Protein 4PF8 (pdb70)

Structure (mmCIF, N/CA/C/O backbone):
data_4PF8
#
_entry.id   4PF8
#
_cell.length_a   57.979
_cell.length_b   58.014
_cell.length_c   62.968
_cell.angle_alpha   115.620
_cell.angle_beta   104.690
_cell.angle_gamma   94.160
#
_symmetry.space_group_name_H-M   'P 1'
#
loop_
_entity.id
_entity.type
_entity.pdbx_description
1 polymer 'TRAP-T family transporter, DctP (Periplasmic binding) subunit'
2 non-polymer 'CHLORIDE ION'
3 non-polymer 'beta-D-galactopyranuronic acid'
4 water water
#
loop_
_atom_site.group_PDB
_atom_site.id
_atom_site.type_symbol
_atom_site.label_atom_id
_atom_site.label_alt_id
_atom_site.label_comp_id
_atom_site.label_asym_id
_atom_site.label_entity_id
_atom_site.label_seq_id
_atom_site.pdbx_PDB_ins_code
_atom_site.Cartn_x
_atom_site.Cartn_y
_atom_site.Cartn_z
_atom_site.occupancy
_atom_site.B_iso_or_equiv
_atom_site.auth_seq_id
_atom_site.auth_comp_id
_atom_site.auth_asym_id
_atom_site.auth_atom_id
_atom_site.pdbx_PDB_model_num
ATOM 1 N N . ASP A 1 25 ? 13.789 -2.531 8.745 1.00 30.72 26 ASP A N 1
ATOM 2 C CA . ASP A 1 25 ? 13.091 -1.884 7.642 1.00 29.25 26 ASP A CA 1
ATOM 3 C C . ASP A 1 25 ? 12.678 -0.481 8.070 1.00 25.97 26 ASP A C 1
ATOM 4 O O . ASP A 1 25 ? 12.210 -0.283 9.193 1.00 32.24 26 ASP A O 1
ATOM 12 N N . TRP A 1 26 ? 12.826 0.488 7.178 1.00 16.38 27 TRP A N 1
ATOM 13 C CA . TRP A 1 26 ? 12.485 1.866 7.512 1.00 13.91 27 TRP A CA 1
ATOM 14 C C . TRP A 1 26 ? 10.996 2.112 7.407 1.00 13.87 27 TRP A C 1
ATOM 15 O O . TRP A 1 26 ? 10.295 1.499 6.597 1.00 14.92 27 TRP A O 1
ATOM 36 N N . ARG A 1 27 ? 10.532 3.044 8.220 1.00 12.31 28 ARG A N 1
ATOM 37 C CA . ARG A 1 27 ? 9.172 3.541 8.108 1.00 12.99 28 ARG A CA 1
ATOM 38 C C . ARG A 1 27 ? 9.183 5.027 7.769 1.00 11.82 28 ARG A C 1
ATOM 39 O O . ARG A 1 27 ? 9.891 5.814 8.397 1.00 11.21 28 ARG A O 1
ATOM 60 N N . GLY A 1 28 ? 8.411 5.385 6.753 1.00 9.74 29 GLY A N 1
ATOM 61 C CA . GLY A 1 28 ? 8.305 6.758 6.291 1.00 10.03 29 GLY A CA 1
ATOM 62 C C . GLY A 1 28 ? 6.903 7.312 6.436 1.00 10.66 29 GLY A C 1
ATOM 63 O O . GLY A 1 28 ? 5.921 6.598 6.236 1.00 12.33 29 GLY A O 1
ATOM 67 N N . TRP A 1 29 ? 6.814 8.573 6.840 1.00 9.22 30 TRP A N 1
ATOM 68 C CA . TRP A 1 29 ? 5.523 9.209 7.120 1.00 8.02 30 TRP A CA 1
ATOM 69 C C . TRP A 1 29 ? 5.112 10.148 6.001 1.00 6.83 30 TRP A C 1
ATOM 70 O O . TRP A 1 29 ? 5.899 10.968 5.549 1.00 6.73 30 TRP A O 1
ATOM 91 N N . ASN A 1 30 ? 3.860 10.025 5.584 1.00 7.51 31 ASN A N 1
ATOM 92 C CA . ASN A 1 30 ? 3.252 10.938 4.621 1.00 7.01 31 ASN A CA 1
ATOM 93 C C . ASN A 1 30 ? 1.843 11.221 5.099 1.00 7.35 31 ASN A C 1
ATOM 94 O O . ASN A 1 30 ? 1.112 10.303 5.445 1.00 9.13 31 ASN A O 1
ATOM 105 N N . ILE A 1 31 ? 1.446 12.495 5.075 1.00 5.19 32 ILE A N 1
ATOM 106 C CA . ILE A 1 31 ? 0.095 12.887 5.430 1.00 6.98 32 ILE A CA 1
ATOM 107 C C . ILE A 1 31 ? -0.907 12.697 4.287 1.00 7.19 32 ILE A C 1
ATOM 108 O O . ILE A 1 31 ? -2.107 12.623 4.512 1.00 8.49 32 ILE A O 1
ATOM 124 N N . HIS A 1 32 ? -0.401 12.626 3.057 1.00 8.00 33 HIS A N 1
ATOM 125 C CA . HIS A 1 32 ? -1.260 12.678 1.879 1.00 7.77 33 HIS A CA 1
ATOM 126 C C . HIS A 1 32 ? -1.797 11.364 1.384 1.00 8.71 33 HIS A C 1
ATOM 127 O O . HIS A 1 32 ? -1.300 10.300 1.758 1.00 9.66 33 HIS A O 1
ATOM 142 N N . VAL A 1 33 ? -2.840 11.433 0.554 1.00 9.44 34 VAL A N 1
ATOM 143 C CA . VAL A 1 33 ? -3.347 10.263 -0.136 1.00 10.40 34 VAL A CA 1
ATOM 144 C C . VAL A 1 33 ? -2.263 9.649 -1.013 1.00 10.01 34 VAL A C 1
ATOM 145 O O . VAL A 1 33 ? -1.302 10.320 -1.360 1.00 9.43 34 VAL A O 1
ATOM 158 N N . GLU A 1 34 ? -2.412 8.366 -1.348 1.00 12.17 35 GLU A N 1
ATOM 159 C CA . GLU A 1 34 ? -1.389 7.665 -2.102 1.00 13.24 35 GLU A CA 1
ATOM 160 C C . GLU A 1 34 ? -1.116 8.328 -3.448 1.00 12.46 35 GLU A C 1
ATOM 161 O O . GLU A 1 34 ? 0.040 8.394 -3.883 1.00 14.60 35 GLU A O 1
ATOM 173 N N . ASP A 1 35 ? -2.167 8.766 -4.139 1.00 12.19 36 ASP A N 1
ATOM 174 C CA . ASP A 1 35 ? -1.968 9.377 -5.450 1.00 12.86 36 ASP A CA 1
ATOM 175 C C . ASP A 1 35 ? -1.818 10.897 -5.292 1.00 11.68 36 ASP A C 1
ATOM 176 O O . ASP A 1 35 ? -2.783 11.661 -5.395 1.00 12.71 36 ASP A O 1
ATOM 183 N N . TYR A 1 36 ? -0.587 11.321 -5.038 1.00 13.34 37 TYR A N 1
ATOM 184 C CA . TYR A 1 36 ? -0.276 12.721 -4.702 1.00 10.50 37 TYR A CA 1
ATOM 185 C C . TYR A 1 36 ? 1.234 12.894 -4.957 1.00 13.17 37 TYR A C 1
ATOM 186 O O . TYR A 1 36 ? 1.997 11.955 -4.776 1.00 12.30 37 TYR A O 1
ATOM 204 N N . PRO A 1 37 ? 1.691 14.083 -5.369 1.00 12.00 38 PRO A N 1
ATOM 205 C CA . PRO A 1 37 ? 3.109 14.231 -5.770 1.00 12.55 38 PRO A CA 1
ATOM 206 C C . PRO A 1 37 ? 4.141 13.910 -4.685 1.00 11.21 38 PRO A C 1
ATOM 207 O O . PRO A 1 37 ? 5.182 13.288 -4.948 1.00 11.49 38 PRO A O 1
ATOM 218 N N . VAL A 1 38 ? 3.833 14.314 -3.463 1.00 9.70 39 VAL A N 1
ATOM 219 C CA . VAL A 1 38 ? 4.670 13.999 -2.321 1.00 9.22 39 VAL A CA 1
ATOM 220 C C . VAL A 1 38 ? 4.816 12.486 -2.194 1.00 9.98 39 VAL A C 1
ATOM 221 O O . VAL A 1 38 ? 5.912 11.975 -2.017 1.00 10.37 39 VAL A O 1
ATOM 234 N N . SER A 1 39 ? 3.694 11.782 -2.269 1.00 8.47 40 SER A N 1
ATOM 235 C CA . SER A 1 39 ? 3.676 10.332 -2.144 1.00 9.08 40 SER A CA 1
ATOM 236 C C . SER A 1 39 ? 4.568 9.649 -3.173 1.00 10.64 40 SER A C 1
ATOM 237 O O . SER A 1 39 ? 5.335 8.731 -2.838 1.00 11.95 40 SER A O 1
ATOM 245 N N . HIS A 1 40 ? 4.460 10.090 -4.425 1.00 10.72 41 HIS A N 1
ATOM 246 C CA . HIS A 1 40 ? 5.251 9.511 -5.496 1.00 12.02 41 HIS A CA 1
ATOM 247 C C . HIS A 1 40 ? 6.712 9.845 -5.305 1.00 13.48 41 HIS A C 1
ATOM 248 O O . HIS A 1 40 ? 7.591 8.998 -5.564 1.00 13.50 41 HIS A O 1
ATOM 263 N N . GLY A 1 41 ? 6.990 11.057 -4.831 1.00 10.84 42 GLY A N 1
ATOM 264 C CA . GLY A 1 41 ? 8.362 11.422 -4.527 1.00 11.37 42 GLY A CA 1
ATOM 265 C C . GLY A 1 41 ? 8.985 10.518 -3.470 1.00 10.43 42 GLY A C 1
ATOM 266 O O . GLY A 1 41 ? 10.125 10.065 -3.604 1.00 11.68 42 GLY A O 1
ATOM 287 N N . GLU A 1 43 ? 7.995 7.507 -2.509 1.00 11.20 44 GLU A N 1
ATOM 288 C CA . GLU A 1 43 ? 8.133 6.131 -2.965 1.00 12.49 44 GLU A CA 1
ATOM 289 C C . GLU A 1 43 ? 9.347 5.997 -3.878 1.00 13.47 44 GLU A C 1
ATOM 290 O O . GLU A 1 43 ? 10.034 4.991 -3.830 1.00 14.72 44 GLU A O 1
ATOM 302 N N . ALA A 1 44 ? 9.616 7.022 -4.688 1.00 13.63 45 ALA A N 1
ATOM 303 C CA . ALA A 1 44 ? 10.754 6.991 -5.608 1.00 14.56 45 ALA A CA 1
ATOM 304 C C . ALA A 1 44 ? 12.046 7.013 -4.814 1.00 14.28 45 ALA A C 1
ATOM 305 O O . ALA A 1 44 ? 13.009 6.336 -5.182 1.00 15.64 45 ALA A O 1
ATOM 312 N N . PHE A 1 45 ? 12.060 7.805 -3.748 1.00 13.38 46 PHE A N 1
ATOM 313 C CA . PHE A 1 45 ? 13.191 7.867 -2.830 1.00 13.44 46 PHE A CA 1
ATOM 314 C C . PHE A 1 45 ? 13.490 6.482 -2.253 1.00 13.92 46 PHE A C 1
ATOM 315 O O . PHE A 1 45 ? 14.613 5.985 -2.345 1.00 14.18 46 PHE A O 1
ATOM 349 N N . GLU A 1 47 ? 12.432 3.504 -3.177 1.00 17.02 48 GLU A N 1
ATOM 350 C CA . GLU A 1 47 ? 12.821 2.581 -4.253 1.00 18.61 48 GLU A CA 1
ATOM 351 C C . GLU A 1 47 ? 14.282 2.730 -4.642 1.00 18.02 48 GLU A C 1
ATOM 352 O O . GLU A 1 47 ? 14.997 1.733 -4.833 1.00 19.29 48 GLU A O 1
ATOM 364 N N . GLU A 1 48 ? 14.749 3.964 -4.761 1.00 17.33 49 GLU A N 1
ATOM 365 C CA . GLU A 1 48 ? 16.128 4.183 -5.178 1.00 18.14 49 GLU A CA 1
ATOM 366 C C . GLU A 1 48 ? 17.107 3.709 -4.112 1.00 18.15 49 GLU A C 1
ATOM 367 O O . GLU A 1 48 ? 18.117 3.103 -4.436 1.00 19.39 49 GLU A O 1
ATOM 379 N N . VAL A 1 49 ? 16.828 4.017 -2.854 1.00 16.92 50 VAL A N 1
ATOM 380 C CA . VAL A 1 49 ? 17.689 3.563 -1.771 1.00 17.54 50 VAL A CA 1
ATOM 381 C C . VAL A 1 49 ? 17.770 2.041 -1.785 1.00 21.01 50 VAL A C 1
ATOM 382 O O . VAL A 1 49 ? 18.857 1.479 -1.700 1.00 19.32 50 VAL A O 1
ATOM 395 N N . THR A 1 50 ? 16.639 1.361 -1.918 1.00 18.35 51 THR A N 1
ATOM 396 C CA . THR A 1 50 ? 16.674 -0.117 -1.932 1.00 19.72 51 THR A CA 1
ATOM 397 C C . THR A 1 50 ? 17.445 -0.662 -3.123 1.00 21.34 51 THR A C 1
ATOM 398 O O . THR A 1 50 ? 18.229 -1.617 -3.001 1.00 22.59 51 THR A O 1
ATOM 409 N N . GLU A 1 51 ? 17.245 -0.055 -4.281 1.00 21.61 52 GLU A N 1
ATOM 410 C CA . GLU A 1 51 ? 17.934 -0.485 -5.491 1.00 23.15 52 GLU A CA 1
ATOM 411 C C . GLU A 1 51 ? 19.450 -0.329 -5.366 1.00 23.71 52 GLU A C 1
ATOM 412 O O . GLU A 1 51 ? 20.213 -1.270 -5.677 1.00 25.29 52 GLU A O 1
ATOM 424 N N . LYS A 1 52 ? 19.881 0.849 -4.915 1.00 22.58 53 LYS A N 1
ATOM 425 C CA . LYS A 1 52 ? 21.306 1.181 -4.863 1.00 23.20 53 LYS A CA 1
ATOM 426 C C . LYS A 1 52 ? 22.049 0.501 -3.720 1.00 24.89 53 LYS A C 1
ATOM 427 O O . LYS A 1 52 ? 23.279 0.388 -3.773 1.00 27.24 53 LYS A O 1
ATOM 446 N N . THR A 1 53 ? 21.327 0.086 -2.677 1.00 22.63 54 THR A N 1
ATOM 447 C CA . THR A 1 53 ? 21.951 -0.699 -1.600 1.00 23.27 54 THR A CA 1
ATOM 448 C C . THR A 1 53 ? 21.797 -2.202 -1.838 1.00 28.33 54 THR A C 1
ATOM 449 O O . THR A 1 53 ? 22.140 -3.002 -0.981 1.00 27.89 54 THR A O 1
ATOM 460 N N . GLY A 1 54 ? 21.256 -2.588 -2.985 1.00 25.90 55 GLY A N 1
ATOM 461 C CA . GLY A 1 54 ? 21.122 -3.997 -3.307 1.00 26.91 55 GLY A CA 1
ATOM 462 C C . GLY A 1 54 ? 20.214 -4.727 -2.335 1.00 29.44 55 GLY A C 1
ATOM 463 O O . GLY A 1 54 ? 20.397 -5.927 -2.076 1.00 28.76 55 GLY A O 1
ATOM 467 N N . GLY A 1 55 ? 19.224 -4.005 -1.814 1.00 24.98 56 GLY A N 1
ATOM 468 C CA . GLY A 1 55 ? 18.249 -4.573 -0.906 1.00 25.88 56 GLY A CA 1
ATOM 469 C C . GLY A 1 55 ? 18.677 -4.562 0.547 1.00 25.48 56 GLY A C 1
ATOM 470 O O . GLY A 1 55 ? 17.951 -5.058 1.408 1.00 30.62 56 GLY A O 1
ATOM 474 N N . GLU A 1 56 ? 19.846 -3.997 0.836 1.00 24.78 57 GLU A N 1
ATOM 475 C CA . GLU A 1 56 ? 20.322 -3.920 2.214 1.00 25.45 57 GLU A CA 1
ATOM 476 C C . GLU A 1 56 ? 19.447 -3.029 3.074 1.00 26.80 57 GLU A C 1
ATOM 477 O O . GLU A 1 56 ? 19.291 -3.277 4.266 1.00 27.51 57 GLU A O 1
ATOM 489 N N . ILE A 1 57 ? 18.899 -1.985 2.466 1.00 21.63 58 ILE A N 1
ATOM 490 C CA . ILE A 1 57 ? 17.945 -1.108 3.138 1.00 19.39 58 ILE A CA 1
ATOM 491 C C . ILE A 1 57 ? 16.625 -1.205 2.426 1.00 22.26 58 ILE A C 1
ATOM 492 O O . ILE A 1 57 ? 16.555 -0.991 1.223 1.00 22.29 58 ILE A O 1
ATOM 508 N N . LYS A 1 58 ? 15.586 -1.549 3.176 1.00 19.79 59 LYS A N 1
ATOM 509 C CA . LYS A 1 58 ? 14.240 -1.618 2.653 1.00 19.24 59 LYS A CA 1
ATOM 510 C C . LYS A 1 58 ? 13.348 -0.809 3.570 1.00 19.06 59 LYS A C 1
ATOM 511 O O . LYS A 1 58 ? 13.709 -0.510 4.704 1.00 20.29 59 LYS A O 1
ATOM 530 N N . GLY A 1 59 ? 12.189 -0.435 3.067 1.00 17.73 60 GLY A N 1
ATOM 531 C CA . GLY A 1 59 ? 11.297 0.386 3.855 1.00 15.17 60 GLY A CA 1
ATOM 532 C C . GLY A 1 59 ? 9.984 0.578 3.157 1.00 16.85 60 GLY A C 1
ATOM 533 O O . GLY A 1 59 ? 9.746 0.076 2.058 1.00 18.53 60 GLY A O 1
ATOM 537 N N . LYS A 1 60 ? 9.122 1.321 3.817 1.00 14.73 61 LYS A N 1
ATOM 538 C CA . LYS A 1 60 ? 7.770 1.508 3.341 1.00 15.46 61 LYS A CA 1
ATOM 539 C C . LYS A 1 60 ? 7.316 2.881 3.737 1.00 13.20 61 LYS A C 1
ATOM 540 O O . LYS A 1 60 ? 7.577 3.332 4.857 1.00 12.88 61 LYS A O 1
ATOM 559 N N . VAL A 1 61 ? 6.634 3.539 2.799 1.00 12.73 62 VAL A N 1
ATOM 560 C CA . VAL A 1 61 ? 5.957 4.798 3.046 1.00 10.96 62 VAL A CA 1
ATOM 561 C C . VAL A 1 61 ? 4.518 4.525 3.474 1.00 11.04 62 VAL A C 1
ATOM 562 O O . VAL A 1 61 ? 3.795 3.760 2.840 1.00 13.51 62 VAL A O 1
ATOM 575 N N . PHE A 1 62 ? 4.133 5.127 4.588 1.00 10.47 63 PHE A N 1
ATOM 576 C CA . PHE A 1 62 ? 2.795 4.970 5.138 1.00 10.77 63 PHE A CA 1
ATOM 577 C C . PHE A 1 62 ? 2.030 6.239 4.875 1.00 9.26 63 PHE A C 1
ATOM 578 O O . PHE A 1 62 ? 2.339 7.297 5.436 1.00 10.62 63 PHE A O 1
ATOM 595 N N . HIS A 1 63 ? 1.046 6.129 3.989 1.00 11.59 64 HIS A N 1
ATOM 596 C CA . HIS A 1 63 ? 0.307 7.285 3.497 1.00 10.70 64 HIS A CA 1
ATOM 597 C C . HIS A 1 63 ? -0.866 7.659 4.401 1.00 10.65 64 HIS A C 1
ATOM 598 O O . HIS A 1 63 ? -1.196 6.951 5.358 1.00 11.56 64 HIS A O 1
ATOM 613 N N . ALA A 1 64 ? -1.458 8.807 4.105 1.00 9.08 65 ALA A N 1
ATOM 614 C CA . ALA A 1 64 ? -2.721 9.229 4.701 1.00 10.16 65 ALA A CA 1
ATOM 615 C C . ALA A 1 64 ? -2.625 9.472 6.201 1.00 10.37 65 ALA A C 1
ATOM 616 O O . ALA A 1 64 ? -3.638 9.413 6.913 1.00 11.94 65 ALA A O 1
ATOM 623 N N . GLY A 1 65 ? -1.424 9.777 6.685 1.00 9.14 66 GLY A N 1
ATOM 624 C CA . GLY A 1 65 ? -1.234 10.159 8.077 1.00 9.16 66 GLY A CA 1
ATOM 625 C C . GLY A 1 65 ? -1.527 9.036 9.059 1.00 10.01 66 GLY A C 1
ATOM 626 O O . GLY A 1 65 ? -1.789 9.298 10.238 1.00 11.23 66 GLY A O 1
ATOM 630 N N . VAL A 1 66 ? -1.486 7.785 8.601 1.00 9.43 67 VAL A N 1
ATOM 631 C CA . VAL A 1 66 ? -1.891 6.658 9.440 1.00 9.86 67 VAL A CA 1
ATOM 632 C C . VAL A 1 66 ? -0.956 6.482 10.650 1.00 9.53 67 VAL A C 1
ATOM 633 O O . VAL A 1 66 ? -1.360 5.900 11.678 1.00 10.65 67 VAL A O 1
ATOM 646 N N . LEU A 1 67 ? 0.278 6.982 10.553 1.00 8.76 68 LEU A N 1
ATOM 647 C CA . LEU A 1 67 ? 1.230 6.856 11.651 1.00 9.40 68 LEU A CA 1
ATOM 648 C C . LEU A 1 67 ? 1.274 8.080 12.565 1.00 13.91 68 LEU A C 1
ATOM 649 O O . LEU A 1 67 ? 2.062 8.119 13.507 1.00 16.27 68 LEU A O 1
ATOM 665 N N . GLY A 1 68 ? 0.396 9.047 12.325 1.00 9.84 69 GLY A N 1
ATOM 666 C CA . GLY A 1 68 ? 0.220 10.152 13.254 1.00 10.52 69 GLY A CA 1
ATOM 667 C C . GLY A 1 68 ? -0.122 11.477 12.600 1.00 8.87 69 GLY A C 1
ATOM 668 O O . GLY A 1 68 ? 0.078 11.656 11.410 1.00 10.15 69 GLY A O 1
ATOM 672 N N . SER A 1 69 ? -0.629 12.403 13.400 1.00 8.51 70 SER A N 1
ATOM 673 C CA . SER A 1 69 ? -0.741 13.786 13.001 1.00 7.80 70 SER A CA 1
ATOM 674 C C . SER A 1 69 ? 0.644 14.369 12.773 1.00 8.93 70 SER A C 1
ATOM 675 O O . SER A 1 69 ? 1.657 13.831 13.219 1.00 9.43 70 SER A O 1
ATOM 683 N N . GLN A 1 70 ? 0.710 15.488 12.081 1.00 7.02 71 GLN A N 1
ATOM 684 C CA . GLN A 1 70 ? 1.991 15.993 11.683 1.00 6.83 71 GLN A CA 1
ATOM 685 C C . GLN A 1 70 ? 2.899 16.409 12.857 1.00 7.38 71 GLN A C 1
ATOM 686 O O . GLN A 1 70 ? 4.082 16.071 12.856 1.00 7.55 71 GLN A O 1
ATOM 700 N N . PRO A 1 71 ? 2.377 17.150 13.845 1.00 8.81 72 PRO A N 1
ATOM 701 C CA . PRO A 1 71 ? 3.253 17.509 14.975 1.00 8.94 72 PRO A CA 1
ATOM 702 C C . PRO A 1 71 ? 3.798 16.252 15.677 1.00 9.42 72 PRO A C 1
ATOM 703 O O . PRO A 1 71 ? 4.971 16.226 16.070 1.00 10.85 72 PRO A O 1
ATOM 714 N N . ASP A 1 72 ? 2.960 15.230 15.810 1.00 8.90 73 ASP A N 1
ATOM 715 C CA . ASP A 1 72 ? 3.374 14.001 16.499 1.00 10.38 73 ASP A CA 1
ATOM 716 C C . ASP A 1 72 ? 4.364 13.224 15.636 1.00 9.73 73 ASP A C 1
ATOM 717 O O . ASP A 1 72 ? 5.283 12.630 16.163 1.00 8.93 73 ASP A O 1
ATOM 726 N N . ALA A 1 73 ? 4.200 13.261 14.316 1.00 8.06 74 ALA A N 1
ATOM 727 C CA . ALA A 1 73 ? 5.140 12.571 13.429 1.00 7.87 74 ALA A CA 1
ATOM 728 C C . ALA A 1 73 ? 6.521 13.213 13.474 1.00 7.45 74 ALA A C 1
ATOM 729 O O . ALA A 1 73 ? 7.545 12.534 13.437 1.00 7.59 74 ALA A O 1
ATOM 736 N N . ILE A 1 74 ? 6.556 14.537 13.565 1.00 7.66 75 ILE A N 1
ATOM 737 C CA . ILE A 1 74 ? 7.817 15.238 13.661 1.00 8.10 75 ILE A CA 1
ATOM 738 C C . ILE A 1 74 ? 8.527 14.805 14.935 1.00 8.99 75 ILE A C 1
ATOM 739 O O . ILE A 1 74 ? 9.736 14.554 14.945 1.00 9.75 75 ILE A O 1
ATOM 755 N N . GLU A 1 75 ? 7.773 14.713 16.029 1.00 9.69 76 GLU A N 1
ATOM 756 C CA . GLU A 1 75 ? 8.351 14.265 17.297 1.00 11.96 76 GLU A CA 1
ATOM 757 C C . GLU A 1 75 ? 8.890 12.829 17.169 1.00 10.83 76 GLU A C 1
ATOM 758 O O . GLU A 1 75 ? 9.988 12.514 17.649 1.00 12.88 76 GLU A O 1
ATOM 770 N N . GLN A 1 76 ? 8.123 11.956 16.525 1.00 9.69 77 GLN A N 1
ATOM 771 C CA . GLN A 1 76 ? 8.598 10.583 16.318 1.00 9.67 77 GLN A CA 1
ATOM 772 C C . GLN A 1 76 ? 9.910 10.565 15.553 1.00 9.52 77 GLN A C 1
ATOM 773 O O . GLN A 1 76 ? 10.805 9.774 15.847 1.00 10.11 77 GLN A O 1
ATOM 787 N N . LEU A 1 77 ? 10.019 11.398 14.526 1.00 9.56 78 LEU A N 1
ATOM 788 C CA . LEU A 1 77 ? 11.208 11.393 13.687 1.00 10.65 78 LEU A CA 1
ATOM 789 C C . LEU A 1 77 ? 12.423 11.868 14.468 1.00 9.83 78 LEU A C 1
ATOM 790 O O . LEU A 1 77 ? 13.505 11.278 14.383 1.00 10.31 78 LEU A O 1
ATOM 806 N N . ARG A 1 78 ? 12.253 12.907 15.278 1.00 10.35 79 ARG A N 1
ATOM 807 C CA . ARG A 1 78 ? 13.336 13.412 16.101 1.00 11.77 79 ARG A CA 1
ATOM 808 C C . ARG A 1 78 ? 13.805 12.354 17.087 1.00 15.63 79 ARG A C 1
ATOM 809 O O . ARG A 1 78 ? 14.990 12.272 17.400 1.00 15.02 79 ARG A O 1
ATOM 830 N N . LEU A 1 79 ? 12.873 11.539 17.570 1.00 12.39 80 LEU A N 1
ATOM 831 C CA . LEU A 1 79 ? 13.194 10.501 18.541 1.00 14.22 80 LEU A CA 1
ATOM 832 C C . LEU A 1 79 ? 13.753 9.236 17.905 1.00 13.20 80 LEU A C 1
ATOM 833 O O . LEU A 1 79 ? 14.219 8.347 18.618 1.00 14.85 80 LEU A O 1
ATOM 849 N N . GLY A 1 80 ? 13.702 9.133 16.578 1.00 13.57 81 GLY A N 1
ATOM 850 C CA . GLY A 1 80 ? 14.178 7.953 15.882 1.00 14.76 81 GLY A CA 1
ATOM 851 C C . GLY A 1 80 ? 13.189 6.827 15.747 1.00 16.52 81 GLY A C 1
ATOM 852 O O . GLY A 1 80 ? 13.551 5.741 15.305 1.00 18.91 81 GLY A O 1
ATOM 856 N N . ILE A 1 81 ? 11.938 7.103 16.112 1.00 13.47 82 ILE A N 1
ATOM 857 C CA . ILE A 1 81 ? 10.822 6.174 16.028 1.00 15.71 82 ILE A CA 1
ATOM 858 C C . ILE A 1 81 ? 10.315 6.068 14.599 1.00 15.38 82 ILE A C 1
ATOM 859 O O . ILE A 1 81 ? 9.788 5.032 14.193 1.00 17.84 82 ILE A O 1
ATOM 892 N N . ASP A 1 83 ? 11.664 6.820 10.625 1.00 10.17 84 ASP A N 1
ATOM 893 C CA . ASP A 1 83 ? 12.960 6.993 9.970 1.00 9.97 84 ASP A CA 1
ATOM 894 C C . ASP A 1 83 ? 13.033 8.132 8.978 1.00 9.35 84 ASP A C 1
ATOM 895 O O . ASP A 1 83 ? 14.053 8.792 8.875 1.00 10.43 84 ASP A O 1
ATOM 904 N N . PHE A 1 84 ? 11.967 8.323 8.223 1.00 8.93 85 PHE A N 1
ATOM 905 C CA . PHE A 1 84 ? 11.921 9.417 7.253 1.00 9.09 85 PHE A CA 1
ATOM 906 C C . PHE A 1 84 ? 10.514 9.931 7.073 1.00 8.48 85 PHE A C 1
ATOM 907 O O . PHE A 1 84 ? 9.546 9.323 7.512 1.00 8.36 85 PHE A O 1
ATOM 924 N N . GLY A 1 85 ? 10.406 11.092 6.431 1.00 8.70 86 GLY A N 1
ATOM 925 C CA . GLY A 1 85 ? 9.105 11.678 6.193 1.00 8.13 86 GLY A CA 1
ATOM 926 C C . GLY A 1 85 ? 9.206 12.875 5.296 1.00 7.14 86 GLY A C 1
ATOM 927 O O . GLY A 1 85 ? 10.294 13.364 5.048 1.00 9.47 86 GLY A O 1
ATOM 931 N N . VAL A 1 86 ? 8.079 13.317 4.778 1.00 6.98 87 VAL A N 1
ATOM 932 C CA . VAL A 1 86 ? 7.996 14.652 4.206 1.00 6.69 87 VAL A CA 1
ATOM 933 C C . VAL A 1 86 ? 7.063 15.445 5.097 1.00 6.66 87 VAL A C 1
ATOM 934 O O . VAL A 1 86 ? 5.903 15.060 5.291 1.00 7.76 87 VAL A O 1
ATOM 947 N N . PHE A 1 87 ? 7.601 16.521 5.634 1.00 7.78 88 PHE A N 1
ATOM 948 C CA . PHE A 1 87 ? 6.883 17.380 6.564 1.00 7.24 88 PHE A CA 1
ATOM 949 C C . PHE A 1 87 ? 6.781 18.799 6.023 1.00 6.44 88 PHE A C 1
ATOM 950 O O . PHE A 1 87 ? 7.774 19.372 5.566 1.00 8.80 88 PHE A O 1
ATOM 967 N N . SER A 1 88 ? 5.607 19.383 6.154 1.00 8.06 89 SER A N 1
ATOM 968 C CA . SER A 1 88 ? 5.487 20.813 5.937 1.00 7.85 89 SER A CA 1
ATOM 969 C C . SER A 1 88 ? 6.317 21.498 7.004 1.00 10.34 89 SER A C 1
ATOM 970 O O . SER A 1 88 ? 6.286 21.094 8.181 1.00 9.21 89 SER A O 1
ATOM 978 N N . LEU A 1 89 ? 7.011 22.568 6.629 1.00 9.51 90 LEU A N 1
ATOM 979 C CA . LEU A 1 89 ? 7.691 23.361 7.633 1.00 7.84 90 LEU A CA 1
ATOM 980 C C . LEU A 1 89 ? 6.712 24.151 8.525 1.00 8.47 90 LEU A C 1
ATOM 981 O O . LEU A 1 89 ? 7.108 24.690 9.560 1.00 11.57 90 LEU A O 1
ATOM 997 N N . GLY A 1 90 ? 5.434 24.191 8.164 1.00 9.68 91 GLY A N 1
ATOM 998 C CA . GLY A 1 90 ? 4.460 24.932 8.942 1.00 9.84 91 GLY A CA 1
ATOM 999 C C . GLY A 1 90 ? 4.405 24.464 10.393 1.00 10.76 91 GLY A C 1
ATOM 1000 O O . GLY A 1 90 ? 4.643 25.219 11.325 1.00 13.12 91 GLY A O 1
ATOM 1004 N N . PRO A 1 91 ? 4.091 23.181 10.609 1.00 9.93 92 PRO A N 1
ATOM 1005 C CA . PRO A 1 91 ? 4.014 22.657 11.978 1.00 10.90 92 PRO A CA 1
ATOM 1006 C C . PRO A 1 91 ? 5.382 22.437 12.628 1.00 11.77 92 PRO A C 1
ATOM 1007 O O . PRO A 1 91 ? 5.476 22.178 13.830 1.00 14.03 92 PRO A O 1
ATOM 1035 N N . GLY A 1 93 ? 7.560 24.638 13.119 1.00 13.40 94 GLY A N 1
ATOM 1036 C CA . GLY A 1 93 ? 7.922 25.784 13.942 1.00 17.60 94 GLY A CA 1
ATOM 1037 C C . GLY A 1 93 ? 7.993 25.533 15.452 1.00 24.43 94 GLY A C 1
ATOM 1038 O O . GLY A 1 93 ? 8.729 26.207 16.169 1.00 22.27 94 GLY A O 1
ATOM 1042 N N . GLN A 1 94 ? 7.240 24.568 15.967 1.00 24.59 95 GLN A N 1
ATOM 1043 C CA . GLN A 1 94 ? 7.314 24.278 17.402 1.00 26.74 95 GLN A CA 1
ATOM 1044 C C . GLN A 1 94 ? 8.609 23.551 17.812 1.00 26.31 95 GLN A C 1
ATOM 1045 O O . GLN A 1 94 ? 9.250 23.913 18.798 1.00 28.30 95 GLN A O 1
ATOM 1059 N N . ALA A 1 95 ? 8.995 22.536 17.048 1.00 17.98 96 ALA A N 1
ATOM 1060 C CA . ALA A 1 95 ? 10.185 21.759 17.338 1.00 19.67 96 ALA A CA 1
ATOM 1061 C C . ALA A 1 95 ? 11.443 22.511 16.960 1.00 16.25 96 ALA A C 1
ATOM 1062 O O . ALA A 1 95 ? 12.478 22.362 17.608 1.00 17.57 96 ALA A O 1
ATOM 1069 N N . VAL A 1 96 ? 11.355 23.282 15.879 1.00 12.89 97 VAL A N 1
ATOM 1070 C CA . VAL A 1 96 ? 12.513 23.952 15.302 1.00 12.32 97 VAL A CA 1
ATOM 1071 C C . VAL A 1 96 ? 12.189 25.427 15.058 1.00 12.32 97 VAL A C 1
ATOM 1072 O O . VAL A 1 96 ? 11.728 25.810 13.987 1.00 12.31 97 VAL A O 1
ATOM 1085 N N . PRO A 1 97 ? 12.418 26.264 16.069 1.00 15.25 98 PRO A N 1
ATOM 1086 C CA . PRO A 1 97 ? 11.954 27.655 15.985 1.00 17.80 98 PRO A CA 1
ATOM 1087 C C . PRO A 1 97 ? 12.418 28.429 14.740 1.00 15.91 98 PRO A C 1
ATOM 1088 O O . PRO A 1 97 ? 11.657 29.262 14.240 1.00 13.33 98 PRO A O 1
ATOM 1099 N N . ALA A 1 98 ? 13.616 28.148 14.227 1.00 16.91 99 ALA A N 1
ATOM 1100 C CA . ALA A 1 98 ? 14.100 28.863 13.042 1.00 17.79 99 ALA A CA 1
ATOM 1101 C C . ALA A 1 98 ? 13.150 28.727 11.852 1.00 15.50 99 ALA A C 1
ATOM 1102 O O . ALA A 1 98 ? 13.027 29.644 11.024 1.00 16.48 99 ALA A O 1
ATOM 1109 N N . THR A 1 99 ? 12.443 27.609 11.770 1.00 11.93 100 THR A N 1
ATOM 1110 C CA . THR A 1 99 ? 11.607 27.368 10.610 1.00 9.76 100 THR A CA 1
ATOM 1111 C C . THR A 1 99 ? 10.344 28.227 10.611 1.00 10.56 100 THR A C 1
ATOM 1112 O O . THR A 1 99 ? 9.650 28.240 9.625 1.00 10.65 100 THR A O 1
ATOM 1123 N N . ASN A 1 100 ? 10.052 28.940 11.697 1.00 10.18 101 ASN A N 1
ATOM 1124 C CA . ASN A 1 100 ? 8.877 29.815 11.669 1.00 10.04 101 ASN A CA 1
ATOM 1125 C C . ASN A 1 100 ? 8.942 30.844 10.561 1.00 10.84 101 ASN A C 1
ATOM 1126 O O . ASN A 1 100 ? 7.922 31.287 10.074 1.00 9.67 101 ASN A O 1
ATOM 1137 N N A VAL A 1 101 ? 10.150 31.220 10.154 0.55 10.84 102 VAL A N 1
ATOM 1138 N N B VAL A 1 101 ? 10.140 31.237 10.156 0.45 10.81 102 VAL A N 1
ATOM 1139 C CA A VAL A 1 101 ? 10.312 32.277 9.158 0.55 10.06 102 VAL A CA 1
ATOM 1140 C CA B VAL A 1 101 ? 10.254 32.297 9.163 0.45 10.04 102 VAL A CA 1
ATOM 1141 C C A VAL A 1 101 ? 9.613 31.991 7.825 0.55 10.64 102 VAL A C 1
ATOM 1142 C C B VAL A 1 101 ? 9.449 31.973 7.897 0.45 9.38 102 VAL A C 1
ATOM 1143 O O A VAL A 1 101 ? 9.200 32.915 7.142 0.55 11.09 102 VAL A O 1
ATOM 1144 O O B VAL A 1 101 ? 8.776 32.842 7.351 0.45 9.03 102 VAL A O 1
ATOM 1169 N N . VAL A 1 102 ? 9.486 30.727 7.435 1.00 9.55 103 VAL A N 1
ATOM 1170 C CA . VAL A 1 102 ? 8.832 30.395 6.163 1.00 10.32 103 VAL A CA 1
ATOM 1171 C C . VAL A 1 102 ? 7.316 30.369 6.277 1.00 15.63 103 VAL A C 1
ATOM 1172 O O . VAL A 1 102 ? 6.615 30.305 5.267 1.00 15.09 103 VAL A O 1
ATOM 1186 N N . SER A 1 103 ? 6.807 30.446 7.499 1.00 10.49 104 SER A N 1
ATOM 1187 C CA . SER A 1 103 ? 5.367 30.499 7.742 1.00 9.84 104 SER A CA 1
ATOM 1188 C C . SER A 1 103 ? 4.828 31.921 7.885 1.00 9.96 104 SER A C 1
ATOM 1189 O O . SER A 1 103 ? 3.664 32.127 8.225 1.00 12.59 104 SER A O 1
ATOM 1197 N N . LEU A 1 104 ? 5.684 32.906 7.637 1.00 8.30 105 LEU A N 1
ATOM 1198 C CA . LEU A 1 104 ? 5.228 34.288 7.664 1.00 8.65 105 LEU A CA 1
ATOM 1199 C C . LEU A 1 104 ? 4.486 34.579 6.368 1.00 8.21 105 LEU A C 1
ATOM 1200 O O . LEU A 1 104 ? 4.916 34.172 5.313 1.00 8.71 105 LEU A O 1
ATOM 1216 N N . PRO A 1 105 ? 3.348 35.278 6.454 1.00 8.94 106 PRO A N 1
ATOM 1217 C CA . PRO A 1 105 ? 2.556 35.489 5.247 1.00 12.05 106 PRO A CA 1
ATOM 1218 C C . PRO A 1 105 ? 3.304 36.373 4.248 1.00 10.27 106 PRO A C 1
ATOM 1219 O O . PRO A 1 105 ? 3.924 37.359 4.628 1.00 10.77 106 PRO A O 1
ATOM 1230 N N . PHE A 1 106 ? 3.244 35.975 2.987 1.00 8.84 107 PHE A N 1
ATOM 1231 C CA . PHE A 1 106 ? 3.846 36.710 1.881 1.00 9.59 107 PHE A CA 1
ATOM 1232 C C . PHE A 1 106 ? 5.355 36.891 2.014 1.00 11.37 107 PHE A C 1
ATOM 1233 O O . PHE A 1 106 ? 5.922 37.799 1.412 1.00 13.19 107 PHE A O 1
ATOM 1250 N N . VAL A 1 107 ? 6.021 36.026 2.776 1.00 8.54 108 VAL A N 1
ATOM 1251 C CA . VAL A 1 107 ? 7.456 36.189 2.992 1.00 9.95 108 VAL A CA 1
ATOM 1252 C C . VAL A 1 107 ? 8.235 35.882 1.704 1.00 11.27 108 VAL A C 1
ATOM 1253 O O . VAL A 1 107 ? 9.273 36.494 1.451 1.00 14.15 108 VAL A O 1
ATOM 1266 N N . PHE A 1 108 ? 7.727 34.947 0.906 1.00 8.68 109 PHE A N 1
ATOM 1267 C CA . PHE A 1 108 ? 8.284 34.633 -0.413 1.00 8.97 109 PHE A CA 1
ATOM 1268 C C . PHE A 1 108 ? 7.509 35.416 -1.477 1.00 11.13 109 PHE A C 1
ATOM 1269 O O . PHE A 1 108 ? 6.260 35.538 -1.415 1.00 13.27 109 PHE A O 1
ATOM 1286 N N . LYS A 1 109 ? 8.228 35.938 -2.463 1.00 11.73 110 LYS A N 1
ATOM 1287 C CA . LYS A 1 109 ? 7.568 36.678 -3.547 1.00 13.22 110 LYS A CA 1
ATOM 1288 C C . LYS A 1 109 ? 6.844 35.763 -4.521 1.00 12.41 110 LYS A C 1
ATOM 1289 O O . LYS A 1 109 ? 5.868 36.168 -5.159 1.00 15.88 110 LYS A O 1
ATOM 1308 N N . SER A 1 110 ? 7.302 34.523 -4.617 1.00 10.58 111 SER A N 1
ATOM 1309 C CA . SER A 1 110 ? 6.797 33.573 -5.591 1.00 11.49 111 SER A CA 1
ATOM 1310 C C . SER A 1 110 ? 7.356 32.204 -5.258 1.00 12.91 111 SER A C 1
ATOM 1311 O O . SER A 1 110 ? 8.281 32.082 -4.465 1.00 12.36 111 SER A O 1
ATOM 1319 N N . VAL A 1 111 ? 6.841 31.171 -5.910 1.00 10.97 112 VAL A N 1
ATOM 1320 C CA . VAL A 1 111 ? 7.331 29.828 -5.671 1.00 9.96 112 VAL A CA 1
ATOM 1321 C C . VAL A 1 111 ? 8.714 29.640 -6.295 1.00 11.58 112 VAL A C 1
ATOM 1322 O O . VAL A 1 111 ? 9.585 29.038 -5.676 1.00 10.63 112 VAL A O 1
ATOM 1335 N N . PRO A 1 112 ? 8.965 30.186 -7.494 1.00 11.81 113 PRO A N 1
ATOM 1336 C CA . PRO A 1 112 ? 10.350 30.065 -7.964 1.00 11.75 113 PRO A CA 1
ATOM 1337 C C . PRO A 1 112 ? 11.388 30.751 -7.061 1.00 10.97 113 PRO A C 1
ATOM 1338 O O . PRO A 1 112 ? 12.526 30.291 -6.942 1.00 12.68 113 PRO A O 1
ATOM 1349 N N . GLN A 1 113 ? 11.012 31.853 -6.419 1.00 11.78 114 GLN A N 1
ATOM 1350 C CA . GLN A 1 113 ? 11.921 32.499 -5.485 1.00 12.85 114 GLN A CA 1
ATOM 1351 C C . GLN A 1 113 ? 12.131 31.589 -4.268 1.00 10.87 114 GLN A C 1
ATOM 1352 O O . GLN A 1 113 ? 13.235 31.497 -3.742 1.00 13.33 114 GLN A O 1
ATOM 1383 N N . TYR A 1 115 ? 12.158 28.351 -4.335 1.00 10.79 116 TYR A N 1
ATOM 1384 C CA . TYR A 1 115 ? 13.135 27.317 -4.716 1.00 12.32 116 TYR A CA 1
ATOM 1385 C C . TYR A 1 115 ? 14.555 27.876 -4.600 1.00 11.87 116 TYR A C 1
ATOM 1386 O O . TYR A 1 115 ? 15.449 27.226 -4.055 1.00 14.41 116 TYR A O 1
ATOM 1404 N N . GLU A 1 116 ? 14.765 29.082 -5.123 1.00 13.42 117 GLU A N 1
ATOM 1405 C CA . GLU A 1 116 ? 16.082 29.694 -5.136 1.00 14.06 117 GLU A CA 1
ATOM 1406 C C . GLU A 1 116 ? 16.624 29.856 -3.720 1.00 14.64 117 GLU A C 1
ATOM 1407 O O . GLU A 1 116 ? 17.795 29.555 -3.459 1.00 15.87 117 GLU A O 1
ATOM 1411 N N . LEU A 1 117 ? 15.773 30.316 -2.807 1.00 13.65 118 LEU A N 1
ATOM 1412 C CA . LEU A 1 117 ? 16.201 30.566 -1.428 1.00 13.87 118 LEU A CA 1
ATOM 1413 C C . LEU A 1 117 ? 16.422 29.256 -0.678 1.00 12.47 118 LEU A C 1
ATOM 1414 O O . LEU A 1 117 ? 17.440 29.101 0.008 1.00 13.57 118 LEU A O 1
ATOM 1447 N N . ASP A 1 119 ? 17.034 26.296 -1.875 1.00 12.68 120 ASP A N 1
ATOM 1448 C CA . ASP A 1 119 ? 18.155 25.521 -2.448 1.00 14.85 120 ASP A CA 1
ATOM 1449 C C . ASP A 1 119 ? 19.503 26.221 -2.244 1.00 17.27 120 ASP A C 1
ATOM 1450 O O . ASP A 1 119 ? 20.554 25.670 -2.574 1.00 19.08 120 ASP A O 1
ATOM 1459 N N . GLY A 1 120 ? 19.463 27.433 -1.700 1.00 17.01 121 GLY A N 1
ATOM 1460 C CA . GLY A 1 120 ? 20.654 28.227 -1.474 1.00 17.43 121 GLY A CA 1
ATOM 1461 C C . GLY A 1 120 ? 20.972 28.407 0.001 1.00 18.85 121 GLY A C 1
ATOM 1462 O O . GLY A 1 120 ? 20.674 27.545 0.831 1.00 16.92 121 GLY A O 1
ATOM 1466 N N . GLU A 1 121 ? 21.573 29.541 0.340 1.00 19.45 122 GLU A N 1
ATOM 1467 C CA . GLU A 1 121 ? 22.094 29.724 1.689 1.00 22.04 122 GLU A CA 1
ATOM 1468 C C . GLU A 1 121 ? 20.995 29.820 2.742 1.00 19.78 122 GLU A C 1
ATOM 1469 O O . GLU A 1 121 ? 21.141 29.292 3.834 1.00 18.65 122 GLU A O 1
ATOM 1481 N N . PRO A 1 122 ? 19.871 30.466 2.416 1.00 19.18 123 PRO A N 1
ATOM 1482 C CA . PRO A 1 122 ? 18.831 30.510 3.449 1.00 17.49 123 PRO A CA 1
ATOM 1483 C C . PRO A 1 122 ? 18.324 29.113 3.799 1.00 15.55 123 PRO A C 1
ATOM 1484 O O . PRO A 1 122 ? 18.141 28.787 4.972 1.00 16.03 123 PRO A O 1
ATOM 1495 N N . GLY A 1 123 ? 18.105 28.285 2.784 1.00 14.10 124 GLY A N 1
ATOM 1496 C CA . GLY A 1 123 ? 17.694 26.911 3.006 1.00 13.69 124 GLY A CA 1
ATOM 1497 C C . GLY A 1 123 ? 18.740 26.131 3.786 1.00 15.47 124 GLY A C 1
ATOM 1498 O O . GLY A 1 123 ? 18.406 25.253 4.579 1.00 16.66 124 GLY A O 1
ATOM 1502 N N . ALA A 1 124 ? 20.013 26.424 3.541 1.00 15.18 125 ALA A N 1
ATOM 1503 C CA . ALA A 1 124 ? 21.091 25.752 4.260 1.00 15.98 125 ALA A CA 1
ATOM 1504 C C . ALA A 1 124 ? 21.075 26.119 5.748 1.00 15.63 125 ALA A C 1
ATOM 1505 O O . ALA A 1 124 ? 21.338 25.270 6.600 1.00 16.18 125 ALA A O 1
ATOM 1512 N N . ALA A 1 125 ? 20.716 27.356 6.072 1.00 15.63 126 ALA A N 1
ATOM 1513 C CA . ALA A 1 125 ? 20.618 27.771 7.467 1.00 16.26 126 ALA A CA 1
ATOM 1514 C C . ALA A 1 125 ? 19.489 27.014 8.164 1.00 16.87 126 ALA A C 1
ATOM 1515 O O . ALA A 1 125 ? 19.609 26.601 9.312 1.00 15.82 126 ALA A O 1
ATOM 1522 N N . LEU A 1 126 ? 18.383 26.834 7.463 1.00 15.11 127 LEU A N 1
ATOM 1523 C CA . LEU A 1 126 ? 17.278 26.082 8.020 1.00 12.72 127 LEU A CA 1
ATOM 1524 C C . LEU A 1 126 ? 17.681 24.617 8.155 1.00 16.27 127 LEU A C 1
ATOM 1525 O O . LEU A 1 126 ? 17.350 23.965 9.149 1.00 14.89 127 LEU A O 1
ATOM 1541 N N . GLY A 1 127 ? 18.426 24.102 7.180 1.00 13.81 128 GLY A N 1
ATOM 1542 C CA . GLY A 1 127 ? 18.920 22.731 7.293 1.00 13.05 128 GLY A CA 1
ATOM 1543 C C . GLY A 1 127 ? 19.769 22.533 8.543 1.00 16.45 128 GLY A C 1
ATOM 1544 O O . GLY A 1 127 ? 19.662 21.503 9.212 1.00 14.60 128 GLY A O 1
ATOM 1548 N N . LYS A 1 128 ? 20.625 23.503 8.867 1.00 16.60 129 LYS A N 1
ATOM 1549 C CA . LYS A 1 128 ? 21.458 23.418 10.074 1.00 15.96 129 LYS A CA 1
ATOM 1550 C C . LYS A 1 128 ? 20.586 23.444 11.328 1.00 15.26 129 LYS A C 1
ATOM 1551 O O . LYS A 1 128 ? 20.815 22.697 12.269 1.00 16.12 129 LYS A O 1
ATOM 1570 N N . ALA A 1 129 ? 19.568 24.303 11.341 1.00 14.38 130 ALA A N 1
ATOM 1571 C CA . ALA A 1 129 ? 18.654 24.362 12.482 1.00 13.88 130 ALA A CA 1
ATOM 1572 C C . ALA A 1 129 ? 17.931 23.028 12.683 1.00 14.20 130 ALA A C 1
ATOM 1573 O O . ALA A 1 129 ? 17.747 22.578 13.814 1.00 13.50 130 ALA A O 1
ATOM 1580 N N A LEU A 1 130 ? 17.514 22.420 11.577 0.18 12.82 131 LEU A N 1
ATOM 1581 N N B LEU A 1 130 ? 17.503 22.411 11.592 0.82 12.28 131 LEU A N 1
ATOM 1582 C CA A LEU A 1 130 ? 16.871 21.111 11.603 0.18 12.07 131 LEU A CA 1
ATOM 1583 C CA B LEU A 1 130 ? 16.852 21.110 11.677 0.82 12.14 131 LEU A CA 1
ATOM 1584 C C A LEU A 1 130 ? 17.800 20.072 12.219 0.18 12.84 131 LEU A C 1
ATOM 1585 C C B LEU A 1 130 ? 17.805 20.055 12.229 0.82 12.60 131 LEU A C 1
ATOM 1586 O O A LEU A 1 130 ? 17.386 19.273 13.056 0.18 13.11 131 LEU A O 1
ATOM 1587 O O B LEU A 1 130 ? 17.416 19.222 13.038 0.82 12.54 131 LEU A O 1
ATOM 1618 N N . GLU A 1 131 ? 19.062 20.090 11.801 1.00 13.55 132 GLU A N 1
ATOM 1619 C CA . GLU A 1 131 ? 20.030 19.096 12.243 1.00 14.57 132 GLU A CA 1
ATOM 1620 C C . GLU A 1 131 ? 20.251 19.196 13.747 1.00 15.05 132 GLU A C 1
ATOM 1621 O O . GLU A 1 131 ? 20.447 18.186 14.427 1.00 15.49 132 GLU A O 1
ATOM 1634 N N . GLU A 1 132 ? 20.226 20.419 14.274 1.00 15.12 133 GLU A N 1
ATOM 1635 C CA . GLU A 1 132 ? 20.367 20.660 15.712 1.00 15.69 133 GLU A CA 1
ATOM 1636 C C . GLU A 1 132 ? 19.248 20.045 16.531 1.00 17.52 133 GLU A C 1
ATOM 1637 O O . GLU A 1 132 ? 19.391 19.805 17.741 1.00 18.27 133 GLU A O 1
ATOM 1649 N N . LYS A 1 133 ? 18.119 19.813 15.877 1.00 13.85 134 LYS A N 1
ATOM 1650 C CA . LYS A 1 133 ? 16.968 19.228 16.536 1.00 14.92 134 LYS A CA 1
ATOM 1651 C C . LYS A 1 133 ? 16.754 17.761 16.140 1.00 14.42 134 LYS A C 1
ATOM 1652 O O . LYS A 1 133 ? 15.682 17.202 16.358 1.00 16.06 134 LYS A O 1
ATOM 1671 N N . GLY A 1 134 ? 17.763 17.142 15.534 1.00 12.10 135 GLY A N 1
ATOM 1672 C CA . GLY A 1 134 ? 17.668 15.721 15.211 1.00 13.71 135 GLY A CA 1
ATOM 1673 C C . GLY A 1 134 ? 17.078 15.343 13.865 1.00 11.81 135 GLY A C 1
ATOM 1674 O O . GLY A 1 134 ? 16.617 14.212 13.678 1.00 12.03 135 GLY A O 1
ATOM 1678 N N . ILE A 1 135 ? 17.085 16.267 12.912 1.00 11.07 136 ILE A N 1
ATOM 1679 C CA . ILE A 1 135 ? 16.411 16.058 11.641 1.00 9.71 136 ILE A CA 1
ATOM 1680 C C . ILE A 1 135 ? 17.384 16.382 10.509 1.00 10.37 136 ILE A C 1
ATOM 1681 O O . ILE A 1 135 ? 17.984 17.459 10.498 1.00 11.81 136 ILE A O 1
ATOM 1697 N N . VAL A 1 136 ? 17.553 15.443 9.580 1.00 9.84 137 VAL A N 1
ATOM 1698 C CA . VAL A 1 136 ? 18.471 15.627 8.455 1.00 10.14 137 VAL A CA 1
ATOM 1699 C C . VAL A 1 136 ? 17.653 15.924 7.198 1.00 10.61 137 VAL A C 1
ATOM 1700 O O . VAL A 1 136 ? 16.918 15.085 6.703 1.00 10.43 137 VAL A O 1
ATOM 1713 N N . ALA A 1 137 ? 17.793 17.142 6.681 1.00 11.15 138 ALA A N 1
ATOM 1714 C CA . ALA A 1 137 ? 17.061 17.574 5.491 1.00 11.25 138 ALA A CA 1
ATOM 1715 C C . ALA A 1 137 ? 17.698 17.013 4.218 1.00 10.29 138 ALA A C 1
ATOM 1716 O O . ALA A 1 137 ? 18.921 17.116 4.021 1.00 13.85 138 ALA A O 1
ATOM 1723 N N . LEU A 1 138 ? 16.899 16.373 3.376 1.00 9.34 139 LEU A N 1
ATOM 1724 C CA . LEU A 1 138 ? 17.413 15.797 2.134 1.00 9.89 139 LEU A CA 1
ATOM 1725 C C . LEU A 1 138 ? 16.961 16.553 0.891 1.00 11.68 139 LEU A C 1
ATOM 1726 O O . LEU A 1 138 ? 17.536 16.404 -0.188 1.00 15.81 139 LEU A O 1
ATOM 1742 N N . GLY A 1 139 ? 15.932 17.369 1.035 1.00 11.39 140 GLY A N 1
ATOM 1743 C CA . GLY A 1 139 ? 15.448 18.153 -0.073 1.00 9.00 140 GLY A CA 1
ATOM 1744 C C . GLY A 1 139 ? 14.182 18.871 0.302 1.00 9.50 140 GLY A C 1
ATOM 1745 O O . GLY A 1 139 ? 13.497 18.489 1.243 1.00 11.70 140 GLY A O 1
ATOM 1749 N N . TYR A 1 140 ? 13.895 19.945 -0.418 1.00 8.96 141 TYR A N 1
ATOM 1750 C CA . TYR A 1 140 ? 12.683 20.730 -0.194 1.00 9.88 141 TYR A CA 1
ATOM 1751 C C . TYR A 1 140 ? 11.663 20.537 -1.316 1.00 9.17 141 TYR A C 1
ATOM 1752 O O . TYR A 1 140 ? 11.869 20.921 -2.479 1.00 12.42 141 TYR A O 1
ATOM 1770 N N . TYR A 1 141 ? 10.568 19.891 -0.949 1.00 7.42 142 TYR A N 1
ATOM 1771 C CA . TYR A 1 141 ? 9.448 19.613 -1.846 1.00 7.43 142 TYR A CA 1
ATOM 1772 C C . TYR A 1 141 ? 8.545 20.837 -1.965 1.00 9.38 142 TYR A C 1
ATOM 1773 O O . TYR A 1 141 ? 8.448 21.653 -1.051 1.00 10.54 142 TYR A O 1
ATOM 1791 N N . ASP A 1 142 ? 7.905 20.960 -3.119 1.00 8.63 143 ASP A N 1
ATOM 1792 C CA . ASP A 1 142 ? 6.999 22.060 -3.443 1.00 7.26 143 ASP A CA 1
ATOM 1793 C C . ASP A 1 142 ? 5.611 21.794 -2.880 1.00 8.70 143 ASP A C 1
ATOM 1794 O O . ASP A 1 142 ? 5.084 20.696 -3.008 1.00 8.57 143 ASP A O 1
ATOM 1803 N N . ALA A 1 143 ? 5.024 22.802 -2.253 1.00 6.89 144 ALA A N 1
ATOM 1804 C CA . ALA A 1 143 ? 3.627 22.740 -1.844 1.00 6.59 144 ALA A CA 1
ATOM 1805 C C . ALA A 1 143 ? 2.880 23.983 -2.325 1.00 6.04 144 ALA A C 1
ATOM 1806 O O . ALA A 1 143 ? 1.843 24.363 -1.768 1.00 7.52 144 ALA A O 1
ATOM 1813 N N . GLY A 1 144 ? 3.400 24.589 -3.381 1.00 6.63 145 GLY A N 1
ATOM 1814 C CA . GLY A 1 144 ? 2.717 25.713 -3.983 1.00 7.46 145 GLY A CA 1
ATOM 1815 C C . GLY A 1 144 ? 2.398 26.793 -2.979 1.00 7.95 145 GLY A C 1
ATOM 1816 O O . GLY A 1 144 ? 3.154 27.030 -2.066 1.00 6.62 145 GLY A O 1
ATOM 1820 N N . ALA A 1 145 ? 1.285 27.496 -3.209 1.00 8.57 146 ALA A N 1
ATOM 1821 C CA . ALA A 1 145 ? 0.838 28.583 -2.328 1.00 6.95 146 ALA A CA 1
ATOM 1822 C C . ALA A 1 145 ? -0.523 28.229 -1.762 1.00 6.97 146 ALA A C 1
ATOM 1823 O O . ALA A 1 145 ? -1.314 27.569 -2.413 1.00 7.76 146 ALA A O 1
ATOM 1830 N N . ARG A 1 146 ? -0.791 28.657 -0.535 1.00 5.77 147 ARG A N 1
ATOM 1831 C CA . ARG A 1 146 ? -2.041 28.370 0.145 1.00 6.50 147 ARG A CA 1
ATOM 1832 C C . ARG A 1 146 ? -3.027 29.510 -0.026 1.00 7.01 147 ARG A C 1
ATOM 1833 O O . ARG A 1 146 ? -2.639 30.667 0.078 1.00 7.74 147 ARG A O 1
ATOM 1854 N N . SER A 1 147 ? -4.288 29.161 -0.287 1.00 6.38 148 SER A N 1
ATOM 1855 C CA . SER A 1 147 ? -5.359 30.138 -0.491 1.00 6.83 148 SER A CA 1
ATOM 1856 C C . SER A 1 147 ? -6.593 29.717 0.292 1.00 7.30 148 SER A C 1
ATOM 1857 O O . SER A 1 147 ? -6.784 28.532 0.581 1.00 7.30 148 SER A O 1
ATOM 1865 N N . PHE A 1 148 ? -7.435 30.688 0.638 1.00 7.29 149 PHE A N 1
ATOM 1866 C CA . PHE A 1 148 ? -8.631 30.398 1.426 1.00 6.05 149 PHE A CA 1
ATOM 1867 C C . PHE A 1 148 ? -9.710 29.682 0.650 1.00 6.68 149 PHE A C 1
ATOM 1868 O O . PHE A 1 148 ? -9.985 30.025 -0.500 1.00 8.29 149 PHE A O 1
ATOM 1885 N N . TYR A 1 149 ? -10.373 28.730 1.309 1.00 6.05 150 TYR A N 1
ATOM 1886 C CA . TYR A 1 149 ? -11.618 28.189 0.813 1.00 7.10 150 TYR A CA 1
ATOM 1887 C C . TYR A 1 149 ? -12.630 28.165 1.928 1.00 6.69 150 TYR A C 1
ATOM 1888 O O . TYR A 1 149 ? -12.282 27.983 3.089 1.00 8.07 150 TYR A O 1
ATOM 1906 N N . ASN A 1 150 ? -13.892 28.363 1.575 1.00 7.09 151 ASN A N 1
ATOM 1907 C CA . ASN A 1 150 ? -14.935 28.331 2.577 1.00 7.45 151 ASN A CA 1
ATOM 1908 C C . ASN A 1 150 ? -16.293 28.024 1.978 1.00 8.23 151 ASN A C 1
ATOM 1909 O O . ASN A 1 150 ? -16.457 28.001 0.763 1.00 9.31 151 ASN A O 1
ATOM 1920 N N . SER A 1 151 ? -17.266 27.780 2.845 1.00 9.96 152 SER A N 1
ATOM 1921 C CA . SER A 1 151 ? -18.623 27.414 2.418 1.00 10.22 152 SER A CA 1
ATOM 1922 C C . SER A 1 151 ? -19.609 28.561 2.478 1.00 12.88 152 SER A C 1
ATOM 1923 O O . SER A 1 151 ? -20.793 28.352 2.237 1.00 15.70 152 SER A O 1
ATOM 1931 N N . VAL A 1 152 ? -19.133 29.753 2.797 1.00 11.65 153 VAL A N 1
ATOM 1932 C CA . VAL A 1 152 ? -20.006 30.911 3.039 1.00 12.70 153 VAL A CA 1
ATOM 1933 C C . VAL A 1 152 ? -20.065 31.906 1.858 1.00 15.17 153 VAL A C 1
ATOM 1934 O O . VAL A 1 152 ? -21.145 32.198 1.333 1.00 15.20 153 VAL A O 1
ATOM 1947 N N . LYS A 1 153 ? -18.915 32.424 1.443 1.00 13.75 154 LYS A N 1
ATOM 1948 C CA . LYS A 1 153 ? -18.895 33.450 0.413 1.00 14.82 154 LYS A CA 1
ATOM 1949 C C . LYS A 1 153 ? -17.504 33.661 -0.117 1.00 14.46 154 LYS A C 1
ATOM 1950 O O . LYS A 1 153 ? -16.532 33.264 0.510 1.00 11.71 154 LYS A O 1
ATOM 1969 N N . PRO A 1 154 ? -17.388 34.301 -1.279 1.00 11.28 155 PRO A N 1
ATOM 1970 C CA . PRO A 1 154 ? -16.046 34.635 -1.749 1.00 12.33 155 PRO A CA 1
ATOM 1971 C C . PRO A 1 154 ? -15.339 35.588 -0.802 1.00 12.53 155 PRO A C 1
ATOM 1972 O O . PRO A 1 154 ? -15.946 36.447 -0.161 1.00 13.51 155 PRO A O 1
ATOM 1983 N N . ILE A 1 155 ? -14.027 35.444 -0.755 1.00 11.04 156 ILE A N 1
ATOM 1984 C CA . ILE A 1 155 ? -13.144 36.373 -0.099 1.00 9.63 156 ILE A CA 1
ATOM 1985 C C . ILE A 1 155 ? -12.400 37.216 -1.140 1.00 13.53 156 ILE A C 1
ATOM 1986 O O . ILE A 1 155 ? -11.628 36.694 -1.938 1.00 12.78 156 ILE A O 1
ATOM 2002 N N . ASN A 1 156 ? -12.664 38.520 -1.124 1.00 13.93 157 ASN A N 1
ATOM 2003 C CA . ASN A 1 156 ? -11.967 39.462 -2.004 1.00 11.26 157 ASN A CA 1
ATOM 2004 C C . ASN A 1 156 ? -11.119 40.491 -1.279 1.00 13.13 157 ASN A C 1
ATOM 2005 O O . ASN A 1 156 ? -10.228 41.098 -1.869 1.00 16.73 157 ASN A O 1
ATOM 2016 N N . THR A 1 157 ? -11.430 40.730 -0.011 1.00 13.55 158 THR A N 1
ATOM 2017 C CA . THR A 1 157 ? -10.664 41.652 0.823 1.00 13.45 158 THR A CA 1
ATOM 2018 C C . THR A 1 157 ? -10.538 41.039 2.212 1.00 13.98 158 THR A C 1
ATOM 2019 O O . THR A 1 157 ? -11.302 40.123 2.566 1.00 13.83 158 THR A O 1
ATOM 2030 N N . PRO A 1 158 ? -9.581 41.535 3.014 1.00 14.32 159 PRO A N 1
ATOM 2031 C CA . PRO A 1 158 ? -9.442 40.956 4.357 1.00 15.41 159 PRO A CA 1
ATOM 2032 C C . PRO A 1 158 ? -10.720 41.099 5.172 1.00 17.00 159 PRO A C 1
ATOM 2033 O O . PRO A 1 158 ? -10.998 40.239 6.010 1.00 18.78 159 PRO A O 1
ATOM 2044 N N . GLU A 1 159 ? -11.505 42.140 4.921 1.00 16.37 160 GLU A N 1
ATOM 2045 C CA . GLU A 1 159 ? -12.715 42.362 5.700 1.00 17.05 160 GLU A CA 1
ATOM 2046 C C . GLU A 1 159 ? -13.712 41.191 5.536 1.00 15.67 160 GLU A C 1
ATOM 2047 O O . GLU A 1 159 ? -14.577 40.951 6.401 1.00 15.14 160 GLU A O 1
ATOM 2059 N N . ASP A 1 160 ? -13.574 40.437 4.447 1.00 13.47 161 ASP A N 1
ATOM 2060 C CA . ASP A 1 160 ? -14.480 39.334 4.167 1.00 13.14 161 ASP A CA 1
ATOM 2061 C C . ASP A 1 160 ? -14.229 38.161 5.130 1.00 13.15 161 ASP A C 1
ATOM 2062 O O . ASP A 1 160 ? -15.085 37.296 5.305 1.00 15.03 161 ASP A O 1
ATOM 2071 N N . VAL A 1 161 ? -13.072 38.141 5.773 1.00 11.40 162 VAL A N 1
ATOM 2072 C CA . VAL A 1 161 ? -12.765 37.087 6.731 1.00 11.78 162 VAL A CA 1
ATOM 2073 C C . VAL A 1 161 ? -13.346 37.357 8.120 1.00 12.53 162 VAL A C 1
ATOM 2074 O O . VAL A 1 161 ? -13.405 36.470 8.957 1.00 12.70 162 VAL A O 1
ATOM 2087 N N . GLN A 1 162 ? -13.797 38.583 8.371 1.00 12.08 163 GLN A N 1
ATOM 2088 C CA . GLN A 1 162 ? -14.355 38.923 9.675 1.00 14.63 163 GLN A CA 1
ATOM 2089 C C . GLN A 1 162 ? -15.468 37.960 10.099 1.00 13.24 163 GLN A C 1
ATOM 2090 O O . GLN A 1 162 ? -16.446 37.750 9.373 1.00 14.92 163 GLN A O 1
ATOM 2104 N N . GLY A 1 163 ? -15.320 37.396 11.286 1.00 14.90 164 GLY A N 1
ATOM 2105 C CA . GLY A 1 163 ? -16.337 36.529 11.849 1.00 14.68 164 GLY A CA 1
ATOM 2106 C C . GLY A 1 163 ? -16.261 35.101 11.338 1.00 14.01 164 GLY A C 1
ATOM 2107 O O . GLY A 1 163 ? -16.987 34.231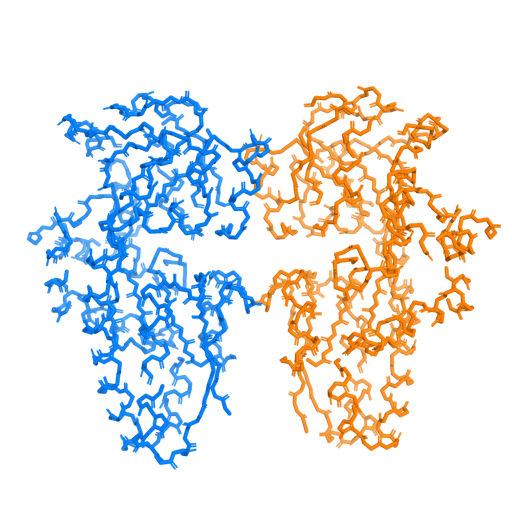 11.802 1.00 19.27 164 GLY A O 1
ATOM 2128 N N . LYS A 1 165 ? -15.068 31.316 10.790 1.00 12.80 166 LYS A N 1
ATOM 2129 C CA . LYS A 1 165 ? -14.374 30.291 11.557 1.00 10.49 166 LYS A CA 1
ATOM 2130 C C . LYS A 1 165 ? -13.466 29.511 10.614 1.00 9.49 166 LYS A C 1
ATOM 2131 O O . LYS A 1 165 ? -13.930 28.809 9.721 1.00 10.99 166 LYS A O 1
ATOM 2150 N N . VAL A 1 166 ? -12.161 29.677 10.790 1.00 8.78 167 VAL A N 1
ATOM 2151 C CA . VAL A 1 166 ? -11.180 29.170 9.842 1.00 8.61 167 VAL A CA 1
ATOM 2152 C C . VAL A 1 166 ? -10.246 28.198 10.563 1.00 7.15 167 VAL A C 1
ATOM 2153 O O . VAL A 1 166 ? -9.666 28.533 11.590 1.00 8.48 167 VAL A O 1
ATOM 2166 N N . ARG A 1 167 ? -10.124 26.995 10.020 1.00 6.57 168 ARG A N 1
ATOM 2167 C CA . ARG A 1 167 ? -9.146 26.047 10.550 1.00 6.96 168 ARG A CA 1
ATOM 2168 C C . ARG A 1 167 ? -7.763 26.478 10.084 1.00 7.24 168 ARG A C 1
ATOM 2169 O O . ARG A 1 167 ? -7.591 26.907 8.947 1.00 7.19 168 ARG A O 1
ATOM 2190 N N . VAL A 1 168 ? -6.787 26.343 10.978 1.00 6.97 169 VAL A N 1
ATOM 2191 C CA . VAL A 1 168 ? -5.395 26.546 10.640 1.00 7.33 169 VAL A CA 1
ATOM 2192 C C . VAL A 1 168 ? -4.571 25.331 11.094 1.00 8.36 169 VAL A C 1
ATOM 2193 O O . VAL A 1 168 ? -5.048 24.511 11.884 1.00 8.19 169 VAL A O 1
ATOM 2223 N N . ASN A 1 170 ? -1.140 23.694 13.029 1.00 10.83 171 ASN A N 1
ATOM 2224 C CA . ASN A 1 170 ? -0.598 23.889 14.374 1.00 13.48 171 ASN A CA 1
ATOM 2225 C C . ASN A 1 170 ? 0.668 24.746 14.401 1.00 13.90 171 ASN A C 1
ATOM 2226 O O . ASN A 1 170 ? 1.785 24.257 14.586 1.00 15.84 171 ASN A O 1
ATOM 2237 N N . ASN A 1 171 ? 0.484 26.048 14.206 1.00 13.85 172 ASN A N 1
ATOM 2238 C CA . ASN A 1 171 ? 1.533 27.035 14.425 1.00 12.94 172 ASN A CA 1
ATOM 2239 C C . ASN A 1 171 ? 0.817 28.307 14.863 1.00 12.31 172 ASN A C 1
ATOM 2240 O O . ASN A 1 171 ? -0.097 28.761 14.187 1.00 12.81 172 ASN A O 1
ATOM 2251 N N . ASP A 1 172 ? 1.232 28.883 15.995 1.00 16.42 173 ASP A N 1
ATOM 2252 C CA . ASP A 1 172 ? 0.614 30.104 16.524 1.00 20.52 173 ASP A CA 1
ATOM 2253 C C . ASP A 1 172 ? 0.617 31.276 15.547 1.00 19.44 173 ASP A C 1
ATOM 2254 O O . ASP A 1 172 ? -0.239 32.157 15.636 1.00 18.06 173 ASP A O 1
ATOM 2263 N N A LEU A 1 173 ? 1.586 31.295 14.636 0.30 14.49 174 LEU A N 1
ATOM 2264 N N B LEU A 1 173 ? 1.596 31.310 14.644 0.70 13.98 174 LEU A N 1
ATOM 2265 C CA A LEU A 1 173 ? 1.639 32.320 13.601 0.30 15.30 174 LEU A CA 1
ATOM 2266 C CA B LEU A 1 173 ? 1.641 32.333 13.605 0.70 14.90 174 LEU A CA 1
ATOM 2267 C C A LEU A 1 173 ? 0.339 32.370 12.810 0.30 15.96 174 LEU A C 1
ATOM 2268 C C B LEU A 1 173 ? 0.347 32.370 12.801 0.70 16.44 174 LEU A C 1
ATOM 2269 O O A LEU A 1 173 ? -0.131 33.447 12.454 0.30 16.34 174 LEU A O 1
ATOM 2270 O O B LEU A 1 173 ? -0.103 33.441 12.415 0.70 16.44 174 LEU A O 1
ATOM 2301 N N . PHE A 1 174 ? -0.238 31.205 12.530 1.00 11.52 175 PHE A N 1
ATOM 2302 C CA . PHE A 1 174 ? -1.449 31.129 11.722 1.00 11.37 175 PHE A CA 1
ATOM 2303 C C . PHE A 1 174 ? -2.686 31.616 12.466 1.00 12.16 175 PHE A C 1
ATOM 2304 O O . PHE A 1 174 ? -3.613 32.162 11.855 1.00 10.15 175 PHE A O 1
ATOM 2321 N N . VAL A 1 175 ? -2.701 31.433 13.775 1.00 10.67 176 VAL A N 1
ATOM 2322 C CA . VAL A 1 175 ? -3.767 31.986 14.587 1.00 10.64 176 VAL A CA 1
ATOM 2323 C C . VAL A 1 175 ? -3.720 33.515 14.461 1.00 13.27 176 VAL A C 1
ATOM 2324 O O . VAL A 1 175 ? -4.753 34.163 14.230 1.00 13.80 176 VAL A O 1
ATOM 2337 N N . GLY A 1 176 ? -2.524 34.086 14.581 1.00 13.56 177 GLY A N 1
ATOM 2338 C CA . GLY A 1 176 ? -2.342 35.524 14.465 1.00 17.00 177 GLY A CA 1
ATOM 2339 C C . GLY A 1 176 ? -2.761 36.049 13.098 1.00 14.44 177 GLY A C 1
ATOM 2340 O O . GLY A 1 176 ? -3.338 37.129 12.973 1.00 13.91 177 GLY A O 1
ATOM 2361 N N . ILE A 1 178 ? -5.105 34.839 11.041 1.00 10.34 179 ILE A N 1
ATOM 2362 C CA . ILE A 1 178 ? -6.560 34.860 10.931 1.00 9.90 179 ILE A CA 1
ATOM 2363 C C . ILE A 1 178 ? -7.143 35.966 11.817 1.00 10.53 179 ILE A C 1
ATOM 2364 O O . ILE A 1 178 ? -8.052 36.705 11.400 1.00 10.74 179 ILE A O 1
ATOM 2380 N N . GLU A 1 179 ? -6.628 36.098 13.032 1.00 11.02 180 GLU A N 1
ATOM 2381 C CA . GLU A 1 179 ? -7.115 37.123 13.960 1.00 11.82 180 GLU A CA 1
ATOM 2382 C C . GLU A 1 179 ? -6.869 38.535 13.418 1.00 12.63 180 GLU A C 1
ATOM 2383 O O . GLU A 1 179 ? -7.666 39.463 13.643 1.00 14.50 180 GLU A O 1
ATOM 2395 N N . SER A 1 180 ? -5.763 38.718 12.707 1.00 12.85 181 SER A N 1
ATOM 2396 C CA . SER A 1 180 ? -5.434 40.035 12.177 1.00 13.80 181 SER A CA 1
ATOM 2397 C C . SER A 1 180 ? -6.450 40.448 11.121 1.00 16.26 181 SER A C 1
ATOM 2398 O O . SER A 1 180 ? -6.563 41.633 10.799 1.00 19.21 181 SER A O 1
ATOM 2423 N N . GLY A 1 182 ? -9.692 39.513 11.586 1.00 15.64 183 GLY A N 1
ATOM 2424 C CA . GLY A 1 182 ? -10.940 39.466 12.318 1.00 14.44 183 GLY A CA 1
ATOM 2425 C C . GLY A 1 182 ? -11.633 38.114 12.285 1.00 13.67 183 GLY A C 1
ATOM 2426 O O . GLY A 1 182 ? -12.791 38.012 12.689 1.00 16.16 183 GLY A O 1
ATOM 2430 N N . GLY A 1 183 ? -10.925 37.080 11.842 1.00 12.40 184 GLY A N 1
ATOM 2431 C CA . GLY A 1 183 ? -11.479 35.737 11.833 1.00 10.88 184 GLY A CA 1
ATOM 2432 C C . GLY A 1 183 ? -11.270 35.044 13.161 1.00 10.69 184 GLY A C 1
ATOM 2433 O O . GLY A 1 183 ? -10.605 35.569 14.065 1.00 13.45 184 GLY A O 1
ATOM 2437 N N A ASN A 1 184 ? -11.884 33.870 13.282 0.44 10.97 185 ASN A N 1
ATOM 2438 N N B ASN A 1 184 ? -11.855 33.864 13.283 0.56 10.75 185 ASN A N 1
ATOM 2439 C CA A ASN A 1 184 ? -11.762 33.001 14.450 0.44 10.62 185 ASN A CA 1
ATOM 2440 C CA B ASN A 1 184 ? -11.689 33.051 14.473 0.56 10.96 185 ASN A CA 1
ATOM 2441 C C A ASN A 1 184 ? -10.957 31.787 14.003 0.44 9.48 185 ASN A C 1
ATOM 2442 C C B ASN A 1 184 ? -10.990 31.762 14.082 0.56 9.09 185 ASN A C 1
ATOM 2443 O O A ASN A 1 184 ? -11.390 31.069 13.107 0.44 10.17 185 ASN A O 1
ATOM 2444 O O B ASN A 1 184 ? -11.536 30.960 13.335 0.56 12.22 185 ASN A O 1
ATOM 2465 N N . ALA A 1 185 ? -9.764 31.598 14.568 1.00 10.54 186 ALA A N 1
ATOM 2466 C CA . ALA A 1 185 ? -8.898 30.491 14.178 1.00 9.73 186 ALA A CA 1
ATOM 2467 C C . ALA A 1 185 ? -9.018 29.293 15.094 1.00 9.23 186 ALA A C 1
ATOM 2468 O O . ALA A 1 185 ? -9.107 29.439 16.304 1.00 11.61 186 ALA A O 1
ATOM 2475 N N . THR A 1 186 ? -9.004 28.103 14.504 1.00 9.53 187 THR A N 1
ATOM 2476 C CA . THR A 1 186 ? -8.990 26.881 15.283 1.00 8.13 187 THR A CA 1
ATOM 2477 C C . THR A 1 186 ? -7.887 25.990 14.715 1.00 7.87 187 THR A C 1
ATOM 2478 O O . THR A 1 186 ? -8.003 25.532 13.589 1.00 9.91 187 THR A O 1
ATOM 2489 N N . PRO A 1 187 ? -6.812 25.759 15.498 1.00 10.04 188 PRO A N 1
ATOM 2490 C CA . PRO A 1 187 ? -5.766 24.809 15.105 1.00 9.10 188 PRO A CA 1
ATOM 2491 C C . PRO A 1 187 ? -6.381 23.411 15.120 1.00 10.04 188 PRO A C 1
ATOM 2492 O O . PRO A 1 187 ? -7.046 23.040 16.090 1.00 11.07 188 PRO A O 1
ATOM 2520 N N . ALA A 1 189 ? -5.736 19.226 13.375 1.00 8.34 190 ALA A N 1
ATOM 2521 C CA . ALA A 1 189 ? -5.071 18.283 12.484 1.00 10.06 190 ALA A CA 1
ATOM 2522 C C . ALA A 1 189 ? -5.737 18.183 11.117 1.00 7.74 190 ALA A C 1
ATOM 2523 O O . ALA A 1 189 ? -6.971 18.211 10.991 1.00 7.74 190 ALA A O 1
ATOM 2530 N N . PHE A 1 190 ? -4.917 18.050 10.081 1.00 8.16 191 PHE A N 1
ATOM 2531 C CA . PHE A 1 190 ? -5.379 18.035 8.690 1.00 8.98 191 PHE A CA 1
ATOM 2532 C C . PHE A 1 190 ? -6.472 16.995 8.435 1.00 7.84 191 PHE A C 1
ATOM 2533 O O . PHE A 1 190 ? -7.427 17.270 7.732 1.00 7.52 191 PHE A O 1
ATOM 2550 N N . ALA A 1 191 ? -6.341 15.801 9.013 1.00 8.80 192 ALA A N 1
ATOM 2551 C CA . ALA A 1 191 ? -7.259 14.713 8.739 1.00 7.97 192 ALA A CA 1
ATOM 2552 C C . ALA A 1 191 ? -8.671 14.995 9.252 1.00 7.98 192 ALA A C 1
ATOM 2553 O O . ALA A 1 191 ? -9.616 14.364 8.780 1.00 11.43 192 ALA A O 1
ATOM 2560 N N . GLU A 1 192 ? -8.833 15.942 10.182 1.00 9.22 193 GLU A N 1
ATOM 2561 C CA . GLU A 1 192 ? -10.139 16.227 10.773 1.00 9.39 193 GLU A CA 1
ATOM 2562 C C . GLU A 1 192 ? -10.881 17.343 10.042 1.00 8.96 193 GLU A C 1
ATOM 2563 O O . GLU A 1 192 ? -12.061 17.606 10.297 1.00 11.36 193 GLU A O 1
ATOM 2575 N N . VAL A 1 193 ? -10.210 17.992 9.107 1.00 8.66 194 VAL A N 1
ATOM 2576 C CA . VAL A 1 193 ? -10.787 19.182 8.488 1.00 7.89 194 VAL A CA 1
ATOM 2577 C C . VAL A 1 193 ? -12.049 18.863 7.664 1.00 8.17 194 VAL A C 1
ATOM 2578 O O . VAL A 1 193 ? -13.035 19.596 7.723 1.00 8.17 194 VAL A O 1
ATOM 2591 N N . TYR A 1 194 ? -12.025 17.795 6.872 1.00 7.37 195 TYR A N 1
ATOM 2592 C CA . TYR A 1 194 ? -13.156 17.511 5.997 1.00 7.28 195 TYR A CA 1
ATOM 2593 C C . TYR A 1 194 ? -14.461 17.420 6.777 1.00 8.06 195 TYR A C 1
ATOM 2594 O O . TYR A 1 194 ? -15.467 18.041 6.408 1.00 8.17 195 TYR A O 1
ATOM 2612 N N . GLN A 1 195 ? -14.464 16.649 7.853 1.00 8.24 196 GLN A N 1
ATOM 2613 C CA . GLN A 1 195 ? -15.677 16.495 8.629 1.00 10.11 196 GLN A CA 1
ATOM 2614 C C . GLN A 1 195 ? -16.124 17.799 9.269 1.00 8.85 196 GLN A C 1
ATOM 2615 O O . GLN A 1 195 ? -17.324 18.060 9.366 1.00 10.94 196 GLN A O 1
ATOM 2629 N N . SER A 1 196 ? -15.172 18.605 9.713 1.00 8.13 197 SER A N 1
ATOM 2630 C CA . SER A 1 196 ? -15.500 19.868 10.338 1.00 8.31 197 SER A CA 1
ATOM 2631 C C . SER A 1 196 ? -16.088 20.856 9.358 1.00 7.75 197 SER A C 1
ATOM 2632 O O . SER A 1 196 ? -17.002 21.597 9.724 1.00 9.26 197 SER A O 1
ATOM 2640 N N . ILE A 1 197 ? -15.594 20.868 8.132 1.00 7.30 198 ILE A N 1
ATOM 2641 C CA . ILE A 1 197 ? -16.226 21.719 7.107 1.00 7.52 198 ILE A CA 1
ATOM 2642 C C . ILE A 1 197 ? -17.583 21.122 6.688 1.00 8.24 198 ILE A C 1
ATOM 2643 O O . ILE A 1 197 ? -18.593 21.831 6.575 1.00 8.76 198 ILE A O 1
ATOM 2659 N N . LYS A 1 198 ? -17.631 19.814 6.462 1.00 8.44 199 LYS A N 1
ATOM 2660 C CA . LYS A 1 198 ? -18.873 19.168 6.031 1.00 9.30 199 LYS A CA 1
ATOM 2661 C C . LYS A 1 198 ? -20.020 19.415 7.001 1.00 10.81 199 LYS A C 1
ATOM 2662 O O . LYS A 1 198 ? -21.156 19.666 6.582 1.00 12.38 199 LYS A O 1
ATOM 2681 N N . THR A 1 199 ? -19.743 19.325 8.304 1.00 10.07 200 THR A N 1
ATOM 2682 C CA . THR A 1 199 ? -20.804 19.406 9.296 1.00 10.39 200 THR A CA 1
ATOM 2683 C C . THR A 1 199 ? -21.037 20.842 9.739 1.00 13.23 200 THR A C 1
ATOM 2684 O O . THR A 1 199 ? -21.865 21.094 10.629 1.00 14.68 200 THR A O 1
ATOM 2695 N N . GLY A 1 200 ? -20.309 21.768 9.131 1.00 12.85 201 GLY A N 1
ATOM 2696 C CA . GLY A 1 200 ? -20.588 23.184 9.282 1.00 12.65 201 GLY A CA 1
ATOM 2697 C C . GLY A 1 200 ? -20.004 23.819 10.526 1.00 18.26 201 GLY A C 1
ATOM 2698 O O . GLY A 1 200 ? -20.357 24.952 10.879 1.00 19.91 201 GLY A O 1
ATOM 2702 N N . VAL A 1 201 ? -19.102 23.133 11.204 1.00 12.09 202 VAL A N 1
ATOM 2703 C CA . VAL A 1 201 ? -18.601 23.733 12.436 1.00 14.06 202 VAL A CA 1
ATOM 2704 C C . VAL A 1 201 ? -17.400 24.656 12.192 1.00 11.62 202 VAL A C 1
ATOM 2705 O O . VAL A 1 201 ? -17.174 25.587 12.965 1.00 10.47 202 VAL A O 1
ATOM 2718 N N . VAL A 1 202 ? -16.659 24.446 11.102 1.00 10.11 203 VAL A N 1
ATOM 2719 C CA . VAL A 1 202 ? -15.762 25.495 10.628 1.00 11.77 203 VAL A CA 1
ATOM 2720 C C . VAL A 1 202 ? -16.254 25.907 9.255 1.00 10.77 203 VAL A C 1
ATOM 2721 O O . VAL A 1 202 ? -16.810 25.100 8.507 1.00 11.65 203 VAL A O 1
ATOM 2734 N N . ASP A 1 203 ? -16.091 27.182 8.940 1.00 8.74 204 ASP A N 1
ATOM 2735 C CA . ASP A 1 203 ? -16.544 27.710 7.663 1.00 8.76 204 ASP A CA 1
ATOM 2736 C C . ASP A 1 203 ? -15.568 27.370 6.533 1.00 11.08 204 ASP A C 1
ATOM 2737 O O . ASP A 1 203 ? -15.955 27.249 5.376 1.00 9.19 204 ASP A O 1
ATOM 2746 N N . GLY A 1 204 ? -14.304 27.182 6.873 1.00 8.93 205 GLY A N 1
ATOM 2747 C CA . GLY A 1 204 ? -13.305 26.965 5.850 1.00 9.34 205 GLY A CA 1
ATOM 2748 C C . GLY A 1 204 ? -11.919 26.784 6.414 1.00 8.74 205 GLY A C 1
ATOM 2749 O O . GLY A 1 204 ? -11.705 26.582 7.616 1.00 8.02 205 GLY A O 1
ATOM 2753 N N . ALA A 1 205 ? -10.971 26.860 5.500 1.00 8.66 206 ALA A N 1
ATOM 2754 C CA . ALA A 1 205 ? -9.580 26.604 5.794 1.00 5.70 206 ALA A CA 1
ATOM 2755 C C . ALA A 1 205 ? -8.754 27.235 4.681 1.00 5.78 206 ALA A C 1
ATOM 2756 O O . ALA A 1 205 ? -9.254 28.057 3.917 1.00 7.25 206 ALA A O 1
ATOM 2763 N N . GLU A 1 206 ? -7.476 26.880 4.573 1.00 5.41 207 GLU A N 1
ATOM 2764 C CA . GLU A 1 206 ? -6.651 27.432 3.497 1.00 6.69 207 GLU A CA 1
ATOM 2765 C C . GLU A 1 206 ? -5.605 26.394 3.107 1.00 5.37 207 GLU A C 1
ATOM 2766 O O . GLU A 1 206 ? -5.080 25.688 3.945 1.00 7.23 207 GLU A O 1
ATOM 2778 N N . ASN A 1 207 ? -5.357 26.290 1.815 1.00 5.57 208 ASN A N 1
ATOM 2779 C CA . ASN A 1 207 ? -4.420 25.314 1.298 1.00 5.46 208 ASN A CA 1
ATOM 2780 C C . ASN A 1 207 ? -4.187 25.496 -0.181 1.00 6.37 208 ASN A C 1
ATOM 2781 O O . ASN A 1 207 ? -4.846 26.304 -0.823 1.00 5.86 208 ASN A O 1
ATOM 2792 N N . ASN A 1 208 ? -3.224 24.742 -0.705 1.00 6.12 209 ASN A N 1
ATOM 2793 C CA . ASN A 1 208 ? -2.921 24.726 -2.126 1.00 4.85 209 ASN A CA 1
ATOM 2794 C C . ASN A 1 208 ? -3.960 23.888 -2.873 1.00 5.72 209 ASN A C 1
ATOM 2795 O O . ASN A 1 208 ? -4.806 23.211 -2.267 1.00 6.56 209 ASN A O 1
ATOM 2806 N N . PRO A 1 209 ? -3.965 23.998 -4.211 1.00 5.95 210 PRO A N 1
ATOM 2807 C CA . PRO A 1 209 ? -5.073 23.355 -4.918 1.00 6.17 210 PRO A CA 1
ATOM 2808 C C . PRO A 1 209 ? -5.065 21.820 -4.809 1.00 8.32 210 PRO A C 1
ATOM 2809 O O . PRO A 1 209 ? -6.121 21.224 -4.595 1.00 8.33 210 PRO A O 1
ATOM 2820 N N . PRO A 1 210 ? -3.896 21.175 -4.883 1.00 6.69 211 PRO A N 1
ATOM 2821 C CA . PRO A 1 210 ? -3.954 19.713 -4.737 1.00 8.37 211 PRO A CA 1
ATOM 2822 C C . PRO A 1 210 ? -4.458 19.215 -3.371 1.00 6.72 211 PRO A C 1
ATOM 2823 O O . PRO A 1 210 ? -5.131 18.188 -3.286 1.00 8.14 211 PRO A O 1
ATOM 2834 N N . SER A 1 211 ? -4.137 19.933 -2.313 1.00 6.24 212 SER A N 1
ATOM 2835 C CA . SER A 1 211 ? -4.645 19.566 -0.981 1.00 6.04 212 SER A CA 1
ATOM 2836 C C . SER A 1 211 ? -6.146 19.771 -0.881 1.00 8.77 212 SER A C 1
ATOM 2837 O O . SER A 1 211 ? -6.854 18.935 -0.375 1.00 9.69 212 SER A O 1
ATOM 2845 N N . TYR A 1 212 ? -6.608 20.918 -1.358 1.00 6.63 213 TYR A N 1
ATOM 2846 C CA . TYR A 1 212 ? -8.036 21.276 -1.359 1.00 6.95 213 TYR A CA 1
ATOM 2847 C C . TYR A 1 212 ? -8.853 20.263 -2.151 1.00 6.87 213 TYR A C 1
ATOM 2848 O O . TYR A 1 212 ? -9.966 19.898 -1.756 1.00 9.20 213 TYR A O 1
ATOM 2866 N N . GLU A 1 213 ? -8.294 19.808 -3.271 1.00 6.15 214 GLU A N 1
ATOM 2867 C CA . GLU A 1 213 ? -8.937 18.819 -4.130 1.00 7.90 214 GLU A CA 1
ATOM 2868 C C . GLU A 1 213 ? -8.839 17.384 -3.602 1.00 10.11 214 GLU A C 1
ATOM 2869 O O . GLU A 1 213 ? -9.857 16.694 -3.506 1.00 8.48 214 GLU A O 1
ATOM 2881 N N . SER A 1 214 ? -7.628 16.932 -3.260 1.00 6.64 215 SER A N 1
ATOM 2882 C CA . SER A 1 214 ? -7.396 15.517 -2.962 1.00 8.64 215 SER A CA 1
ATOM 2883 C C . SER A 1 214 ? -8.128 15.057 -1.711 1.00 10.85 215 SER A C 1
ATOM 2884 O O . SER A 1 214 ? -8.440 13.878 -1.571 1.00 11.83 215 SER A O 1
ATOM 2892 N N . THR A 1 215 ? -8.395 16.002 -0.815 1.00 7.77 216 THR A N 1
ATOM 2893 C CA . THR A 1 215 ? -9.064 15.736 0.463 1.00 6.02 216 THR A CA 1
ATOM 2894 C C . THR A 1 215 ? -10.576 15.836 0.361 1.00 7.88 216 THR A C 1
ATOM 2895 O O . THR A 1 215 ? -11.285 15.603 1.346 1.00 9.73 216 THR A O 1
ATOM 2906 N N . SER A 1 216 ? -11.062 16.210 -0.817 1.00 8.59 217 SER A N 1
ATOM 2907 C CA . SER A 1 216 ? -12.474 16.491 -1.042 1.00 7.82 217 SER A CA 1
ATOM 2908 C C . SER A 1 216 ? -12.981 17.731 -0.305 1.00 6.61 217 SER A C 1
ATOM 2909 O O . SER A 1 216 ? -14.194 17.943 -0.229 1.00 8.77 217 SER A O 1
ATOM 2917 N N . HIS A 1 217 ? -12.098 18.558 0.239 1.00 7.07 218 HIS A N 1
ATOM 2918 C CA . HIS A 1 217 ? -12.557 19.791 0.869 1.00 5.94 218 HIS A CA 1
ATOM 2919 C C . HIS A 1 217 ? -13.358 20.614 -0.133 1.00 7.30 218 HIS A C 1
ATOM 2920 O O . HIS A 1 217 ? -14.285 21.334 0.253 1.00 8.75 218 HIS A O 1
ATOM 2935 N N . PHE A 1 218 ? -12.999 20.528 -1.416 1.00 6.80 219 PHE A N 1
ATOM 2936 C CA . PHE A 1 218 ? -13.679 21.333 -2.429 1.00 7.84 219 PHE A CA 1
ATOM 2937 C C . PHE A 1 218 ? -15.113 20.930 -2.626 1.00 10.52 219 PHE A C 1
ATOM 2938 O O . PHE A 1 218 ? -15.887 21.704 -3.169 1.00 11.77 219 PHE A O 1
ATOM 2955 N N . GLU A 1 219 ? -15.491 19.743 -2.170 1.00 8.36 220 GLU A N 1
ATOM 2956 C CA . GLU A 1 219 ? -16.875 19.307 -2.277 1.00 10.81 220 GLU A CA 1
ATOM 2957 C C . GLU A 1 219 ? -17.755 19.910 -1.186 1.00 10.97 220 GLU A C 1
ATOM 2958 O O . GLU A 1 219 ? -18.985 19.904 -1.311 1.00 14.97 220 GLU A O 1
ATOM 2970 N N . VAL A 1 220 ? -17.145 20.393 -0.116 1.00 9.83 221 VAL A N 1
ATOM 2971 C CA . VAL A 1 220 ? -17.902 20.927 1.023 1.00 10.84 221 VAL A CA 1
ATOM 2972 C C . VAL A 1 220 ? -17.626 22.414 1.290 1.00 10.23 221 VAL A C 1
ATOM 2973 O O . VAL A 1 220 ? -18.305 23.034 2.110 1.00 11.61 221 VAL A O 1
ATOM 2986 N N . ALA A 1 221 ? -16.644 22.989 0.601 1.00 9.35 222 ALA A N 1
ATOM 2987 C CA . ALA A 1 221 ? -16.349 24.422 0.700 1.00 8.86 222 ALA A CA 1
ATOM 2988 C C . ALA A 1 221 ? -16.154 24.914 -0.732 1.00 10.81 222 ALA A C 1
ATOM 2989 O O . ALA A 1 221 ? -15.064 24.776 -1.307 1.00 10.67 222 ALA A O 1
ATOM 2996 N N . LYS A 1 222 ? -17.208 25.466 -1.310 1.00 9.61 223 LYS A N 1
ATOM 2997 C CA . LYS A 1 222 ? -17.251 25.713 -2.747 1.00 12.64 223 LYS A CA 1
ATOM 2998 C C . LYS A 1 222 ? -16.783 27.086 -3.204 1.00 13.93 223 LYS A C 1
ATOM 2999 O O . LYS A 1 222 ? -16.910 27.393 -4.393 1.00 16.95 223 LYS A O 1
ATOM 3018 N N . TYR A 1 223 ? -16.240 27.903 -2.294 1.00 8.97 224 TYR A N 1
ATOM 3019 C CA . TYR A 1 223 ? -15.600 29.162 -2.675 1.00 8.59 224 TYR A CA 1
ATOM 3020 C C . TYR A 1 223 ? -14.109 29.054 -2.441 1.00 10.59 224 TYR A C 1
ATOM 3021 O O . TYR A 1 223 ? -13.685 28.730 -1.347 1.00 11.07 224 TYR A O 1
ATOM 3039 N N . TYR A 1 224 ? -13.321 29.301 -3.480 1.00 9.32 225 TYR A N 1
ATOM 3040 C CA . TYR A 1 224 ? -11.851 29.251 -3.373 1.00 7.04 225 TYR A CA 1
ATOM 3041 C C . TYR A 1 224 ? -11.343 30.604 -3.848 1.00 8.47 225 TYR A C 1
ATOM 3042 O O . TYR A 1 224 ? -11.621 31.017 -4.986 1.00 10.27 225 TYR A O 1
ATOM 3060 N N . SER A 1 225 ? -10.641 31.298 -2.962 1.00 7.94 226 SER A N 1
ATOM 3061 C CA . SER A 1 225 ? -10.232 32.671 -3.192 1.00 8.16 226 SER A CA 1
ATOM 3062 C C . SER A 1 225 ? -8.698 32.682 -3.160 1.00 9.01 226 SER A C 1
ATOM 3063 O O . SER A 1 225 ? -8.093 32.376 -2.136 1.00 8.85 226 SER A O 1
ATOM 3071 N N . LEU A 1 226 ? -8.096 33.034 -4.286 1.00 8.89 227 LEU A N 1
ATOM 3072 C CA . LEU A 1 226 ? -6.667 32.825 -4.498 1.00 8.32 227 LEU A CA 1
ATOM 3073 C C . LEU A 1 226 ? -5.781 33.918 -3.886 1.00 9.38 227 LEU A C 1
ATOM 3074 O O . LEU A 1 226 ? -5.061 34.647 -4.590 1.00 11.15 227 LEU A O 1
ATOM 3090 N N . THR A 1 227 ? -5.825 33.990 -2.559 1.00 7.03 228 THR A N 1
ATOM 3091 C CA . THR A 1 227 ? -5.015 34.912 -1.791 1.00 8.68 228 THR A CA 1
ATOM 3092 C C . THR A 1 227 ? -3.538 34.578 -1.836 1.00 7.96 228 THR A C 1
ATOM 3093 O O . THR A 1 227 ? -2.704 35.456 -1.722 1.00 11.60 228 THR A O 1
ATOM 3104 N N . GLN A 1 228 ? -3.212 33.295 -1.973 1.00 8.58 229 GLN A N 1
ATOM 3105 C CA . GLN A 1 228 ? -1.825 32.871 -2.088 1.00 8.13 229 GLN A CA 1
ATOM 3106 C C . GLN A 1 228 ? -0.961 33.483 -0.993 1.00 8.53 229 GLN A C 1
ATOM 3107 O O . GLN A 1 228 ? 0.140 33.972 -1.239 1.00 10.38 229 GLN A O 1
ATOM 3121 N N . HIS A 1 229 ? -1.469 33.415 0.239 1.00 9.01 230 HIS A N 1
ATOM 3122 C CA . HIS A 1 229 ? -0.938 34.207 1.338 1.00 8.85 230 HIS A CA 1
ATOM 3123 C C . HIS A 1 229 ? 0.227 33.516 2.048 1.00 10.75 230 HIS A C 1
ATOM 3124 O O . HIS A 1 229 ? 0.924 34.152 2.833 1.00 9.70 230 HIS A O 1
ATOM 3139 N N . LEU A 1 230 ? 0.439 32.228 1.766 1.00 8.46 231 LEU A N 1
ATOM 3140 C CA . LEU A 1 230 ? 1.541 31.499 2.387 1.00 6.84 231 LEU A CA 1
ATOM 3141 C C . LEU A 1 230 ? 2.140 30.602 1.311 1.00 7.80 231 LEU A C 1
ATOM 3142 O O . LEU A 1 230 ? 1.414 30.049 0.475 1.00 9.03 231 LEU A O 1
ATOM 3158 N N . ILE A 1 231 ? 3.456 30.481 1.349 1.00 7.50 232 ILE A N 1
ATOM 3159 C CA . ILE A 1 231 ? 4.190 29.537 0.504 1.00 7.23 232 ILE A CA 1
ATOM 3160 C C . ILE A 1 231 ? 5.096 28.807 1.483 1.00 7.78 232 ILE A C 1
ATOM 3161 O O . ILE A 1 231 ? 6.069 29.385 1.986 1.00 8.49 232 ILE A O 1
ATOM 3177 N N . ILE A 1 232 ? 4.753 27.560 1.768 1.00 8.38 233 ILE A N 1
ATOM 3178 C CA . ILE A 1 232 ? 5.393 26.827 2.852 1.00 8.80 233 ILE A CA 1
ATOM 3179 C C . ILE A 1 232 ? 6.104 25.611 2.278 1.00 7.80 233 ILE A C 1
ATOM 3180 O O . ILE A 1 232 ? 5.462 24.683 1.824 1.00 7.39 233 ILE A O 1
ATOM 3196 N N . PRO A 1 233 ? 7.439 25.649 2.267 1.00 7.54 234 PRO A N 1
ATOM 3197 C CA . PRO A 1 233 ? 8.174 24.493 1.739 1.00 8.59 234 PRO A CA 1
ATOM 3198 C C . PRO A 1 233 ? 7.980 23.274 2.597 1.00 9.18 234 PRO A C 1
ATOM 3199 O O . PRO A 1 233 ? 7.621 23.409 3.764 1.00 7.37 234 PRO A O 1
ATOM 3210 N N . GLU A 1 234 ? 8.211 22.097 2.018 1.00 7.61 235 GLU A N 1
ATOM 3211 C CA . GLU A 1 234 ? 8.161 20.858 2.767 1.00 7.98 235 GLU A CA 1
ATOM 3212 C C . GLU A 1 234 ? 9.525 20.233 2.691 1.00 8.67 235 GLU A C 1
ATOM 3213 O O . GLU A 1 234 ? 10.293 20.510 1.763 1.00 13.29 235 GLU A O 1
ATOM 3225 N N . CYS A 1 235 ? 9.851 19.421 3.672 1.00 7.91 236 CYS A N 1
ATOM 3226 C CA . CYS A 1 235 ? 11.171 18.865 3.758 1.00 9.71 236 CYS A CA 1
ATOM 3227 C C . CYS A 1 235 ? 11.097 17.352 3.779 1.00 11.36 236 CYS A C 1
ATOM 3228 O O . CYS A 1 235 ? 10.421 16.776 4.645 1.00 10.25 236 CYS A O 1
ATOM 3236 N N . LEU A 1 236 ? 11.735 16.741 2.791 1.00 8.88 237 LEU A N 1
ATOM 3237 C CA . LEU A 1 236 ? 12.012 15.311 2.814 1.00 7.44 237 LEU A CA 1
ATOM 3238 C C . LEU A 1 236 ? 13.177 15.171 3.770 1.00 8.90 237 LEU A C 1
ATOM 3239 O O . LEU A 1 236 ? 14.247 15.749 3.553 1.00 10.39 237 LEU A O 1
ATOM 3255 N N . CYS A 1 237 ? 12.964 14.450 4.857 1.00 10.48 238 CYS A N 1
ATOM 3256 C CA . CYS A 1 237 ? 14.017 14.349 5.837 1.00 13.58 238 CYS A CA 1
ATOM 3257 C C . CYS A 1 237 ? 14.075 13.017 6.509 1.00 13.33 238 CYS A C 1
ATOM 3258 O O . CYS A 1 237 ? 13.164 12.212 6.441 1.00 12.44 238 CYS A O 1
ATOM 3283 N N . SER A 1 239 ? 15.344 10.946 10.178 1.00 9.77 240 SER A N 1
ATOM 3284 C CA . SER A 1 239 ? 15.809 11.013 11.543 1.00 10.24 240 SER A CA 1
ATOM 3285 C C . SER A 1 239 ? 17.325 11.025 11.584 1.00 11.00 240 SER A C 1
ATOM 3286 O O . SER A 1 239 ? 17.971 10.163 10.983 1.00 11.32 240 SER A O 1
ATOM 3294 N N . LYS A 1 240 ? 17.907 11.986 12.290 1.00 11.37 241 LYS A N 1
ATOM 3295 C CA . LYS A 1 240 ? 19.358 12.008 12.409 1.00 12.27 241 LYS A CA 1
ATOM 3296 C C . LYS A 1 240 ? 19.886 10.730 13.079 1.00 12.80 241 LYS A C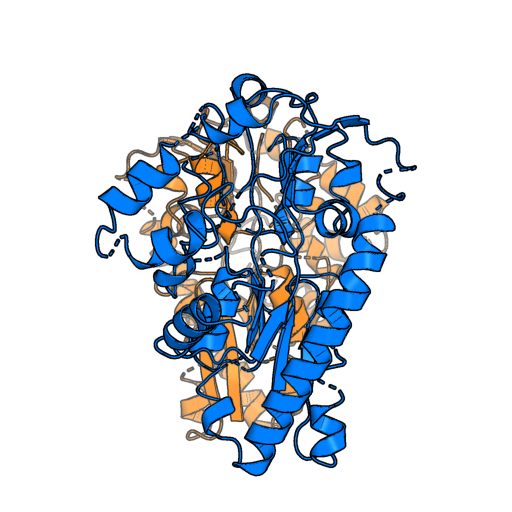 1
ATOM 3297 O O . LYS A 1 240 ? 20.967 10.241 12.736 1.00 13.42 241 LYS A O 1
ATOM 3316 N N A LYS A 1 241 ? 19.123 10.184 14.026 0.44 13.10 242 LYS A N 1
ATOM 3317 N N B LYS A 1 241 ? 19.141 10.185 14.035 0.56 12.70 242 LYS A N 1
ATOM 3318 C CA A LYS A 1 241 ? 19.517 8.933 14.664 0.44 13.69 242 LYS A CA 1
ATOM 3319 C CA B LYS A 1 241 ? 19.546 8.929 14.649 0.56 13.85 242 LYS A CA 1
ATOM 3320 C C A LYS A 1 241 ? 19.670 7.840 13.607 0.44 13.23 242 LYS A C 1
ATOM 3321 C C B LYS A 1 241 ? 19.679 7.840 13.590 0.56 13.23 242 LYS A C 1
ATOM 3322 O O A LYS A 1 241 ? 20.667 7.101 13.598 0.44 15.84 242 LYS A O 1
ATOM 3323 O O B LYS A 1 241 ? 20.671 7.103 13.558 0.56 15.03 242 LYS A O 1
ATOM 3360 N N . THR A 1 242 ? 18.687 7.733 12.714 1.00 12.48 243 THR A N 1
ATOM 3361 C CA . THR A 1 242 ? 18.747 6.711 11.667 1.00 12.58 243 THR A CA 1
ATOM 3362 C C . THR A 1 242 ? 19.886 7.007 10.699 1.00 13.88 243 THR A C 1
ATOM 3363 O O . THR A 1 242 ? 20.664 6.129 10.327 1.00 13.67 243 THR A O 1
ATOM 3374 N N . PHE A 1 243 ? 20.002 8.262 10.306 1.00 12.61 244 PHE A N 1
ATOM 3375 C CA . PHE A 1 243 ? 21.009 8.649 9.318 1.00 12.98 244 PHE A CA 1
ATOM 3376 C C . PHE A 1 243 ? 22.429 8.407 9.839 1.00 13.97 244 PHE A C 1
ATOM 3377 O O . PHE A 1 243 ? 23.298 7.907 9.106 1.00 14.55 244 PHE A O 1
ATOM 3394 N N . ASP A 1 244 ? 22.657 8.742 11.108 1.00 14.30 245 ASP A N 1
ATOM 3395 C CA . ASP A 1 244 ? 23.974 8.589 11.713 1.00 15.33 245 ASP A CA 1
ATOM 3396 C C . ASP A 1 244 ? 24.371 7.116 11.840 1.00 15.86 245 ASP A C 1
ATOM 3397 O O . ASP A 1 244 ? 25.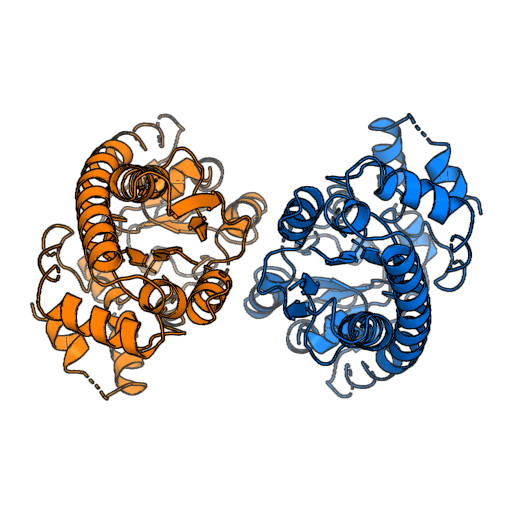552 6.808 11.963 1.00 16.76 245 ASP A O 1
ATOM 3406 N N . GLY A 1 245 ? 23.408 6.205 11.786 1.00 15.37 246 GLY A N 1
ATOM 3407 C CA . GLY A 1 245 ? 23.712 4.782 11.889 1.00 15.90 246 GLY A CA 1
ATOM 3408 C C . GLY A 1 245 ? 24.019 4.138 10.553 1.00 15.99 246 GLY A C 1
ATOM 3409 O O . GLY A 1 245 ? 24.298 2.958 10.485 1.00 16.48 246 GLY A O 1
ATOM 3413 N N . LEU A 1 246 ? 23.949 4.917 9.473 1.00 16.05 247 LEU A N 1
ATOM 3414 C CA . LEU A 1 246 ? 24.218 4.386 8.139 1.00 17.90 247 LEU A CA 1
ATOM 3415 C C . LEU A 1 246 ? 25.699 4.421 7.810 1.00 18.46 247 LEU A C 1
ATOM 3416 O O . LEU A 1 246 ? 26.440 5.275 8.297 1.00 20.18 247 LEU A O 1
ATOM 3432 N N . THR A 1 247 ? 26.117 3.510 6.947 1.00 17.56 248 THR A N 1
ATOM 3433 C CA . THR A 1 247 ? 27.496 3.542 6.447 1.00 20.95 248 THR A CA 1
ATOM 3434 C C . THR A 1 247 ? 27.688 4.783 5.587 1.00 24.06 248 THR A C 1
ATOM 3435 O O . THR A 1 247 ? 26.730 5.322 5.040 1.00 19.15 248 THR A O 1
ATOM 3446 N N . PRO A 1 248 ? 28.936 5.244 5.451 1.00 25.82 249 PRO A N 1
ATOM 3447 C CA . PRO A 1 248 ? 29.186 6.413 4.591 1.00 25.51 249 PRO A CA 1
ATOM 3448 C C . PRO A 1 248 ? 28.626 6.260 3.166 1.00 26.43 249 PRO A C 1
ATOM 3449 O O . PRO A 1 248 ? 28.038 7.213 2.617 1.00 23.72 249 PRO A O 1
ATOM 3460 N N . GLU A 1 249 ? 28.773 5.069 2.586 1.00 27.18 250 GLU A N 1
ATOM 3461 C CA . GLU A 1 249 ? 28.239 4.812 1.249 1.00 26.46 250 GLU A CA 1
ATOM 3462 C C . GLU A 1 249 ? 26.710 4.894 1.274 1.00 23.19 250 GLU A C 1
ATOM 3463 O O . GLU A 1 249 ? 26.076 5.383 0.338 1.00 23.86 250 GLU A O 1
ATOM 3467 N N . GLN A 1 250 ? 26.102 4.422 2.352 1.00 22.80 251 GLN A N 1
ATOM 3468 C CA . GLN A 1 250 ? 24.652 4.505 2.449 1.00 21.40 251 GLN A CA 1
ATOM 3469 C C . GLN A 1 250 ? 24.198 5.953 2.590 1.00 21.51 251 GLN A C 1
ATOM 3470 O O . GLN A 1 250 ? 23.166 6.342 2.020 1.00 19.15 251 GLN A O 1
ATOM 3484 N N . GLN A 1 251 ? 24.951 6.753 3.346 1.00 20.74 252 GLN A N 1
ATOM 3485 C CA . GLN A 1 251 ? 24.595 8.161 3.511 1.00 19.99 252 GLN A CA 1
ATOM 3486 C C . GLN A 1 251 ? 24.616 8.867 2.161 1.00 19.66 252 GLN A C 1
ATOM 3487 O O . GLN A 1 251 ? 23.723 9.648 1.844 1.00 18.61 252 GLN A O 1
ATOM 3501 N N . GLU A 1 252 ? 25.620 8.575 1.347 1.00 21.93 253 GLU A N 1
ATOM 3502 C CA . GLU A 1 252 ? 25.711 9.207 0.036 1.00 20.77 253 GLU A CA 1
ATOM 3503 C C . GLU A 1 252 ? 24.569 8.764 -0.872 1.00 19.82 253 GLU A C 1
ATOM 3504 O O . GLU A 1 252 ? 24.018 9.578 -1.630 1.00 19.20 253 GLU A O 1
ATOM 3516 N N . ILE A 1 253 ? 24.214 7.486 -0.806 1.00 19.83 254 ILE A N 1
ATOM 3517 C CA . ILE A 1 253 ? 23.092 6.970 -1.570 1.00 19.15 254 ILE A CA 1
ATOM 3518 C C . ILE A 1 253 ? 21.805 7.694 -1.150 1.00 17.81 254 ILE A C 1
ATOM 3519 O O . ILE A 1 253 ? 21.001 8.087 -1.994 1.00 16.96 254 ILE A O 1
ATOM 3535 N N . VAL A 1 254 ? 21.626 7.878 0.148 1.00 17.23 255 VAL A N 1
ATOM 3536 C CA . VAL A 1 254 ? 20.424 8.538 0.649 1.00 15.98 255 VAL A CA 1
ATOM 3537 C C . VAL A 1 254 ? 20.336 9.993 0.189 1.00 15.49 255 VAL A C 1
ATOM 3538 O O . VAL A 1 254 ? 19.280 10.461 -0.239 1.00 14.55 255 VAL A O 1
ATOM 3551 N N . LYS A 1 255 ? 21.445 10.707 0.257 1.00 16.31 256 LYS A N 1
ATOM 3552 C CA . LYS A 1 255 ? 21.461 12.096 -0.168 1.00 16.18 256 LYS A CA 1
ATOM 3553 C C . LYS A 1 255 ? 21.167 12.220 -1.663 1.00 16.58 256 LYS A C 1
ATOM 3554 O O . LYS A 1 255 ? 20.408 13.103 -2.070 1.00 16.85 256 LYS A O 1
ATOM 3573 N N . THR A 1 256 ? 21.733 11.323 -2.474 1.00 16.81 257 THR A N 1
ATOM 3574 C CA . THR A 1 256 ? 21.510 11.363 -3.919 1.00 17.02 257 THR A CA 1
ATOM 3575 C C . THR A 1 256 ? 20.048 11.029 -4.238 1.00 15.90 257 THR A C 1
ATOM 3576 O O . THR A 1 256 ? 19.393 11.704 -5.045 1.00 16.01 257 THR A O 1
ATOM 3587 N N . ALA A 1 257 ? 19.533 9.997 -3.594 1.00 15.53 258 ALA A N 1
ATOM 3588 C CA . ALA A 1 257 ? 18.147 9.606 -3.795 1.00 14.66 258 ALA A CA 1
ATOM 3589 C C . ALA A 1 257 ? 17.202 10.711 -3.353 1.00 13.47 258 ALA A C 1
ATOM 3590 O O . ALA A 1 257 ? 16.159 10.932 -3.975 1.00 13.99 258 ALA A O 1
ATOM 3597 N N . GLY A 1 258 ? 17.557 11.412 -2.287 1.00 13.35 259 GLY A N 1
ATOM 3598 C CA . GLY A 1 258 ? 16.736 12.520 -1.803 1.00 12.54 259 GLY A CA 1
ATOM 3599 C C . GLY A 1 258 ? 16.666 13.627 -2.829 1.00 13.88 259 GLY A C 1
ATOM 3600 O O . GLY A 1 258 ? 15.583 14.151 -3.119 1.00 13.06 259 GLY A O 1
ATOM 3604 N N . LYS A 1 259 ? 17.815 13.965 -3.402 1.00 13.89 260 LYS A N 1
ATOM 3605 C CA . LYS A 1 259 ? 17.870 15.015 -4.421 1.00 14.50 260 LYS A CA 1
ATOM 3606 C C . LYS A 1 259 ? 17.088 14.612 -5.661 1.00 14.37 260 LYS A C 1
ATOM 3607 O O . LYS A 1 259 ? 16.299 15.404 -6.194 1.00 15.35 260 LYS A O 1
ATOM 3626 N N . ASN A 1 260 ? 17.272 13.384 -6.128 1.00 14.55 261 ASN A N 1
ATOM 3627 C CA . ASN A 1 260 ? 16.533 12.916 -7.294 1.00 14.12 261 ASN A CA 1
ATOM 3628 C C . ASN A 1 260 ? 15.025 12.939 -7.044 1.00 14.33 261 ASN A C 1
ATOM 3629 O O . ASN A 1 260 ? 14.247 13.298 -7.925 1.00 13.90 261 ASN A O 1
ATOM 3640 N N . SER A 1 261 ? 14.612 12.570 -5.831 1.00 12.13 262 SER A N 1
ATOM 3641 C CA . SER A 1 261 ? 13.181 12.493 -5.524 1.00 11.27 262 SER A CA 1
ATOM 3642 C C . SER A 1 261 ? 12.571 13.886 -5.420 1.00 10.48 262 SER A C 1
ATOM 3643 O O . SER A 1 261 ? 11.397 14.063 -5.707 1.00 11.47 262 SER A O 1
ATOM 3651 N N . THR A 1 262 ? 13.385 14.859 -5.026 1.00 11.45 263 THR A N 1
ATOM 3652 C CA . THR A 1 262 ? 12.939 16.256 -4.957 1.00 12.62 263 THR A CA 1
ATOM 3653 C C . THR A 1 262 ? 12.738 16.803 -6.366 1.00 13.33 263 THR A C 1
ATOM 3654 O O . THR A 1 262 ? 11.742 17.485 -6.651 1.00 12.02 263 THR A O 1
ATOM 3665 N N . ASP A 1 263 ? 13.654 16.485 -7.263 1.00 11.74 264 ASP A N 1
ATOM 3666 C CA . ASP A 1 263 ? 13.498 16.884 -8.663 1.00 12.41 264 ASP A CA 1
ATOM 3667 C C . ASP A 1 263 ? 12.211 16.296 -9.239 1.00 13.81 264 ASP A C 1
ATOM 3668 O O . ASP A 1 263 ? 11.445 16.989 -9.934 1.00 14.55 264 ASP A O 1
ATOM 3677 N N . LEU A 1 264 ? 11.966 15.021 -8.942 1.00 12.48 265 LEU A N 1
ATOM 3678 C CA . LEU A 1 264 ? 10.769 14.343 -9.423 1.00 11.55 265 LEU A CA 1
ATOM 3679 C C . LEU A 1 264 ? 9.519 14.980 -8.823 1.00 11.66 265 LEU A C 1
ATOM 3680 O O . LEU A 1 264 ? 8.580 15.315 -9.551 1.00 11.55 265 LEU A O 1
ATOM 3696 N N . GLN A 1 265 ? 9.500 15.177 -7.506 1.00 11.39 266 GLN A N 1
ATOM 3697 C CA . GLN A 1 265 ? 8.305 15.709 -6.873 1.00 8.90 266 GLN A CA 1
ATOM 3698 C C . GLN A 1 265 ? 7.955 17.072 -7.427 1.00 8.73 266 GLN A C 1
ATOM 3699 O O . GLN A 1 265 ? 6.778 17.376 -7.610 1.00 9.74 266 GLN A O 1
ATOM 3713 N N . ARG A 1 266 ? 8.963 17.905 -7.649 1.00 9.27 267 ARG A N 1
ATOM 3714 C CA . ARG A 1 266 ? 8.705 19.263 -8.131 1.00 11.59 267 ARG A CA 1
ATOM 3715 C C . ARG A 1 266 ? 8.096 19.226 -9.529 1.00 12.04 267 ARG A C 1
ATOM 3716 O O . ARG A 1 266 ? 7.204 20.040 -9.856 1.00 11.44 267 ARG A O 1
ATOM 3737 N N . LYS A 1 267 ? 8.542 18.277 -10.345 1.00 10.67 268 LYS A N 1
ATOM 3738 C CA . LYS A 1 267 ? 8.003 18.130 -11.695 1.00 12.64 268 LYS A CA 1
ATOM 3739 C C . LYS A 1 267 ? 6.547 17.656 -11.603 1.00 13.36 268 LYS A C 1
ATOM 3740 O O . LYS A 1 267 ? 5.667 18.201 -12.273 1.00 14.59 268 LYS A O 1
ATOM 3759 N N . LEU A 1 268 ? 6.288 16.694 -10.729 1.00 10.49 269 LEU A N 1
ATOM 3760 C CA . LEU A 1 268 ? 4.939 16.180 -10.560 1.00 11.23 269 LEU A CA 1
ATOM 3761 C C . LEU A 1 268 ? 4.033 17.255 -9.992 1.00 10.97 269 LEU A C 1
ATOM 3762 O O . LEU A 1 268 ? 2.845 17.324 -10.340 1.00 11.13 269 LEU A O 1
ATOM 3778 N N . TRP A 1 269 ? 4.570 18.077 -9.098 1.00 9.62 270 TRP A N 1
ATOM 3779 C CA . TRP A 1 269 ? 3.768 19.141 -8.475 1.00 9.70 270 TRP A CA 1
ATOM 3780 C C . TRP A 1 269 ? 3.171 20.098 -9.513 1.00 10.03 270 TRP A C 1
ATOM 3781 O O . TRP A 1 269 ? 1.979 20.381 -9.478 1.00 10.15 270 TRP A O 1
ATOM 3802 N N . GLY A 1 270 ? 3.978 20.579 -10.452 1.00 14.10 271 GLY A N 1
ATOM 3803 C CA . GLY A 1 270 ? 3.469 21.491 -11.473 1.00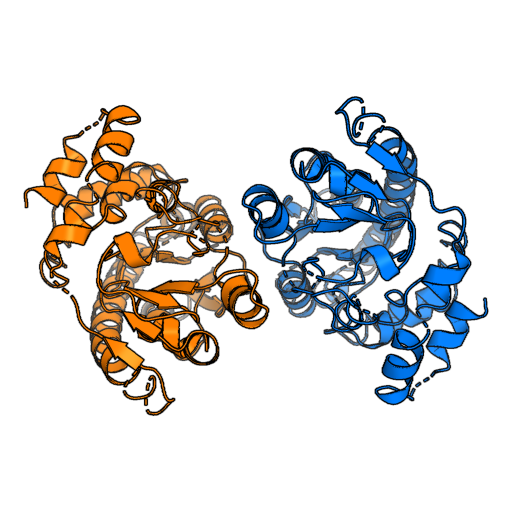 17.78 271 GLY A CA 1
ATOM 3804 C C . GLY A 1 270 ? 2.273 20.920 -12.224 1.00 14.56 271 GLY A C 1
ATOM 3805 O O . GLY A 1 270 ? 1.222 21.568 -12.381 1.00 15.79 271 GLY A O 1
ATOM 3809 N N . GLU A 1 271 ? 2.427 19.673 -12.657 1.00 12.25 272 GLU A N 1
ATOM 3810 C CA . GLU A 1 271 ? 1.382 18.957 -13.376 1.00 11.97 272 GLU A CA 1
ATOM 3811 C C . GLU A 1 271 ? 0.117 18.806 -12.513 1.00 10.55 272 GLU A C 1
ATOM 3812 O O . GLU A 1 271 ? -1.002 19.089 -12.969 1.00 12.77 272 GLU A O 1
ATOM 3824 N N . ARG A 1 272 ? 0.286 18.396 -11.256 1.00 10.81 273 ARG A N 1
ATOM 3825 C CA . ARG A 1 272 ? -0.841 18.210 -10.362 1.00 8.81 273 ARG A CA 1
ATOM 3826 C C . ARG A 1 272 ? -1.562 19.492 -9.968 1.00 9.43 273 ARG A C 1
ATOM 3827 O O . ARG A 1 272 ? -2.787 19.495 -9.830 1.00 10.30 273 ARG A O 1
ATOM 3848 N N . GLU A 1 273 ? -0.834 20.576 -9.787 1.00 8.39 274 GLU A N 1
ATOM 3849 C CA . GLU A 1 273 ? -1.482 21.837 -9.448 1.00 9.66 274 GLU A CA 1
ATOM 3850 C C . GLU A 1 273 ? -2.522 22.234 -10.492 1.00 9.40 274 GLU A C 1
ATOM 3851 O O . GLU A 1 273 ? -3.671 22.544 -10.151 1.00 11.54 274 GLU A O 1
ATOM 3863 N N . ALA A 1 274 ? -2.152 22.146 -11.772 1.00 9.78 275 ALA A N 1
ATOM 3864 C CA . ALA A 1 274 ? -3.088 22.430 -12.849 1.00 9.95 275 ALA A CA 1
ATOM 3865 C C . ALA A 1 274 ? -4.222 21.412 -12.912 1.00 9.78 275 ALA A C 1
ATOM 3866 O O . ALA A 1 274 ? -5.381 21.784 -13.113 1.00 10.00 275 ALA A O 1
ATOM 3873 N N . ALA A 1 275 ? -3.896 20.134 -12.744 1.00 9.71 276 ALA A N 1
ATOM 3874 C CA . ALA A 1 275 ? -4.898 19.079 -12.834 1.00 10.06 276 ALA A CA 1
ATOM 3875 C C . ALA A 1 275 ? -5.936 19.240 -11.717 1.00 9.40 276 ALA A C 1
ATOM 3876 O O . ALA A 1 275 ? -7.138 19.071 -11.941 1.00 9.87 276 ALA A O 1
ATOM 3883 N N . SER A 1 276 ? -5.470 19.596 -10.532 1.00 10.02 277 SER A N 1
ATOM 3884 C CA . SER A 1 276 ? -6.385 19.800 -9.410 1.00 8.69 277 SER A CA 1
ATOM 3885 C C . SER A 1 276 ? -7.257 21.037 -9.651 1.00 8.71 277 SER A C 1
ATOM 3886 O O . SER A 1 276 ? -8.459 20.998 -9.384 1.00 9.92 277 SER A O 1
ATOM 3911 N N . LYS A 1 278 ? -8.235 22.135 -12.492 1.00 10.06 279 LYS A N 1
ATOM 3912 C CA . LYS A 1 278 ? -9.247 21.713 -13.456 1.00 11.05 279 LYS A CA 1
ATOM 3913 C C . LYS A 1 278 ? -10.392 20.931 -12.786 1.00 12.04 279 LYS A C 1
ATOM 3914 O O . LYS A 1 278 ? -11.571 21.149 -13.079 1.00 12.49 279 LYS A O 1
ATOM 3933 N N . ILE A 1 279 ? -10.041 20.019 -11.887 1.00 10.81 280 ILE A N 1
ATOM 3934 C CA . ILE A 1 279 ? -11.036 19.235 -11.153 1.00 10.94 280 ILE A CA 1
ATOM 3935 C C . ILE A 1 279 ? -11.941 20.153 -10.323 1.00 10.45 280 ILE A C 1
ATOM 3936 O O . ILE A 1 279 ? -13.171 19.989 -10.295 1.00 11.96 280 ILE A O 1
ATOM 3952 N N . ILE A 1 280 ? -11.320 21.111 -9.648 1.00 10.24 281 ILE A N 1
ATOM 3953 C CA . ILE A 1 280 ? -12.014 22.068 -8.795 1.00 11.85 281 ILE A CA 1
ATOM 3954 C C . ILE A 1 280 ? -13.005 22.854 -9.625 1.00 12.67 281 ILE A C 1
ATOM 3955 O O . ILE A 1 280 ? -14.194 22.975 -9.270 1.00 12.42 281 ILE A O 1
ATOM 3988 N N . ASP A 1 282 ? -14.212 22.129 -12.640 1.00 13.40 283 ASP A N 1
ATOM 3989 C CA . ASP A 1 282 ? -15.206 21.242 -13.249 1.00 14.48 283 ASP A CA 1
ATOM 3990 C C . ASP A 1 282 ? -16.221 20.750 -12.198 1.00 16.53 283 ASP A C 1
ATOM 3991 O O . ASP A 1 282 ? -17.321 20.311 -12.540 1.00 19.81 283 ASP A O 1
ATOM 4000 N N . GLY A 1 283 ? -15.844 20.827 -10.934 1.00 15.84 284 GLY A N 1
ATOM 4001 C CA . GLY A 1 283 ? -16.689 20.399 -9.833 1.00 17.20 284 GLY A CA 1
ATOM 4002 C C . GLY A 1 283 ? -17.600 21.488 -9.290 1.00 20.11 284 GLY A C 1
ATOM 4003 O O . GLY A 1 283 ? -18.264 21.295 -8.273 1.00 27.84 284 GLY A O 1
ATOM 4007 N N . GLY A 1 284 ? -17.608 22.643 -9.943 1.00 16.45 285 GLY A N 1
ATOM 4008 C CA . GLY A 1 284 ? -18.539 23.711 -9.613 1.00 21.37 285 GLY A CA 1
ATOM 4009 C C . GLY A 1 284 ? -18.077 24.722 -8.579 1.00 18.33 285 GLY A C 1
ATOM 4010 O O . GLY A 1 284 ? -18.851 25.563 -8.129 1.00 21.19 285 GLY A O 1
ATOM 4014 N N . VAL A 1 285 ? -16.818 24.633 -8.168 1.00 13.59 286 VAL A N 1
ATOM 4015 C CA . VAL A 1 285 ? -16.289 25.604 -7.231 1.00 12.65 286 VAL A CA 1
ATOM 4016 C C . VAL A 1 285 ? -16.265 26.966 -7.897 1.00 13.28 286 VAL A C 1
ATOM 4017 O O . VAL A 1 285 ? -15.930 27.073 -9.079 1.00 14.12 286 VAL A O 1
ATOM 4030 N N . GLU A 1 286 ? -16.623 27.991 -7.130 1.00 13.18 287 GLU A N 1
ATOM 4031 C CA . GLU A 1 286 ? -16.488 29.360 -7.575 1.00 14.77 287 GLU A CA 1
ATOM 4032 C C . GLU A 1 286 ? -15.104 29.842 -7.172 1.00 15.20 287 GLU A C 1
ATOM 4033 O O . GLU A 1 286 ? -14.838 30.053 -5.979 1.00 13.43 287 GLU A O 1
ATOM 4045 N N . VAL A 1 287 ? -14.243 30.014 -8.170 1.00 14.22 288 VAL A N 1
ATOM 4046 C CA . VAL A 1 287 ? -12.880 30.477 -7.944 1.00 14.05 288 VAL A CA 1
ATOM 4047 C C . VAL A 1 287 ? -12.797 31.965 -8.228 1.00 15.06 288 VAL A C 1
ATOM 4048 O O . VAL A 1 287 ? -13.285 32.439 -9.263 1.00 16.39 288 VAL A O 1
ATOM 4061 N N . ASN A 1 288 ? -12.239 32.725 -7.298 1.00 12.91 289 ASN A N 1
ATOM 4062 C CA . ASN A 1 288 ? -11.955 34.135 -7.571 1.00 13.68 289 ASN A CA 1
ATOM 4063 C C . ASN A 1 288 ? -10.493 34.482 -7.326 1.00 13.79 289 ASN A C 1
ATOM 4064 O O . ASN A 1 288 ? -9.861 33.945 -6.418 1.00 13.10 289 ASN A O 1
ATOM 4075 N N . GLU A 1 289 ? -9.967 35.355 -8.170 1.00 16.85 290 GLU A N 1
ATOM 4076 C CA . GLU A 1 289 ? -8.624 35.882 -8.002 1.00 14.95 290 GLU A CA 1
ATOM 4077 C C . GLU A 1 289 ? -8.691 37.123 -7.133 1.00 18.44 290 GLU A C 1
ATOM 4078 O O . GLU A 1 289 ? -9.765 37.699 -6.919 1.00 20.66 290 GLU A O 1
ATOM 4090 N N . ILE A 1 290 ? -7.534 37.535 -6.634 1.00 16.42 291 ILE A N 1
ATOM 4091 C CA . ILE A 1 290 ? -7.441 38.737 -5.833 1.00 15.51 291 ILE A CA 1
ATOM 4092 C C . ILE A 1 290 ? -6.807 39.836 -6.648 1.00 27.08 291 ILE A C 1
ATOM 4093 O O . ILE A 1 290 ? -5.636 39.754 -7.024 1.00 28.44 291 ILE A O 1
ATOM 4109 N N . ALA A 1 291 ? -7.618 40.850 -6.929 1.00 31.29 292 ALA A N 1
ATOM 4110 C CA . ALA A 1 291 ? -7.148 42.078 -7.543 1.00 35.36 292 ALA A CA 1
ATOM 4111 C C . ALA A 1 291 ? -6.278 42.851 -6.552 1.00 36.66 292 ALA A C 1
ATOM 4112 O O . ALA A 1 291 ? -5.090 43.075 -6.804 1.00 37.91 292 ALA A O 1
ATOM 4119 N N . ASP A 1 292 ? -6.855 43.230 -5.409 1.00 35.69 293 ASP A N 1
ATOM 4120 C CA . ASP A 1 292 ? -6.131 44.079 -4.451 1.00 36.61 293 ASP A CA 1
ATOM 4121 C C . ASP A 1 292 ? -5.272 43.259 -3.481 1.00 26.42 293 ASP A C 1
ATOM 4122 O O . ASP A 1 292 ? -5.645 43.072 -2.304 1.00 31.93 293 ASP A O 1
ATOM 4131 N N . LYS A 1 293 ? -4.114 42.788 -3.944 1.00 27.06 294 LYS A N 1
ATOM 4132 C CA . LYS A 1 293 ? -3.247 41.968 -3.070 1.00 27.26 294 LYS A CA 1
ATOM 4133 C C . LYS A 1 293 ? -2.638 42.775 -1.904 1.00 16.74 294 LYS A C 1
ATOM 4134 O O . LYS A 1 293 ? -2.402 42.247 -0.801 1.00 17.75 294 LYS A O 1
ATOM 4138 N N . SER A 1 294 ? -2.425 44.055 -2.163 1.00 19.26 295 SER A N 1
ATOM 4139 C CA . SER A 1 294 ? -1.825 44.974 -1.200 1.00 21.74 295 SER A CA 1
ATOM 4140 C C . SER A 1 294 ? -2.583 45.002 0.115 1.00 19.16 295 SER A C 1
ATOM 4141 O O . SER A 1 294 ? -1.973 45.122 1.166 1.00 19.06 295 SER A O 1
ATOM 4149 N N . ALA A 1 295 ? -3.908 44.912 0.058 1.00 17.47 296 ALA A N 1
ATOM 4150 C CA . ALA A 1 295 ? -4.705 44.958 1.276 1.00 16.71 296 ALA A CA 1
ATOM 4151 C C . ALA A 1 295 ? -4.450 43.753 2.173 1.00 15.44 296 ALA A C 1
ATOM 4152 O O . ALA A 1 295 ? -4.390 43.907 3.385 1.00 15.47 296 ALA A O 1
ATOM 4159 N N . PHE A 1 296 ? -4.304 42.563 1.592 1.00 14.50 297 PHE A N 1
ATOM 4160 C CA . PHE A 1 296 ? -3.970 41.395 2.388 1.00 13.45 297 PHE A CA 1
ATOM 4161 C C . PHE A 1 296 ? -2.577 41.504 2.968 1.00 13.74 297 PHE A C 1
ATOM 4162 O O . PHE A 1 296 ? -2.364 41.134 4.128 1.00 14.01 297 PHE A O 1
ATOM 4179 N N . GLN A 1 297 ? -1.635 42.004 2.175 1.00 14.51 298 GLN A N 1
ATOM 4180 C CA . GLN A 1 297 ? -0.274 42.160 2.654 1.00 15.08 298 GLN A CA 1
ATOM 4181 C C . GLN A 1 297 ? -0.237 43.132 3.833 1.00 15.76 298 GLN A C 1
ATOM 4182 O O . GLN A 1 297 ? 0.410 42.859 4.848 1.00 18.16 298 GLN A O 1
ATOM 4196 N N . GLU A 1 298 ? -0.938 44.253 3.708 1.00 16.56 299 GLU A N 1
ATOM 4197 C CA . GLU A 1 298 ? -0.962 45.247 4.783 1.00 17.50 299 GLU A CA 1
ATOM 4198 C C . GLU A 1 298 ? -1.600 44.675 6.039 1.00 16.93 299 GLU A C 1
ATOM 4199 O O . GLU A 1 298 ? -1.167 44.974 7.152 1.00 17.75 299 GLU A O 1
ATOM 4211 N N . ALA A 1 299 ? -2.623 43.847 5.858 1.00 17.13 300 ALA A N 1
ATOM 4212 C CA . ALA A 1 299 ? -3.338 43.265 6.983 1.00 16.90 300 ALA A CA 1
ATOM 4213 C C . ALA A 1 299 ? -2.437 42.346 7.787 1.00 17.78 300 ALA A C 1
ATOM 4214 O O . ALA A 1 299 ? -2.705 42.127 8.965 1.00 20.08 300 ALA A O 1
ATOM 4237 N N . VAL A 1 301 ? 0.877 42.877 8.456 1.00 20.15 302 VAL A N 1
ATOM 4238 C CA . VAL A 1 301 ? 1.996 43.517 9.131 1.00 22.17 302 VAL A CA 1
ATOM 4239 C C . VAL A 1 301 ? 2.086 43.075 10.610 1.00 26.98 302 VAL A C 1
ATOM 4240 O O . VAL A 1 301 ? 3.174 42.791 11.114 1.00 19.84 302 VAL A O 1
ATOM 4253 N N . PRO A 1 302 ? 0.942 42.983 11.308 1.00 18.75 303 PRO A N 1
ATOM 4254 C CA . PRO A 1 302 ? 1.035 42.668 12.742 1.00 19.27 303 PRO A CA 1
ATOM 4255 C C . PRO A 1 302 ? 1.617 41.286 13.062 1.00 17.43 303 PRO A C 1
ATOM 4256 O O . PRO A 1 302 ? 2.222 41.100 14.116 1.00 18.21 303 PRO A O 1
ATOM 4267 N N . VAL A 1 303 ? 1.462 40.339 12.147 1.00 16.12 304 VAL A N 1
ATOM 4268 C CA . VAL A 1 303 ? 2.014 39.004 12.330 1.00 15.48 304 VAL A CA 1
ATOM 4269 C C . VAL A 1 303 ? 3.535 39.092 12.386 1.00 16.29 304 VAL A C 1
ATOM 4270 O O . VAL A 1 303 ? 4.160 38.418 13.191 1.00 16.62 304 VAL A O 1
ATOM 4283 N N . TYR A 1 304 ? 4.120 39.889 11.497 1.00 16.72 305 TYR A N 1
ATOM 4284 C CA . TYR A 1 304 ? 5.572 40.113 11.503 1.00 17.75 305 TYR A CA 1
ATOM 4285 C C . TYR A 1 304 ? 6.003 40.835 12.768 1.00 19.23 305 TYR A C 1
ATOM 4286 O O . TYR A 1 304 ? 6.980 40.454 13.422 1.00 19.96 305 TYR A O 1
ATOM 4304 N N . GLU A 1 305 ? 5.272 41.887 13.117 1.00 19.82 306 GLU A N 1
ATOM 4305 C CA . GLU A 1 305 ? 5.619 42.665 14.299 1.00 21.44 306 GLU A CA 1
ATOM 4306 C C . GLU A 1 305 ? 5.610 41.776 15.534 1.00 21.55 306 GLU A C 1
ATOM 4307 O O . GLU A 1 305 ? 6.505 41.858 16.363 1.00 22.83 306 GLU A O 1
ATOM 4319 N N . LYS A 1 306 ? 4.606 40.918 15.637 1.00 20.35 307 LYS A N 1
ATOM 4320 C CA . LYS A 1 306 ? 4.456 40.051 16.793 1.00 20.54 307 LYS A CA 1
ATOM 4321 C C . LYS A 1 306 ? 5.569 39.017 16.852 1.00 20.48 307 LYS A C 1
ATOM 4322 O O . LYS A 1 306 ? 6.188 38.809 17.883 1.00 22.50 307 LYS A O 1
ATOM 4341 N N . TYR A 1 307 ? 5.792 38.356 15.730 1.00 19.26 308 TYR A N 1
ATOM 4342 C CA . TYR A 1 307 ? 6.818 37.328 15.688 1.00 19.22 308 TYR A CA 1
ATOM 4343 C C . TYR A 1 307 ? 8.158 37.896 16.135 1.00 23.03 308 TYR A C 1
ATOM 4344 O O . TYR A 1 307 ? 8.867 37.316 16.982 1.00 21.90 308 TYR A O 1
ATOM 4362 N N . LEU A 1 308 ? 8.530 39.036 15.576 1.00 22.05 309 LEU A N 1
ATOM 4363 C CA . LEU A 1 308 ? 9.842 39.588 15.882 1.00 31.13 309 LEU A CA 1
ATOM 4364 C C . LEU A 1 308 ? 9.916 40.229 17.267 1.00 34.58 309 LEU A C 1
ATOM 4365 O O . LEU A 1 308 ? 11.003 40.369 17.830 1.00 34.55 309 LEU A O 1
ATOM 4381 N N . ALA A 1 309 ? 8.772 40.601 17.831 1.00 33.14 310 ALA A N 1
ATOM 4382 C CA . ALA A 1 309 ? 8.761 41.089 19.206 1.00 31.47 310 ALA A CA 1
ATOM 4383 C C . ALA A 1 309 ? 8.977 39.940 20.205 1.00 35.12 310 ALA A C 1
ATOM 4384 O O . ALA A 1 309 ? 9.666 40.109 21.218 1.00 36.88 310 ALA A O 1
ATOM 4391 N N . ALA A 1 310 ? 8.398 38.776 19.923 1.00 29.76 311 ALA A N 1
ATOM 4392 C CA . ALA A 1 310 ? 8.564 37.611 20.790 1.00 31.06 311 ALA A CA 1
ATOM 4393 C C . ALA A 1 310 ? 9.914 36.934 20.558 1.00 34.17 311 ALA A C 1
ATOM 4394 O O . ALA A 1 310 ? 10.423 36.241 21.451 1.00 32.29 311 ALA A O 1
ATOM 4401 N N . ASN A 1 311 ? 10.494 37.139 19.372 1.00 32.06 312 ASN A N 1
ATOM 4402 C CA . ASN A 1 311 ? 11.711 36.426 18.966 1.00 28.22 312 ASN A CA 1
ATOM 4403 C C . ASN A 1 311 ? 12.714 37.313 18.232 1.00 27.08 312 ASN A C 1
ATOM 4404 O O . ASN A 1 311 ? 13.029 37.066 17.066 1.00 25.45 312 ASN A O 1
ATOM 4415 N N . PRO A 1 312 ? 13.243 38.338 18.922 1.00 31.34 313 PRO A N 1
ATOM 4416 C CA . PRO A 1 312 ? 14.152 39.341 18.349 1.00 31.99 313 PRO A CA 1
ATOM 4417 C C . PRO A 1 312 ? 15.380 38.736 17.681 1.00 34.86 313 PRO A C 1
ATOM 4418 O O . PRO A 1 312 ? 15.877 39.261 16.682 1.00 35.65 313 PRO A O 1
ATOM 4429 N N . GLU A 1 313 ? 15.864 37.634 18.242 1.00 35.72 314 GLU A N 1
ATOM 4430 C CA . GLU A 1 313 ? 17.048 36.967 17.725 1.00 34.11 314 GLU A CA 1
ATOM 4431 C C . GLU A 1 313 ? 16.846 36.472 16.291 1.00 33.56 314 GLU A C 1
ATOM 4432 O O . GLU A 1 313 ? 17.819 36.234 15.577 1.00 34.78 314 GLU A O 1
ATOM 4453 N N . THR A 1 315 ? 15.543 38.137 13.849 1.00 26.95 316 THR A N 1
ATOM 4454 C CA . THR A 1 315 ? 15.390 39.255 12.932 1.00 26.72 316 THR A CA 1
ATOM 4455 C C . THR A 1 315 ? 16.267 39.094 11.703 1.00 27.02 316 THR A C 1
ATOM 4456 O O . THR A 1 315 ? 15.795 39.256 10.582 1.00 28.75 316 THR A O 1
ATOM 4467 N N . ASP A 1 316 ? 17.542 38.761 11.910 1.00 31.16 317 ASP A N 1
ATOM 4468 C CA . ASP A 1 316 ? 18.465 38.608 10.788 1.00 33.86 317 ASP A CA 1
ATOM 4469 C C . ASP A 1 316 ? 17.985 37.544 9.804 1.00 32.64 317 ASP A C 1
ATOM 4470 O O . ASP A 1 316 ? 18.001 37.753 8.595 1.00 31.54 317 ASP A O 1
ATOM 4479 N N . LEU A 1 317 ? 17.537 36.407 10.320 1.00 30.20 318 LEU A N 1
ATOM 4480 C CA . LEU A 1 317 ? 17.071 35.329 9.457 1.00 29.79 318 LEU A CA 1
ATOM 4481 C C . LEU A 1 317 ? 15.815 35.721 8.686 1.00 27.09 318 LEU A C 1
ATOM 4482 O O . LEU A 1 317 ? 15.685 35.388 7.512 1.00 27.79 318 LEU A O 1
ATOM 4498 N N . VAL A 1 318 ? 14.889 36.416 9.340 1.00 22.53 319 VAL A N 1
ATOM 4499 C CA . VAL A 1 318 ? 13.670 36.846 8.661 1.00 24.99 319 VAL A CA 1
ATOM 4500 C C . VAL A 1 318 ? 14.020 37.765 7.491 1.00 25.60 319 VAL A C 1
ATOM 4501 O O . VAL A 1 318 ? 13.457 37.645 6.409 1.00 24.13 319 VAL A O 1
ATOM 4514 N N . ASN A 1 319 ? 14.964 38.674 7.702 1.00 33.75 320 ASN A N 1
ATOM 4515 C CA . ASN A 1 319 ? 15.352 39.600 6.637 1.00 35.20 320 ASN A CA 1
ATOM 4516 C C . ASN A 1 319 ? 16.074 38.898 5.491 1.00 34.96 320 ASN A C 1
ATOM 4517 O O . ASN A 1 319 ? 15.940 39.277 4.324 1.00 34.13 320 ASN A O 1
ATOM 4528 N N . LEU A 1 320 ? 16.825 37.856 5.822 1.00 31.22 321 LEU A N 1
ATOM 4529 C CA . LEU A 1 320 ? 17.416 37.012 4.803 1.00 32.54 321 LEU A CA 1
ATOM 4530 C C . LEU A 1 320 ? 16.350 36.545 3.799 1.00 33.36 321 LEU A C 1
ATOM 4531 O O . LEU A 1 320 ? 16.613 36.451 2.600 1.00 40.83 321 LEU A O 1
ATOM 4547 N N . PHE A 1 321 ? 15.140 36.264 4.284 1.00 24.60 322 PHE A N 1
ATOM 4548 C CA . PHE A 1 321 ? 14.057 35.835 3.403 1.00 26.53 322 PHE A CA 1
ATOM 4549 C C . PHE A 1 321 ? 13.269 37.011 2.823 1.00 29.15 322 PHE A C 1
ATOM 4550 O O . PHE A 1 321 ? 13.193 37.170 1.611 1.00 28.68 322 PHE A O 1
ATOM 4567 N N . ARG A 1 322 ? 12.694 37.841 3.682 1.00 28.28 323 ARG A N 1
ATOM 4568 C CA . ARG A 1 322 ? 11.722 38.821 3.206 1.00 29.15 323 ARG A CA 1
ATOM 4569 C C . ARG A 1 322 ? 12.354 39.934 2.362 1.00 28.56 323 ARG A C 1
ATOM 4570 O O . ARG A 1 322 ? 11.651 40.600 1.599 1.00 36.11 323 ARG A O 1
ATOM 4591 N N . ASN A 1 323 ? 13.662 40.136 2.495 1.00 29.55 324 ASN A N 1
ATOM 4592 C CA . ASN A 1 323 ? 14.348 41.167 1.729 1.00 30.87 324 ASN A CA 1
ATOM 4593 C C . ASN A 1 323 ? 15.146 40.609 0.560 1.00 31.11 324 ASN A C 1
ATOM 4594 O O . ASN A 1 323 ? 15.920 41.332 -0.065 1.00 34.36 324 ASN A O 1
ATOM 4605 N N . ALA A 1 324 ? 14.972 39.324 0.260 1.00 28.95 325 ALA A N 1
ATOM 4606 C CA . ALA A 1 324 ? 15.701 38.720 -0.850 1.00 31.68 325 ALA A CA 1
ATOM 4607 C C . ALA A 1 324 ? 15.275 39.374 -2.164 1.00 38.87 325 ALA A C 1
ATOM 4608 O O . ALA A 1 324 ? 14.072 39.502 -2.426 1.00 37.98 325 ALA A O 1
ATOM 4615 N N . LYS B 1 24 ? 12.828 -9.176 21.859 1.00 40.10 25 LYS B N 1
ATOM 4616 C CA . LYS B 1 24 ? 11.819 -8.399 21.136 1.00 33.59 25 LYS B CA 1
ATOM 4617 C C . LYS B 1 24 ? 11.615 -7.043 21.795 1.00 37.58 25 LYS B C 1
ATOM 4618 O O . LYS B 1 24 ? 11.784 -6.934 23.013 1.00 38.36 25 LYS B O 1
ATOM 4636 N N . ASP B 1 25 ? 11.249 -6.028 20.995 1.00 34.32 26 ASP B N 1
ATOM 4637 C CA . ASP B 1 25 ? 10.970 -4.667 21.505 1.00 25.41 26 ASP B CA 1
ATOM 4638 C C . ASP B 1 25 ? 9.656 -4.070 21.000 1.00 25.93 26 ASP B C 1
ATOM 4639 O O . ASP B 1 25 ? 9.530 -3.567 19.878 1.00 34.46 26 ASP B O 1
ATOM 4648 N N . TRP B 1 26 ? 8.691 -4.065 21.890 1.00 14.95 27 TRP B N 1
ATOM 4649 C CA . TRP B 1 26 ? 7.321 -3.780 21.521 1.00 13.17 27 TRP B CA 1
ATOM 4650 C C . TRP B 1 26 ? 6.983 -2.308 21.655 1.00 16.55 27 TRP B C 1
ATOM 4651 O O . TRP B 1 26 ? 7.524 -1.611 22.515 1.00 13.97 27 TRP B O 1
ATOM 4672 N N . ARG B 1 27 ? 6.034 -1.861 20.841 1.00 12.04 28 ARG B N 1
ATOM 4673 C CA . ARG B 1 27 ? 5.448 -0.548 21.011 1.00 11.37 28 ARG B CA 1
ATOM 4674 C C . ARG B 1 27 ? 3.981 -0.678 21.343 1.00 11.31 28 ARG B C 1
ATOM 4675 O O . ARG B 1 27 ? 3.268 -1.410 20.673 1.00 11.49 28 ARG B O 1
ATOM 4696 N N . GLY B 1 28 ? 3.534 0.059 22.360 1.00 9.46 29 GLY B N 1
ATOM 4697 C CA . GLY B 1 28 ? 2.149 0.048 22.797 1.00 8.01 29 GLY B CA 1
ATOM 4698 C C . GLY B 1 28 ? 1.529 1.429 22.650 1.00 8.97 29 GLY B C 1
ATOM 4699 O O . GLY B 1 28 ? 2.192 2.423 22.891 1.00 11.92 29 GLY B O 1
ATOM 4703 N N . TRP B 1 29 ? 0.256 1.459 22.271 1.00 8.15 30 TRP B N 1
ATOM 4704 C CA . TRP B 1 29 ? -0.451 2.703 22.018 1.00 7.74 30 TRP B CA 1
ATOM 4705 C C . TRP B 1 29 ? -1.424 3.023 23.135 1.00 7.20 30 TRP B C 1
ATOM 4706 O O . TRP B 1 29 ? -2.194 2.179 23.574 1.00 8.62 30 TRP B O 1
ATOM 4727 N N . ASN B 1 30 ? -1.410 4.283 23.558 1.00 8.18 31 ASN B N 1
ATOM 4728 C CA . ASN B 1 30 ? -2.374 4.787 24.527 1.00 7.79 31 ASN B CA 1
ATOM 4729 C C . ASN B 1 30 ? -2.748 6.203 24.103 1.00 7.75 31 ASN B C 1
ATOM 4730 O O . ASN B 1 30 ? -1.885 6.989 23.738 1.00 9.51 31 ASN B O 1
ATOM 4741 N N . ILE B 1 31 ? -4.038 6.520 24.148 1.00 7.03 32 ILE B N 1
ATOM 4742 C CA . ILE B 1 31 ? -4.518 7.849 23.780 1.00 7.00 32 ILE B CA 1
ATOM 4743 C C . ILE B 1 31 ? -4.425 8.838 24.954 1.00 9.26 32 ILE B C 1
ATOM 4744 O O . ILE B 1 31 ? -4.424 10.041 24.754 1.00 10.45 32 ILE B O 1
ATOM 4760 N N . HIS B 1 32 ? -4.326 8.311 26.177 1.00 6.59 33 HIS B N 1
ATOM 4761 C CA . HIS B 1 32 ? -4.417 9.116 27.383 1.00 6.92 33 HIS B CA 1
ATOM 4762 C C . HIS B 1 32 ? -3.128 9.713 27.862 1.00 9.01 33 HIS B C 1
ATOM 4763 O O . HIS B 1 32 ? -2.043 9.282 27.485 1.00 10.03 33 HIS B O 1
ATOM 4778 N N . VAL B 1 33 ? -3.271 10.715 28.718 1.00 9.19 34 VAL B N 1
ATOM 4779 C CA . VAL B 1 33 ? -2.140 11.293 29.407 1.00 8.60 34 VAL B CA 1
ATOM 4780 C C . VAL B 1 33 ? -1.481 10.208 30.259 1.00 8.52 34 VAL B C 1
ATOM 4781 O O . VAL B 1 33 ? -2.098 9.223 30.588 1.00 9.63 34 VAL B O 1
ATOM 4794 N N . GLU B 1 34 ? -0.207 10.392 30.577 1.00 11.83 35 GLU B N 1
ATOM 4795 C CA . GLU B 1 34 ? 0.553 9.377 31.283 1.00 12.36 35 GLU B CA 1
ATOM 4796 C C . GLU B 1 34 ? -0.039 9.047 32.651 1.00 13.11 35 GLU B C 1
ATOM 4797 O O . GLU B 1 34 ? -0.014 7.892 33.065 1.00 14.16 35 GLU B O 1
ATOM 4809 N N . ASP B 1 35 ? -0.548 10.048 33.360 1.00 11.16 36 ASP B N 1
ATOM 4810 C CA . ASP B 1 35 ? -1.177 9.791 34.664 1.00 12.69 36 ASP B CA 1
ATOM 4811 C C . ASP B 1 35 ? -2.676 9.583 34.471 1.00 11.40 36 ASP B C 1
ATOM 4812 O O . ASP B 1 35 ? -3.480 10.513 34.630 1.00 14.01 36 ASP B O 1
ATOM 4819 N N . TYR B 1 36 ? -3.027 8.349 34.136 1.00 10.83 37 TYR B N 1
ATOM 4820 C CA . TYR B 1 36 ? -4.414 7.935 33.858 1.00 12.69 37 TYR B CA 1
ATOM 4821 C C . TYR B 1 36 ? -4.501 6.411 34.080 1.00 11.89 37 TYR B C 1
ATOM 4822 O O . TYR B 1 36 ? -3.504 5.716 33.899 1.00 12.20 37 TYR B O 1
ATOM 4840 N N . PRO B 1 37 ? -5.667 5.876 34.506 1.00 12.05 38 PRO B N 1
ATOM 4841 C CA . PRO B 1 37 ? -5.748 4.441 34.880 1.00 12.93 38 PRO B CA 1
ATOM 4842 C C . PRO B 1 37 ? -5.352 3.481 33.763 1.00 10.86 38 PRO B C 1
ATOM 4843 O O . PRO B 1 37 ? -4.645 2.498 33.993 1.00 10.72 38 PRO B O 1
ATOM 4854 N N . VAL B 1 38 ? -5.785 3.791 32.553 1.00 10.76 39 VAL B N 1
ATOM 4855 C CA . VAL B 1 38 ? -5.387 3.000 31.389 1.00 8.08 39 VAL B CA 1
ATOM 4856 C C . VAL B 1 38 ? -3.864 2.952 31.254 1.00 8.52 39 VAL B C 1
ATOM 4857 O O . VAL B 1 38 ? -3.282 1.883 31.034 1.00 9.66 39 VAL B O 1
ATOM 4870 N N . SER B 1 39 ? -3.227 4.103 31.397 1.00 8.56 40 SER B N 1
ATOM 4871 C CA . SER B 1 39 ? -1.783 4.218 31.267 1.00 9.30 40 SER B CA 1
ATOM 4872 C C . SER B 1 39 ? -1.082 3.334 32.281 1.00 8.50 40 SER B C 1
ATOM 4873 O O . SER B 1 39 ? -0.129 2.635 31.948 1.00 11.24 40 SER B O 1
ATOM 4881 N N . HIS B 1 40 ? -1.541 3.368 33.520 1.00 8.86 41 HIS B N 1
ATOM 4882 C CA . HIS B 1 40 ? -0.911 2.555 34.560 1.00 9.97 41 HIS B CA 1
ATOM 4883 C C . HIS B 1 40 ? -1.156 1.067 34.343 1.00 12.06 41 HIS B C 1
ATOM 4884 O O . HIS B 1 40 ? -0.263 0.246 34.594 1.00 11.76 41 HIS B O 1
ATOM 4899 N N . GLY B 1 41 ? -2.346 0.700 33.875 1.00 8.93 42 GLY B N 1
ATOM 4900 C CA . GLY B 1 41 ? -2.589 -0.694 33.539 1.00 9.26 42 GLY B CA 1
ATOM 4901 C C . GLY B 1 41 ? -1.663 -1.208 32.442 1.00 9.23 42 GLY B C 1
ATOM 4902 O O . GLY B 1 41 ? -1.120 -2.306 32.525 1.00 10.86 42 GLY B O 1
ATOM 4923 N N . GLU B 1 43 ? 1.299 0.008 31.558 1.00 11.06 44 GLU B N 1
ATOM 4924 C CA . GLU B 1 43 ? 2.666 -0.057 32.053 1.00 10.18 44 GLU B CA 1
ATOM 4925 C C . GLU B 1 43 ? 2.863 -1.268 32.954 1.00 12.88 44 GLU B C 1
ATOM 4926 O O . GLU B 1 43 ? 3.916 -1.907 32.917 1.00 13.96 44 GLU B O 1
ATOM 4938 N N . ALA B 1 44 ? 1.845 -1.603 33.750 1.00 11.05 45 ALA B N 1
ATOM 4939 C CA . ALA B 1 44 ? 1.933 -2.787 34.605 1.00 12.04 45 ALA B CA 1
ATOM 4940 C C . ALA B 1 44 ? 1.974 -4.056 33.751 1.00 12.06 45 ALA B C 1
ATOM 4941 O O . ALA B 1 44 ? 2.714 -4.985 34.069 1.00 13.36 45 ALA B O 1
ATOM 4948 N N . PHE B 1 45 ? 1.174 -4.099 32.692 1.00 10.80 46 PHE B N 1
ATOM 4949 C CA . PHE B 1 45 ? 1.206 -5.207 31.732 1.00 13.12 46 PHE B CA 1
ATOM 4950 C C . PHE B 1 45 ? 2.608 -5.411 31.167 1.00 11.59 46 PHE B C 1
ATOM 4951 O O . PHE B 1 45 ? 3.172 -6.511 31.223 1.00 11.85 46 PHE B O 1
ATOM 4985 N N . GLU B 1 47 ? 5.543 -4.256 32.192 1.00 13.45 48 GLU B N 1
ATOM 4986 C CA . GLU B 1 47 ? 6.507 -4.597 33.229 1.00 15.06 48 GLU B CA 1
ATOM 4987 C C . GLU B 1 47 ? 6.414 -6.079 33.597 1.00 17.36 48 GLU B C 1
ATOM 4988 O O . GLU B 1 47 ? 7.433 -6.743 33.792 1.00 17.54 48 GLU B O 1
ATOM 5000 N N . GLU B 1 48 ? 5.191 -6.605 33.700 1.00 15.88 49 GLU B N 1
ATOM 5001 C CA . GLU B 1 48 ? 5.021 -8.010 34.076 1.00 15.96 49 GLU B CA 1
ATOM 5002 C C . GLU B 1 48 ? 5.564 -8.940 32.997 1.00 15.87 49 GLU B C 1
ATOM 5003 O O . GLU B 1 48 ? 6.254 -9.921 33.302 1.00 16.86 49 GLU B O 1
ATOM 5015 N N . VAL B 1 49 ? 5.246 -8.648 31.746 1.00 14.45 50 VAL B N 1
ATOM 5016 C CA . VAL B 1 49 ? 5.761 -9.441 30.638 1.00 14.72 50 VAL B CA 1
ATOM 5017 C C . VAL B 1 49 ? 7.287 -9.442 30.647 1.00 15.90 50 VAL B C 1
ATOM 5018 O O . VAL B 1 49 ? 7.908 -10.488 30.486 1.00 16.97 50 VAL B O 1
ATOM 5031 N N . THR B 1 50 ? 7.902 -8.290 30.854 1.00 15.93 51 THR B N 1
ATOM 5032 C CA . THR B 1 50 ? 9.357 -8.221 30.864 1.00 17.71 51 THR B CA 1
ATOM 5033 C C . THR B 1 50 ? 9.927 -9.006 32.022 1.00 18.84 51 THR B C 1
ATOM 5034 O O . THR B 1 50 ? 10.929 -9.719 31.875 1.00 20.17 51 THR B O 1
ATOM 5045 N N . GLU B 1 51 ? 9.300 -8.877 33.187 1.00 18.86 52 GLU B N 1
ATOM 5046 C CA . GLU B 1 51 ? 9.770 -9.610 34.368 1.00 20.55 52 GLU B CA 1
ATOM 5047 C C . GLU B 1 51 ? 9.700 -11.113 34.129 1.00 21.12 52 GLU B C 1
ATOM 5048 O O . GLU B 1 51 ? 10.689 -11.831 34.338 1.00 22.71 52 GLU B O 1
ATOM 5060 N N . LYS B 1 52 ? 8.541 -11.595 33.694 1.00 20.03 53 LYS B N 1
ATOM 5061 C CA . LYS B 1 52 ? 8.292 -13.035 33.600 1.00 20.76 53 LYS B CA 1
ATOM 5062 C C . LYS B 1 52 ? 9.066 -13.686 32.461 1.00 21.19 53 LYS B C 1
ATOM 5063 O O . LYS B 1 52 ? 9.285 -14.901 32.471 1.00 24.29 53 LYS B O 1
ATOM 5082 N N . THR B 1 53 ? 9.474 -12.893 31.476 1.00 20.43 54 THR B N 1
ATOM 5083 C CA . THR B 1 53 ? 10.268 -13.428 30.368 1.00 23.01 54 THR B CA 1
ATOM 5084 C C . THR B 1 53 ? 11.759 -13.236 30.593 1.00 25.80 54 THR B C 1
ATOM 5085 O O . THR B 1 53 ? 12.568 -13.525 29.703 1.00 23.37 54 THR B O 1
ATOM 5096 N N . GLY B 1 54 ? 12.123 -12.752 31.776 1.00 25.35 55 GLY B N 1
ATOM 5097 C CA . GLY B 1 54 ? 13.519 -12.564 32.123 1.00 27.12 55 GLY B CA 1
ATOM 5098 C C . GLY B 1 54 ? 14.194 -11.540 31.226 1.00 28.52 55 GLY B C 1
ATOM 5099 O O . GLY B 1 54 ? 15.392 -11.623 30.957 1.00 28.71 55 GLY B O 1
ATOM 5103 N N . GLY B 1 55 ? 13.425 -10.566 30.764 1.00 26.37 56 GLY B N 1
ATOM 5104 C CA . GLY B 1 55 ? 13.962 -9.498 29.950 1.00 28.45 56 GLY B CA 1
ATOM 5105 C C . GLY B 1 55 ? 14.001 -9.820 28.473 1.00 23.45 56 GLY B C 1
ATOM 5106 O O . GLY B 1 55 ? 14.456 -9.000 27.678 1.00 27.22 56 GLY B O 1
ATOM 5110 N N . GLU B 1 56 ? 13.529 -11.003 28.089 1.00 23.05 57 GLU B N 1
ATOM 5111 C CA . GLU B 1 56 ? 13.548 -11.398 26.684 1.00 24.19 57 GLU B CA 1
ATOM 5112 C C . GLU B 1 56 ? 12.614 -10.525 25.846 1.00 26.19 57 GLU B C 1
ATOM 5113 O O . GLU B 1 56 ? 12.924 -10.220 24.705 1.00 25.97 57 GLU B O 1
ATOM 5125 N N . ILE B 1 57 ? 11.475 -10.138 26.414 1.00 19.35 58 ILE B N 1
ATOM 5126 C CA . ILE B 1 57 ? 10.567 -9.205 25.762 1.00 17.84 58 ILE B CA 1
ATOM 5127 C C . ILE B 1 57 ? 10.572 -7.889 26.524 1.00 17.97 58 ILE B C 1
ATOM 5128 O O . ILE B 1 57 ? 10.291 -7.865 27.721 1.00 20.99 58 ILE B O 1
ATOM 5144 N N . LYS B 1 58 ? 10.874 -6.805 25.816 1.00 18.28 59 LYS B N 1
ATOM 5145 C CA . LYS B 1 58 ? 10.839 -5.462 26.373 1.00 17.36 59 LYS B CA 1
ATOM 5146 C C . LYS B 1 58 ? 9.963 -4.590 25.490 1.00 17.37 59 LYS B C 1
ATOM 5147 O O . LYS B 1 58 ? 9.717 -4.913 24.335 1.00 18.87 59 LYS B O 1
ATOM 5166 N N . GLY B 1 59 ? 9.495 -3.475 26.036 1.00 15.23 60 GLY B N 1
ATOM 5167 C CA . GLY B 1 59 ? 8.633 -2.597 25.285 1.00 14.97 60 GLY B CA 1
ATOM 5168 C C . GLY B 1 59 ? 8.402 -1.282 25.978 1.00 15.88 60 GLY B C 1
ATOM 5169 O O . GLY B 1 59 ? 8.873 -1.031 27.084 1.00 17.63 60 GLY B O 1
ATOM 5173 N N . LYS B 1 60 ? 7.646 -0.430 25.308 1.00 13.41 61 LYS B N 1
ATOM 5174 C CA . LYS B 1 60 ? 7.376 0.905 25.787 1.00 13.73 61 LYS B CA 1
ATOM 5175 C C . LYS B 1 60 ? 5.951 1.271 25.425 1.00 13.61 61 LYS B C 1
ATOM 5176 O O . LYS B 1 60 ? 5.486 0.967 24.309 1.00 13.58 61 LYS B O 1
ATOM 5195 N N . VAL B 1 61 ? 5.258 1.919 26.364 1.00 11.08 62 VAL B N 1
ATOM 5196 C CA . VAL B 1 61 ? 3.920 2.459 26.093 1.00 10.66 62 VAL B CA 1
ATOM 5197 C C . VAL B 1 61 ? 4.082 3.936 25.696 1.00 13.00 62 VAL B C 1
ATOM 5198 O O . VAL B 1 61 ? 4.738 4.712 26.413 1.00 13.11 62 VAL B O 1
ATOM 5211 N N . PHE B 1 62 ? 3.521 4.295 24.541 1.00 8.80 63 PHE B N 1
ATOM 5212 C CA . PHE B 1 62 ? 3.547 5.669 24.009 1.00 9.14 63 PHE B CA 1
ATOM 5213 C C . PHE B 1 62 ? 2.221 6.333 24.295 1.00 8.20 63 PHE B C 1
ATOM 5214 O O . PHE B 1 62 ? 1.184 5.961 23.728 1.00 10.04 63 PHE B O 1
ATOM 5231 N N . HIS B 1 63 ? 2.261 7.269 25.236 1.00 10.63 64 HIS B N 1
ATOM 5232 C CA . HIS B 1 63 ? 1.070 7.938 25.746 1.00 9.97 64 HIS B CA 1
ATOM 5233 C C . HIS B 1 63 ? 0.622 9.116 24.882 1.00 11.19 64 HIS B C 1
ATOM 5234 O O . HIS B 1 63 ? 1.317 9.528 23.950 1.00 12.46 64 HIS B O 1
ATOM 5249 N N . ALA B 1 64 ? -0.581 9.606 25.169 1.00 9.30 65 ALA B N 1
ATOM 5250 C CA . ALA B 1 64 ? -1.092 10.854 24.613 1.00 10.04 65 ALA B CA 1
ATOM 5251 C C . ALA B 1 64 ? -1.306 10.810 23.113 1.00 10.20 65 ALA B C 1
ATOM 5252 O O . ALA B 1 64 ? -1.317 11.856 22.450 1.00 13.20 65 ALA B O 1
ATOM 5259 N N . GLY B 1 65 ? -1.515 9.612 22.582 1.00 9.97 66 GLY B N 1
ATOM 5260 C CA . GLY B 1 65 ? -1.838 9.434 21.182 1.00 10.86 66 GLY B CA 1
ATOM 5261 C C . GLY B 1 65 ? -0.755 9.863 20.219 1.00 11.70 66 GLY B C 1
ATOM 5262 O O . GLY B 1 65 ? -1.034 10.129 19.043 1.00 12.64 66 GLY B O 1
ATOM 5266 N N . VAL B 1 66 ? 0.478 9.921 20.700 1.00 9.40 67 VAL B N 1
ATOM 5267 C CA . VAL B 1 66 ? 1.582 10.408 19.880 1.00 9.97 67 VAL B CA 1
ATOM 5268 C C . VAL B 1 66 ? 1.839 9.515 18.656 1.00 11.14 67 VAL B C 1
ATOM 5269 O O . VAL B 1 66 ? 2.403 9.981 17.658 1.00 11.53 67 VAL B O 1
ATOM 5282 N N . LEU B 1 67 ? 1.441 8.244 18.724 1.00 9.11 68 LEU B N 1
ATOM 5283 C CA . LEU B 1 67 ? 1.654 7.337 17.600 1.00 9.40 68 LEU B CA 1
ATOM 5284 C C . LEU B 1 67 ? 0.446 7.205 16.690 1.00 11.68 68 LEU B C 1
ATOM 5285 O O . LEU B 1 67 ? 0.475 6.423 15.733 1.00 16.85 68 LEU B O 1
ATOM 5301 N N . GLY B 1 68 ? -0.590 8.004 16.940 1.00 9.61 69 GLY B N 1
ATOM 5302 C CA . GLY B 1 68 ? -1.699 8.080 16.011 1.00 12.49 69 GLY B CA 1
ATOM 5303 C C . GLY B 1 68 ? -3.053 8.330 16.659 1.00 10.92 69 GLY B C 1
ATOM 5304 O O . GLY B 1 68 ? -3.227 8.139 17.846 1.00 11.33 69 GLY B O 1
ATOM 5308 N N . SER B 1 69 ? -4.006 8.785 15.860 1.00 8.52 70 SER B N 1
ATOM 5309 C CA . SER B 1 69 ? -5.405 8.810 16.283 1.00 10.28 70 SER B CA 1
ATOM 5310 C C . SER B 1 69 ? -5.894 7.378 16.483 1.00 9.21 70 SER B C 1
ATOM 5311 O O . SER B 1 69 ? -5.275 6.414 16.046 1.00 8.88 70 SER B O 1
ATOM 5319 N N . GLN B 1 70 ? -7.029 7.222 17.128 1.00 7.99 71 GLN B N 1
ATOM 5320 C CA . GLN B 1 70 ? -7.453 5.899 17.516 1.00 7.07 71 GLN B CA 1
ATOM 5321 C C . GLN B 1 70 ? -7.785 5.007 16.302 1.00 7.37 71 GLN B C 1
ATOM 5322 O O . GLN B 1 70 ? -7.381 3.856 16.279 1.00 8.41 71 GLN B O 1
ATOM 5336 N N . PRO B 1 71 ? -8.541 5.509 15.309 1.00 8.58 72 PRO B N 1
ATOM 5337 C CA . PRO B 1 71 ? -8.811 4.632 14.165 1.00 8.93 72 PRO B CA 1
ATOM 5338 C C . PRO B 1 71 ? -7.512 4.216 13.466 1.00 10.12 72 PRO B C 1
ATOM 5339 O O . PRO B 1 71 ? -7.386 3.082 13.010 1.00 10.28 72 PRO B O 1
ATOM 5350 N N . ASP B 1 72 ? -6.563 5.129 13.386 1.00 10.04 73 ASP B N 1
ATOM 5351 C CA . ASP B 1 72 ? -5.291 4.808 12.737 1.00 9.33 73 ASP B CA 1
ATOM 5352 C C . ASP B 1 72 ? -4.457 3.833 13.560 1.00 8.71 73 ASP B C 1
ATOM 5353 O O . ASP B 1 72 ? -3.771 2.961 13.004 1.00 8.70 73 ASP B O 1
ATOM 5362 N N . ALA B 1 73 ? -4.499 3.964 14.878 1.00 7.60 74 ALA B N 1
ATOM 5363 C CA . ALA B 1 73 ? -3.757 3.046 15.743 1.00 7.40 74 ALA B CA 1
ATOM 5364 C C . ALA B 1 73 ? -4.320 1.625 15.647 1.00 7.30 74 ALA B C 1
ATOM 5365 O O . ALA B 1 73 ? -3.575 0.631 15.677 1.00 7.45 74 ALA B O 1
ATOM 5372 N N . ILE B 1 74 ? -5.631 1.510 15.525 1.00 8.63 75 ILE B N 1
ATOM 5373 C CA . ILE B 1 74 ? -6.256 0.213 15.357 1.00 8.43 75 ILE B CA 1
ATOM 5374 C C . ILE B 1 74 ? -5.760 -0.430 14.052 1.00 8.50 75 ILE B C 1
ATOM 5375 O O . ILE B 1 74 ? -5.416 -1.615 13.996 1.00 9.10 75 ILE B O 1
ATOM 5391 N N . GLU B 1 75 ? -5.673 0.372 12.989 1.00 9.43 76 GLU B N 1
ATOM 5392 C CA . GLU B 1 75 ? -5.155 -0.127 11.723 1.00 11.01 76 GLU B CA 1
ATOM 5393 C C . GLU B 1 75 ? -3.696 -0.577 11.879 1.00 10.00 76 GLU B C 1
ATOM 5394 O O . GLU B 1 75 ? -3.291 -1.620 11.361 1.00 10.73 76 GLU B O 1
ATOM 5406 N N . GLN B 1 76 ? -2.896 0.212 12.582 1.00 9.49 77 GLN B N 1
ATOM 5407 C CA . GLN B 1 76 ? -1.498 -0.180 12.803 1.00 9.51 77 GLN B CA 1
ATOM 5408 C C . GLN B 1 76 ? -1.396 -1.498 13.525 1.00 9.39 77 GLN B C 1
ATOM 5409 O O . GLN B 1 76 ? -0.530 -2.302 13.210 1.00 10.05 77 GLN B O 1
ATOM 5423 N N . LEU B 1 77 ? -2.238 -1.681 14.536 1.00 8.69 78 LEU B N 1
ATOM 5424 C CA . LEU B 1 77 ? -2.176 -2.909 15.327 1.00 8.70 78 LEU B CA 1
ATOM 5425 C C . LEU B 1 77 ? -2.566 -4.119 14.469 1.00 9.60 78 LEU B C 1
ATOM 5426 O O . LEU B 1 77 ? -1.917 -5.164 14.500 1.00 10.18 78 LEU B O 1
ATOM 5442 N N . ARG B 1 78 ? -3.622 -3.994 13.691 1.00 10.26 79 ARG B N 1
ATOM 5443 C CA . ARG B 1 78 ? -3.992 -5.066 12.763 1.00 11.05 79 ARG B CA 1
ATOM 5444 C C . ARG B 1 78 ? -2.898 -5.419 11.759 1.00 12.11 79 ARG B C 1
ATOM 5445 O O . ARG B 1 78 ? -2.729 -6.588 11.398 1.00 15.29 79 ARG B O 1
ATOM 5466 N N . LEU B 1 79 ? -2.159 -4.411 11.303 1.00 12.37 80 LEU B N 1
ATOM 5467 C CA . LEU B 1 79 ? -1.046 -4.597 10.370 1.00 14.91 80 LEU B CA 1
ATOM 5468 C C . LEU B 1 79 ? 0.226 -5.147 11.012 1.00 14.70 80 LEU B C 1
ATOM 5469 O O . LEU B 1 79 ? 1.163 -5.542 10.313 1.00 15.67 80 LEU B O 1
ATOM 5485 N N . GLY B 1 80 ? 0.281 -5.154 12.335 1.00 12.90 81 GLY B N 1
ATOM 5486 C CA . GLY B 1 80 ? 1.451 -5.604 13.056 1.00 12.75 81 GLY B CA 1
ATOM 5487 C C . GLY B 1 80 ? 2.523 -4.561 13.244 1.00 16.31 81 GLY B C 1
ATOM 5488 O O . GLY B 1 80 ? 3.620 -4.891 13.674 1.00 16.81 81 GLY B O 1
ATOM 5492 N N . ILE B 1 81 ? 2.184 -3.308 12.928 1.00 14.34 82 ILE B N 1
ATOM 5493 C CA . ILE B 1 81 ? 3.067 -2.163 13.050 1.00 16.57 82 ILE B CA 1
ATOM 5494 C C . ILE B 1 81 ? 3.103 -1.676 14.493 1.00 13.05 82 ILE B C 1
ATOM 5495 O O . ILE B 1 81 ? 4.078 -1.055 14.919 1.00 15.71 82 ILE B O 1
ATOM 5528 N N . ASP B 1 83 ? 2.384 -3.170 18.425 1.00 9.93 84 ASP B N 1
ATOM 5529 C CA . ASP B 1 83 ? 2.302 -4.484 19.059 1.00 9.72 84 ASP B CA 1
ATOM 5530 C C . ASP B 1 83 ? 1.162 -4.650 20.017 1.00 9.30 84 ASP B C 1
ATOM 5531 O O . ASP B 1 83 ? 0.575 -5.733 20.085 1.00 9.10 84 ASP B O 1
ATOM 5540 N N . PHE B 1 84 ? 0.869 -3.606 20.789 1.00 8.72 85 PHE B N 1
ATOM 5541 C CA . PHE B 1 84 ? -0.244 -3.676 21.742 1.00 8.23 85 PHE B CA 1
ATOM 5542 C C . PHE B 1 84 ? -0.859 -2.321 21.968 1.00 8.49 85 PHE B C 1
ATOM 5543 O O . PHE B 1 84 ? -0.314 -1.333 21.548 1.00 8.21 85 PHE B O 1
ATOM 5560 N N . GLY B 1 85 ? -2.015 -2.296 22.612 1.00 8.08 86 GLY B N 1
ATOM 5561 C CA . GLY B 1 85 ? -2.686 -1.038 22.842 1.00 7.45 86 GLY B CA 1
ATOM 5562 C C . GLY B 1 85 ? -3.894 -1.227 23.713 1.00 7.11 86 GLY B C 1
ATOM 5563 O O . GLY B 1 85 ? -4.343 -2.345 23.898 1.00 7.46 86 GLY B O 1
ATOM 5567 N N . VAL B 1 86 ? -4.411 -0.130 24.234 1.00 7.62 87 VAL B N 1
ATOM 5568 C CA . VAL B 1 86 ? -5.754 -0.161 24.778 1.00 6.85 87 VAL B CA 1
ATOM 5569 C C . VAL B 1 86 ? -6.623 0.731 23.915 1.00 6.79 87 VAL B C 1
ATOM 5570 O O . VAL B 1 86 ? -6.320 1.918 23.724 1.00 7.97 87 VAL B O 1
ATOM 5583 N N . PHE B 1 87 ? -7.681 0.131 23.376 1.00 6.95 88 PHE B N 1
ATOM 5584 C CA . PHE B 1 87 ? -8.573 0.823 22.444 1.00 7.56 88 PHE B CA 1
ATOM 5585 C C . PHE B 1 87 ? -9.985 0.799 22.976 1.00 9.12 88 PHE B C 1
ATOM 5586 O O . PHE B 1 87 ? -10.492 -0.250 23.369 1.00 9.75 88 PHE B O 1
ATOM 5603 N N . SER B 1 88 ? -10.640 1.947 22.919 1.00 8.46 89 SER B N 1
ATOM 5604 C CA . SER B 1 88 ? -12.065 1.969 23.094 1.00 8.02 89 SER B CA 1
ATOM 5605 C C . SER B 1 88 ? -12.708 1.133 22.010 1.00 9.77 89 SER B C 1
ATOM 5606 O O . SER B 1 88 ? -12.307 1.188 20.852 1.00 8.40 89 SER B O 1
ATOM 5614 N N . LEU B 1 89 ? -13.719 0.360 22.362 1.00 9.21 90 LEU B N 1
ATOM 5615 C CA . LEU B 1 89 ? -14.434 -0.354 21.330 1.00 7.56 90 LEU B CA 1
ATOM 5616 C C . LEU B 1 89 ? -15.265 0.595 20.463 1.00 9.93 90 LEU B C 1
ATOM 5617 O O . LEU B 1 89 ? -15.727 0.195 19.407 1.00 9.41 90 LEU B O 1
ATOM 5633 N N . GLY B 1 90 ? -15.430 1.848 20.868 1.00 9.83 91 GLY B N 1
ATOM 5634 C CA . GLY B 1 90 ? -16.227 2.770 20.090 1.00 9.57 91 GLY B CA 1
ATOM 5635 C C . GLY B 1 90 ? -15.740 2.920 18.660 1.00 9.61 91 GLY B C 1
ATOM 5636 O O . GLY B 1 90 ? -16.471 2.650 17.711 1.00 11.56 91 GLY B O 1
ATOM 5640 N N . PRO B 1 91 ? -14.472 3.319 18.478 1.00 8.20 92 PRO B N 1
ATOM 5641 C CA . PRO B 1 91 ? -13.959 3.459 17.117 1.00 9.50 92 PRO B CA 1
ATOM 5642 C C . PRO B 1 91 ? -13.640 2.119 16.445 1.00 11.29 92 PRO B C 1
ATOM 5643 O O . PRO B 1 91 ? -13.355 2.091 15.252 1.00 13.47 92 PRO B O 1
ATOM 5671 N N . GLY B 1 93 ? -15.662 -0.170 15.844 1.00 14.64 94 GLY B N 1
ATOM 5672 C CA . GLY B 1 93 ? -16.811 -0.590 15.052 1.00 16.65 94 GLY B CA 1
ATOM 5673 C C . GLY B 1 93 ? -16.594 -0.541 13.544 1.00 16.57 94 GLY B C 1
ATOM 5674 O O . GLY B 1 93 ? -17.257 -1.259 12.799 1.00 18.57 94 GLY B O 1
ATOM 5678 N N . GLN B 1 94 ? -15.670 0.291 13.070 1.00 21.37 95 GLN B N 1
ATOM 5679 C CA . GLN B 1 94 ? -15.384 0.360 11.639 1.00 22.50 95 GLN B CA 1
ATOM 5680 C C . GLN B 1 94 ? -14.586 -0.865 11.169 1.00 22.56 95 GLN B C 1
ATOM 5681 O O . GLN B 1 94 ? -14.913 -1.489 10.162 1.00 30.17 95 GLN B O 1
ATOM 5685 N N . ALA B 1 95 ? -13.557 -1.219 11.928 1.00 16.18 96 ALA B N 1
ATOM 5686 C CA . ALA B 1 95 ? -12.670 -2.319 11.580 1.00 18.61 96 ALA B CA 1
ATOM 5687 C C . ALA B 1 95 ? -13.275 -3.672 11.916 1.00 17.57 96 ALA B C 1
ATOM 5688 O O . ALA B 1 95 ? -13.036 -4.666 11.237 1.00 16.35 96 ALA B O 1
ATOM 5695 N N . VAL B 1 96 ? -14.051 -3.706 12.987 1.00 15.10 97 VAL B N 1
ATOM 5696 C CA . VAL B 1 96 ? -14.610 -4.948 13.491 1.00 12.47 97 VAL B CA 1
ATOM 5697 C C . VAL B 1 96 ? -16.107 -4.739 13.723 1.00 11.17 97 VAL B C 1
ATOM 5698 O O . VAL B 1 96 ? -16.536 -4.379 14.816 1.00 10.63 97 VAL B O 1
ATOM 5711 N N . PRO B 1 97 ? -16.907 -4.975 12.695 1.00 13.25 98 PRO B N 1
ATOM 5712 C CA . PRO B 1 97 ? -18.331 -4.631 12.795 1.00 14.88 98 PRO B CA 1
ATOM 5713 C C . PRO B 1 97 ? -19.074 -5.216 14.002 1.00 14.42 98 PRO B C 1
ATOM 5714 O O . PRO B 1 97 ? -19.981 -4.577 14.519 1.00 12.84 98 PRO B O 1
ATOM 5725 N N . ALA B 1 98 ? -18.713 -6.408 14.464 1.00 13.35 99 ALA B N 1
ATOM 5726 C CA . ALA B 1 98 ? -19.426 -6.988 15.589 1.00 15.67 99 ALA B CA 1
ATOM 5727 C C . ALA B 1 98 ? -19.380 -6.078 16.811 1.00 11.94 99 ALA B C 1
ATOM 5728 O O . ALA B 1 98 ? -20.296 -6.086 17.641 1.00 14.56 99 ALA B O 1
ATOM 5735 N N . THR B 1 99 ? -18.295 -5.337 16.957 1.00 9.39 100 THR B N 1
ATOM 5736 C CA . THR B 1 99 ? -18.111 -4.523 18.151 1.00 9.83 100 THR B CA 1
ATOM 5737 C C . THR B 1 99 ? -19.039 -3.316 18.236 1.00 11.06 100 THR B C 1
ATOM 5738 O O . THR B 1 99 ? -19.085 -2.676 19.279 1.00 10.30 100 THR B O 1
ATOM 5749 N N . ASN B 1 100 ? -19.774 -2.999 17.170 1.00 9.52 101 ASN B N 1
ATOM 5750 C CA . ASN B 1 100 ? -20.727 -1.893 17.240 1.00 10.06 101 ASN B CA 1
ATOM 5751 C C . ASN B 1 100 ? -21.770 -2.078 18.328 1.00 10.33 101 ASN B C 1
ATOM 5752 O O . ASN B 1 100 ? -22.307 -1.098 18.844 1.00 9.28 101 ASN B O 1
ATOM 5763 N N . VAL B 1 101 ? -22.074 -3.316 18.695 1.00 10.44 102 VAL B N 1
ATOM 5764 C CA . VAL B 1 101 ? -23.116 -3.551 19.686 1.00 9.16 102 VAL B CA 1
ATOM 5765 C C . VAL B 1 101 ? -22.869 -2.799 20.996 1.00 9.88 102 VAL B C 1
ATOM 5766 O O . VAL B 1 101 ? -23.812 -2.320 21.623 1.00 10.60 102 VAL B O 1
ATOM 5779 N N . VAL B 1 102 ? -21.614 -2.671 21.426 1.00 9.35 103 VAL B N 1
ATOM 5780 C CA . VAL B 1 102 ? -21.354 -2.034 22.723 1.00 11.17 103 VAL B CA 1
ATOM 5781 C C . VAL B 1 102 ? -21.435 -0.514 22.671 1.00 11.90 103 VAL B C 1
ATOM 5782 O O . VAL B 1 102 ? -21.425 0.143 23.723 1.00 13.91 103 VAL B O 1
ATOM 5795 N N . SER B 1 103 ? -21.534 0.040 21.462 1.00 9.80 104 SER B N 1
ATOM 5796 C CA . SER B 1 103 ? -21.690 1.470 21.247 1.00 10.42 104 SER B CA 1
ATOM 5797 C C . SER B 1 103 ? -23.154 1.872 21.072 1.00 10.30 104 SER B C 1
ATOM 5798 O O . SER B 1 103 ? -23.462 3.011 20.726 1.00 11.39 104 SER B O 1
ATOM 5806 N N . LEU B 1 104 ? -24.064 0.945 21.300 1.00 8.94 105 LEU B N 1
ATOM 5807 C CA . LEU B 1 104 ? -25.476 1.309 21.235 1.00 9.63 105 LEU B CA 1
ATOM 5808 C C . LEU B 1 104 ? -25.864 2.001 22.534 1.00 8.70 105 LEU B C 1
ATOM 5809 O O . LEU B 1 104 ? -25.440 1.601 23.619 1.00 10.97 105 LEU B O 1
ATOM 5825 N N . PRO B 1 105 ? -26.659 3.068 22.443 1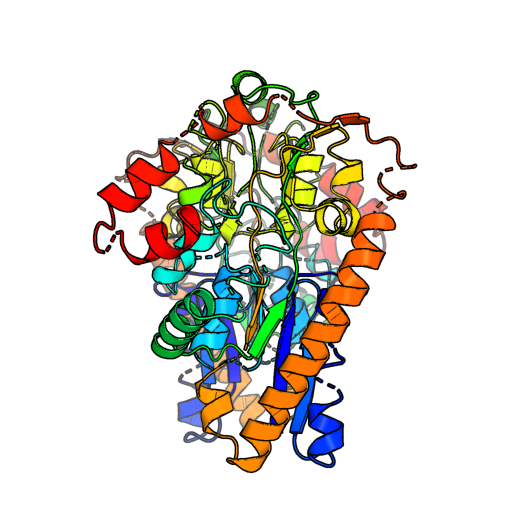.00 9.27 106 PRO B N 1
ATOM 5826 C CA . PRO B 1 105 ? -26.992 3.806 23.667 1.00 11.50 106 PRO B CA 1
ATOM 5827 C C . PRO B 1 105 ? -27.785 2.969 24.657 1.00 8.91 106 PRO B C 1
ATOM 5828 O O . PRO B 1 105 ? -28.726 2.266 24.299 1.00 11.12 106 PRO B O 1
ATOM 5839 N N . PHE B 1 106 ? -27.369 3.050 25.908 1.00 9.08 107 PHE B N 1
ATOM 5840 C CA . PHE B 1 106 ? -28.050 2.367 27.005 1.00 9.56 107 PHE B CA 1
ATOM 5841 C C . PHE B 1 106 ? -28.158 0.855 26.817 1.00 12.01 107 PHE B C 1
ATOM 5842 O O . PHE B 1 106 ? -29.051 0.219 27.372 1.00 13.52 107 PHE B O 1
ATOM 5859 N N . VAL B 1 107 ? -27.227 0.259 26.084 1.00 9.74 108 VAL B N 1
ATOM 5860 C CA . VAL B 1 107 ? -27.280 -1.179 25.844 1.00 10.06 108 VAL B CA 1
ATOM 5861 C C . VAL B 1 107 ? -26.946 -1.964 27.117 1.00 11.21 108 VAL B C 1
ATOM 5862 O O . VAL B 1 107 ? -27.532 -3.019 27.353 1.00 14.12 108 VAL B O 1
ATOM 5875 N N . PHE B 1 108 ? -26.047 -1.426 27.945 1.00 9.26 109 PHE B N 1
ATOM 5876 C CA . PHE B 1 108 ? -25.734 -2.007 29.247 1.00 10.70 109 PHE B CA 1
ATOM 5877 C C . PHE B 1 108 ? -26.577 -1.361 30.348 1.00 11.46 109 PHE B C 1
ATOM 5878 O O . PHE B 1 108 ? -26.800 -0.142 30.350 1.00 14.40 109 PHE B O 1
ATOM 5895 N N . LYS B 1 109 ? -27.024 -2.176 31.292 1.00 11.76 110 LYS B N 1
ATOM 5896 C CA . LYS B 1 109 ? -27.822 -1.703 32.405 1.00 12.83 110 LYS B CA 1
ATOM 5897 C C . LYS B 1 109 ? -26.985 -1.028 33.481 1.00 12.85 110 LYS B C 1
ATOM 5898 O O . LYS B 1 109 ? -27.483 -0.178 34.223 1.00 15.68 110 LYS B O 1
ATOM 5917 N N . SER B 1 110 ? -25.721 -1.415 33.565 1.00 12.50 111 SER B N 1
ATOM 5918 C CA . SER B 1 110 ? -24.820 -0.934 34.599 1.00 11.92 111 SER B CA 1
ATOM 5919 C C . SER B 1 110 ? -23.419 -1.397 34.281 1.00 13.73 111 SER B C 1
ATOM 5920 O O . SER B 1 110 ? -23.224 -2.286 33.442 1.00 11.08 111 SER B O 1
ATOM 5928 N N . VAL B 1 111 ? -22.430 -0.825 34.958 1.00 12.21 112 VAL B N 1
ATOM 5929 C CA . VAL B 1 111 ? -21.060 -1.264 34.738 1.00 10.89 112 VAL B CA 1
ATOM 5930 C C . VAL B 1 111 ? -20.856 -2.695 35.268 1.00 10.78 112 VAL B C 1
ATOM 5931 O O . VAL B 1 111 ? -20.217 -3.488 34.590 1.00 11.20 112 VAL B O 1
ATOM 5944 N N . PRO B 1 112 ? -21.426 -3.041 36.436 1.00 11.30 113 PRO B N 1
ATOM 5945 C CA . PRO B 1 112 ? -21.294 -4.445 36.861 1.00 11.68 113 PRO B CA 1
ATOM 5946 C C . PRO B 1 112 ? -21.869 -5.430 35.844 1.00 13.81 113 PRO B C 1
ATOM 5947 O O . PRO B 1 112 ? -21.313 -6.514 35.631 1.00 12.55 113 PRO B O 1
ATOM 5958 N N . GLN B 1 113 ? -22.977 -5.070 35.201 1.00 10.86 114 GLN B N 1
ATOM 5959 C CA . GLN B 1 113 ? -23.525 -5.942 34.164 1.00 10.81 114 GLN B CA 1
ATOM 5960 C C . GLN B 1 113 ? -22.572 -6.018 32.974 1.00 10.87 114 GLN B C 1
ATOM 5961 O O . GLN B 1 113 ? -22.369 -7.086 32.394 1.00 10.99 114 GLN B O 1
ATOM 5992 N N . TYR B 1 115 ? -19.324 -5.795 33.068 1.00 10.29 116 TYR B N 1
ATOM 5993 C CA . TYR B 1 115 ? -18.239 -6.712 33.424 1.00 11.06 116 TYR B CA 1
ATOM 5994 C C . TYR B 1 115 ? -18.684 -8.162 33.172 1.00 12.35 116 TYR B C 1
ATOM 5995 O O . TYR B 1 115 ? -17.933 -8.962 32.590 1.00 11.91 116 TYR B O 1
ATOM 6013 N N . GLU B 1 116 ? -19.884 -8.511 33.622 1.00 11.76 117 GLU B N 1
ATOM 6014 C CA . GLU B 1 116 ? -20.365 -9.874 33.500 1.00 12.67 117 GLU B CA 1
ATOM 6015 C C . GLU B 1 116 ? -20.450 -10.294 32.043 1.00 12.39 117 GLU B C 1
ATOM 6016 O O . GLU B 1 116 ? -20.032 -11.389 31.678 1.00 13.26 117 GLU B O 1
ATOM 6028 N N . LEU B 1 117 ? -21.013 -9.428 31.207 1.00 11.43 118 LEU B N 1
ATOM 6029 C CA . LEU B 1 117 ? -21.183 -9.765 29.800 1.00 11.37 118 LEU B CA 1
ATOM 6030 C C . LEU B 1 117 ? -19.842 -9.876 29.094 1.00 11.09 118 LEU B C 1
ATOM 6031 O O . LEU B 1 117 ? -19.609 -10.819 28.338 1.00 11.70 118 LEU B O 1
ATOM 6064 N N . ASP B 1 119 ? -16.853 -10.430 30.340 1.00 14.84 120 ASP B N 1
ATOM 6065 C CA . ASP B 1 119 ? -15.991 -11.480 30.855 1.00 20.22 120 ASP B CA 1
ATOM 6066 C C . ASP B 1 119 ? -16.624 -12.841 30.549 1.00 19.86 120 ASP B C 1
ATOM 6067 O O . ASP B 1 119 ? -16.023 -13.877 30.817 1.00 26.53 120 ASP B O 1
ATOM 6076 N N . GLY B 1 120 ? -17.826 -12.832 29.967 1.00 18.98 121 GLY B N 1
ATOM 6077 C CA . GLY B 1 120 ? -18.576 -14.036 29.665 1.00 19.32 121 GLY B CA 1
ATOM 6078 C C . GLY B 1 120 ? -18.730 -14.345 28.184 1.00 18.62 121 GLY B C 1
ATOM 6079 O O . GLY B 1 120 ? -17.917 -13.938 27.371 1.00 16.91 121 GLY B O 1
ATOM 6083 N N . GLU B 1 121 ? -19.792 -15.055 27.832 1.00 19.48 122 GLU B N 1
ATOM 6084 C CA . GLU B 1 121 ? -19.986 -15.494 26.453 1.00 25.45 122 GLU B CA 1
ATOM 6085 C C . GLU B 1 121 ? -20.166 -14.351 25.435 1.00 20.83 122 GLU B C 1
ATOM 6086 O O . GLU B 1 121 ? -19.625 -14.425 24.330 1.00 22.77 122 GLU B O 1
ATOM 6098 N N . PRO B 1 122 ? -20.933 -13.305 25.775 1.00 17.34 123 PRO B N 1
ATOM 6099 C CA . PRO B 1 122 ? -21.026 -12.193 24.815 1.00 16.11 123 PRO B CA 1
ATOM 6100 C C . PRO B 1 122 ? -19.661 -11.565 24.514 1.00 14.78 123 PRO B C 1
ATOM 6101 O O . PRO B 1 122 ? -19.315 -11.299 23.348 1.00 14.96 123 PRO B O 1
ATOM 6112 N N . GLY B 1 123 ? -18.873 -11.350 25.556 1.00 12.73 124 GLY B N 1
ATOM 6113 C CA . GLY B 1 123 ? -17.520 -10.851 25.397 1.00 12.86 124 GLY B CA 1
ATOM 6114 C C . GLY B 1 123 ? -16.655 -11.817 24.592 1.00 16.11 124 GLY B C 1
ATOM 6115 O O . GLY B 1 123 ? -15.774 -11.398 23.841 1.00 15.68 124 GLY B O 1
ATOM 6119 N N . ALA B 1 124 ? -16.895 -13.112 24.753 1.00 15.92 125 ALA B N 1
ATOM 6120 C CA . ALA B 1 124 ? -16.140 -14.115 23.986 1.00 14.83 125 ALA B CA 1
ATOM 6121 C C . ALA B 1 124 ? -16.450 -14.005 22.500 1.00 16.85 125 ALA B C 1
ATOM 6122 O O . ALA B 1 124 ? -15.560 -14.179 21.653 1.00 15.22 125 ALA B O 1
ATOM 6129 N N . ALA B 1 125 ? -17.701 -13.706 22.173 1.00 16.37 126 ALA B N 1
ATOM 6130 C CA . ALA B 1 125 ? -18.084 -13.527 20.772 1.00 15.84 126 ALA B CA 1
ATOM 6131 C C . ALA B 1 125 ? -17.362 -12.335 20.169 1.00 15.21 126 ALA B C 1
ATOM 6132 O O . ALA B 1 125 ? -16.898 -12.378 19.021 1.00 14.86 126 ALA B O 1
ATOM 6139 N N . LEU B 1 126 ? -17.246 -11.267 20.935 1.00 12.88 127 LEU B N 1
ATOM 6140 C CA . LEU B 1 126 ? -16.529 -10.105 20.450 1.00 12.96 127 LEU B CA 1
ATOM 6141 C C . LEU B 1 126 ? -15.045 -10.423 20.304 1.00 11.33 127 LEU B C 1
ATOM 6142 O O . LEU B 1 126 ? -14.428 -10.007 19.327 1.00 11.08 127 LEU B O 1
ATOM 6158 N N . GLY B 1 127 ? -14.484 -11.182 21.253 1.00 10.95 128 GLY B N 1
ATOM 6159 C CA . GLY B 1 127 ? -13.091 -11.593 21.151 1.00 12.16 128 GLY B CA 1
ATOM 6160 C C . GLY B 1 127 ? -12.824 -12.377 19.880 1.00 12.09 128 GLY B C 1
ATOM 6161 O O . GLY B 1 127 ? -11.779 -12.214 19.257 1.00 12.05 128 GLY B O 1
ATOM 6165 N N . LYS B 1 128 ? -13.750 -13.250 19.503 1.00 12.98 129 LYS B N 1
ATOM 6166 C CA . LYS B 1 128 ? -13.582 -14.038 18.282 1.00 13.97 129 LYS B CA 1
ATOM 6167 C C . LYS B 1 128 ? -13.627 -13.111 17.057 1.00 13.14 129 LYS B C 1
ATOM 6168 O O . LYS B 1 128 ? -12.827 -13.247 16.127 1.00 13.37 129 LYS B O 1
ATOM 6187 N N . ALA B 1 129 ? -14.564 -12.167 17.057 1.00 12.38 130 ALA B N 1
ATOM 6188 C CA . ALA B 1 129 ? -14.662 -11.186 15.979 1.00 12.43 130 ALA B CA 1
ATOM 6189 C C . ALA B 1 129 ? -13.365 -10.378 15.849 1.00 11.40 130 ALA B C 1
ATOM 6190 O O . ALA B 1 129 ? -12.890 -10.102 14.736 1.00 11.54 130 ALA B O 1
ATOM 6197 N N . LEU B 1 130 ? -12.798 -9.992 16.988 1.00 10.43 131 LEU B N 1
ATOM 6198 C CA . LEU B 1 130 ? -11.541 -9.252 16.988 1.00 10.02 131 LEU B CA 1
ATOM 6199 C C . LEU B 1 130 ? -10.429 -10.113 16.377 1.00 10.73 131 LEU B C 1
ATOM 6200 O O . LEU B 1 130 ? -9.637 -9.639 15.559 1.00 10.69 131 LEU B O 1
ATOM 6216 N N . GLU B 1 131 ? -10.366 -11.381 16.776 1.00 11.62 132 GLU B N 1
ATOM 6217 C CA . GLU B 1 131 ? -9.308 -12.286 16.307 1.00 12.64 132 GLU B CA 1
ATOM 6218 C C . GLU B 1 131 ? -9.357 -12.450 14.782 1.00 13.36 132 GLU B C 1
ATOM 6219 O O . GLU B 1 131 ? -8.330 -12.527 14.102 1.00 13.63 132 GLU B O 1
ATOM 6231 N N . GLU B 1 132 ? -10.566 -12.493 14.243 1.00 12.95 133 GLU B N 1
ATOM 6232 C CA . GLU B 1 132 ? -10.751 -12.623 12.812 1.00 13.48 133 GLU B CA 1
ATOM 6233 C C . GLU B 1 132 ? -10.234 -11.427 12.025 1.00 13.10 133 GLU B C 1
ATOM 6234 O O . GLU B 1 132 ? -9.953 -11.554 10.833 1.00 14.20 133 GLU B O 1
ATOM 6246 N N . LYS B 1 133 ? -10.090 -10.289 12.701 1.00 11.68 134 LYS B N 1
ATOM 6247 C CA . LYS B 1 133 ? -9.557 -9.070 12.117 1.00 11.23 134 LYS B CA 1
ATOM 6248 C C . LYS B 1 133 ? -8.134 -8.768 12.599 1.00 11.12 134 LYS B C 1
ATOM 6249 O O . LYS B 1 133 ? -7.634 -7.663 12.414 1.00 12.30 134 LYS B O 1
ATOM 6268 N N . GLY B 1 134 ? -7.478 -9.751 13.203 1.00 10.29 135 GLY B N 1
ATOM 6269 C CA . GLY B 1 134 ? -6.072 -9.595 13.538 1.00 11.25 135 GLY B CA 1
A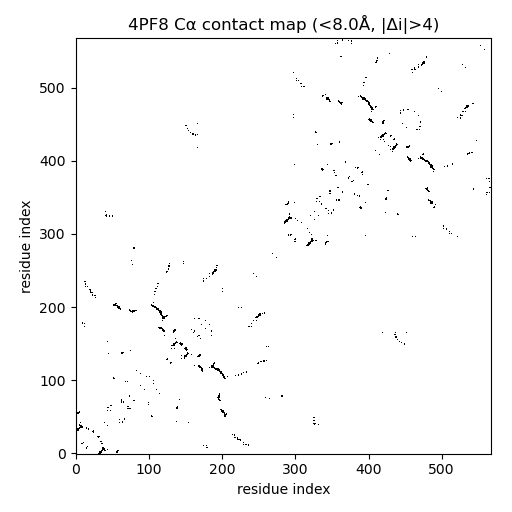TOM 6270 C C . GLY B 1 134 ? -5.731 -8.986 14.868 1.00 8.66 135 GLY B C 1
ATOM 6271 O O . GLY B 1 134 ? -4.639 -8.469 15.055 1.00 11.20 135 GLY B O 1
ATOM 6275 N N . ILE B 1 135 ? -6.670 -9.055 15.795 1.00 9.83 136 ILE B N 1
ATOM 6276 C CA . ILE B 1 135 ? -6.519 -8.455 17.094 1.00 8.75 136 ILE B CA 1
ATOM 6277 C C . ILE B 1 135 ? -6.781 -9.492 18.164 1.00 9.33 136 ILE B C 1
ATOM 6278 O O . ILE B 1 135 ? -7.805 -10.159 18.129 1.00 10.68 136 ILE B O 1
ATOM 6294 N N . VAL B 1 136 ? -5.851 -9.636 19.111 1.00 8.76 137 VAL B N 1
ATOM 6295 C CA . VAL B 1 136 ? -6.019 -10.587 20.213 1.00 9.19 137 VAL B CA 1
ATOM 6296 C C . VAL B 1 136 ? -6.389 -9.827 21.487 1.00 8.91 137 VAL B C 1
ATOM 6297 O O . VAL B 1 136 ? -5.588 -9.081 22.025 1.00 9.27 137 VAL B O 1
ATOM 6310 N N . ALA B 1 137 ? -7.615 -10.029 21.964 1.00 9.03 138 ALA B N 1
ATOM 6311 C CA . ALA B 1 137 ? -8.094 -9.387 23.176 1.00 11.74 138 ALA B CA 1
ATOM 6312 C C . ALA B 1 137 ? -7.486 -10.048 24.407 1.00 11.06 138 ALA B C 1
ATOM 6313 O O . ALA B 1 137 ? -7.529 -11.274 24.539 1.00 11.63 138 ALA B O 1
ATOM 6320 N N . LEU B 1 138 ? -6.916 -9.238 25.292 1.00 9.05 139 LEU B N 1
ATOM 6321 C CA . LEU B 1 138 ? -6.336 -9.737 26.536 1.00 9.84 139 LEU B CA 1
ATOM 6322 C C . LEU B 1 138 ? -7.145 -9.371 27.785 1.00 10.77 139 LEU B C 1
ATOM 6323 O O . LEU B 1 138 ? -7.011 -10.017 28.824 1.00 13.89 139 LEU B O 1
ATOM 6339 N N . GLY B 1 139 ? -7.958 -8.324 27.695 1.00 10.05 140 GLY B N 1
ATOM 6340 C CA . GLY B 1 139 ? -8.747 -7.915 28.844 1.00 9.54 140 GLY B CA 1
ATOM 6341 C C . GLY B 1 139 ? -9.577 -6.719 28.472 1.00 10.58 140 GLY B C 1
ATOM 6342 O O . GLY B 1 139 ? -9.277 -6.020 27.497 1.00 10.62 140 GLY B O 1
ATOM 6346 N N . TYR B 1 140 ? -10.651 -6.497 29.228 1.00 9.34 141 TYR B N 1
ATOM 6347 C CA . TYR B 1 140 ? -11.515 -5.373 28.994 1.00 9.23 141 TYR B CA 1
ATOM 6348 C C . TYR B 1 140 ? -11.390 -4.392 30.137 1.00 8.37 141 TYR B C 1
ATOM 6349 O O . TYR B 1 140 ? -11.810 -4.645 31.259 1.00 11.73 141 TYR B O 1
ATOM 6367 N N . TYR B 1 141 ? -10.805 -3.248 29.820 1.00 7.65 142 TYR B N 1
ATOM 6368 C CA . TYR B 1 141 ? -10.626 -2.148 30.770 1.00 7.91 142 TYR B CA 1
ATOM 6369 C C . TYR B 1 141 ? -11.928 -1.333 30.897 1.00 8.13 142 TYR B C 1
ATOM 6370 O O . TYR B 1 141 ? -12.718 -1.252 29.959 1.00 9.59 142 TYR B O 1
ATOM 6388 N N . ASP B 1 142 ? -12.111 -0.732 32.065 1.00 7.92 143 ASP B N 1
ATOM 6389 C CA . ASP B 1 142 ? -13.290 0.067 32.420 1.00 8.69 143 ASP B CA 1
ATOM 6390 C C . ASP B 1 142 ? -13.106 1.492 31.912 1.00 7.85 143 ASP B C 1
ATOM 6391 O O . ASP B 1 142 ? -12.021 2.090 32.036 1.00 9.40 143 ASP B O 1
ATOM 6400 N N . ALA B 1 143 ? -14.164 2.038 31.316 1.00 7.96 144 ALA B N 1
ATOM 6401 C CA . ALA B 1 143 ? -14.186 3.446 30.935 1.00 8.32 144 ALA B CA 1
ATOM 6402 C C . ALA B 1 143 ? -15.482 4.090 31.443 1.00 7.07 144 ALA B C 1
ATOM 6403 O O . ALA B 1 143 ? -15.956 5.122 30.915 1.00 6.92 144 ALA B O 1
ATOM 6410 N N . GLY B 1 144 ? -16.082 3.484 32.449 1.00 6.91 145 GLY B N 1
ATOM 6411 C CA . GLY B 1 144 ? -17.267 4.071 33.050 1.00 8.31 145 GLY B CA 1
ATOM 6412 C C . GLY B 1 144 ? -18.365 4.339 32.043 1.00 7.74 145 GLY B C 1
ATOM 6413 O O . GLY B 1 144 ? -18.542 3.571 31.097 1.00 8.09 145 GLY B O 1
ATOM 6417 N N . ALA B 1 145 ? -19.122 5.406 32.294 1.00 9.07 146 ALA B N 1
ATOM 6418 C CA . ALA B 1 145 ? -20.218 5.828 31.442 1.00 7.02 146 ALA B CA 1
ATOM 6419 C C . ALA B 1 145 ? -19.925 7.219 30.913 1.00 8.27 146 ALA B C 1
ATOM 6420 O O . ALA B 1 145 ? -19.314 8.050 31.594 1.00 9.27 146 ALA B O 1
ATOM 6427 N N . ARG B 1 146 ? -20.377 7.476 29.700 1.00 7.38 147 ARG B N 1
ATOM 6428 C CA . ARG B 1 146 ? -20.173 8.761 29.040 1.00 6.63 147 ARG B CA 1
ATOM 6429 C C . ARG B 1 146 ? -21.402 9.647 29.222 1.00 7.48 147 ARG B C 1
ATOM 6430 O O . ARG B 1 146 ? -22.520 9.181 29.094 1.00 7.46 147 ARG B O 1
ATOM 6451 N N . SER B 1 147 ? -21.153 10.930 29.484 1.00 6.98 148 SER B N 1
ATOM 6452 C CA . SER B 1 147 ? -22.217 11.929 29.680 1.00 7.35 148 SER B CA 1
ATOM 6453 C C . SER B 1 147 ? -21.857 13.208 28.931 1.00 7.33 148 SER B C 1
ATOM 6454 O O . SER B 1 147 ? -20.681 13.504 28.693 1.00 7.12 148 SER B O 1
ATOM 6462 N N . PHE B 1 148 ? -22.867 14.013 28.629 1.00 7.65 149 PHE B N 1
ATOM 6463 C CA . PHE B 1 148 ? -22.637 15.227 27.860 1.00 7.73 149 PHE B CA 1
ATOM 6464 C C . PHE B 1 148 ? -21.999 16.341 28.683 1.00 8.49 149 PHE B C 1
ATOM 6465 O O . PHE B 1 148 ? -22.363 16.550 29.843 1.00 9.54 149 PHE B O 1
ATOM 6482 N N . TYR B 1 149 ? -21.112 17.108 28.052 1.00 7.89 150 TYR B N 1
ATOM 6483 C CA . TYR B 1 149 ? -20.652 18.364 28.593 1.00 8.24 150 TYR B CA 1
ATOM 6484 C C . TYR B 1 149 ? -20.668 19.406 27.512 1.00 8.40 150 TYR B C 1
ATOM 6485 O O . TYR B 1 149 ? -20.418 19.116 26.343 1.00 8.51 150 TYR B O 1
ATOM 6503 N N . ASN B 1 150 ? -20.978 20.630 27.884 1.00 8.93 151 ASN B N 1
ATOM 6504 C CA . ASN B 1 150 ? -20.955 21.699 26.897 1.00 9.18 151 ASN B CA 1
ATOM 6505 C C . ASN B 1 150 ? -20.723 23.055 27.548 1.00 9.76 151 ASN B C 1
ATOM 6506 O O . ASN B 1 150 ? -20.728 23.196 28.769 1.00 10.00 151 ASN B O 1
ATOM 6517 N N . SER B 1 151 ? -20.526 24.060 26.711 1.00 10.64 152 SER B N 1
ATOM 6518 C CA . SER B 1 151 ? -20.254 25.414 27.188 1.00 11.06 152 SER B CA 1
ATOM 6519 C C . SER B 1 151 ? -21.474 26.330 27.123 1.00 13.19 152 SER B C 1
ATOM 6520 O O . SER B 1 151 ? -21.358 27.522 27.427 1.00 15.84 152 SER B O 1
ATOM 6528 N N . VAL B 1 152 ? -22.637 25.787 26.770 1.00 11.29 153 VAL B N 1
ATOM 6529 C CA . VAL B 1 152 ? -23.835 26.609 26.566 1.00 13.76 153 VAL B CA 1
ATOM 6530 C C . VAL B 1 152 ? -24.840 26.582 27.746 1.00 15.48 153 VAL B C 1
ATOM 6531 O O . VAL B 1 152 ? -25.237 27.645 28.263 1.00 16.15 153 VAL B O 1
ATOM 6544 N N . LYS B 1 153 ? -25.258 25.393 28.160 1.00 13.31 154 LYS B N 1
ATOM 6545 C CA . LYS B 1 153 ? -26.304 25.256 29.162 1.00 12.53 154 LYS B CA 1
ATOM 6546 C C . LYS B 1 153 ? -26.438 23.819 29.644 1.00 13.85 154 LYS B C 1
ATOM 6547 O O . LYS B 1 153 ? -25.981 22.894 28.986 1.00 12.53 154 LYS B O 1
ATOM 6566 N N . PRO B 1 154 ? -27.100 23.618 30.797 1.00 13.50 155 PRO B N 1
ATOM 6567 C CA . PRO B 1 154 ? -27.330 22.238 31.247 1.00 13.28 155 PRO B CA 1
ATOM 6568 C C . PRO B 1 154 ? -28.258 21.504 30.294 1.00 14.00 155 PRO B C 1
ATOM 6569 O O . PRO B 1 154 ? -29.131 22.115 29.651 1.00 13.47 155 PRO B O 1
ATOM 6580 N N . ILE B 1 155 ? -28.025 20.204 30.174 1.00 11.09 156 ILE B N 1
ATOM 6581 C CA . ILE B 1 155 ? -28.908 19.307 29.451 1.00 11.11 156 ILE B CA 1
ATOM 6582 C C . ILE B 1 155 ? -29.704 18.501 30.472 1.00 13.53 156 ILE B C 1
ATOM 6583 O O . ILE B 1 155 ? -29.133 17.776 31.263 1.00 13.82 156 ILE B O 1
ATOM 6599 N N . ASN B 1 156 ? -31.023 18.650 30.457 1.00 13.30 157 ASN B N 1
ATOM 6600 C CA . ASN B 1 156 ? -31.888 17.877 31.332 1.00 13.73 157 ASN B CA 1
ATOM 6601 C C . ASN B 1 156 ? -32.855 16.992 30.576 1.00 15.05 157 ASN B C 1
ATOM 6602 O O . ASN B 1 156 ? -33.341 15.998 31.124 1.00 15.59 157 ASN B O 1
ATOM 6613 N N . THR B 1 157 ? -33.118 17.342 29.312 1.00 15.29 158 THR B N 1
ATOM 6614 C CA . THR B 1 157 ? -34.011 16.572 28.456 1.00 13.64 158 THR B CA 1
ATOM 6615 C C . THR B 1 157 ? -33.429 16.526 27.052 1.00 14.59 158 THR B C 1
ATOM 6616 O O . THR B 1 157 ? -32.550 17.314 26.717 1.00 15.58 158 THR B O 1
ATOM 6627 N N . PRO B 1 158 ? -33.863 15.563 26.233 1.00 14.58 159 PRO B N 1
ATOM 6628 C CA . PRO B 1 158 ? -33.287 15.523 24.877 1.00 16.81 159 PRO B CA 1
ATOM 6629 C C . PRO B 1 158 ? -33.497 16.824 24.093 1.00 18.32 159 PRO B C 1
ATOM 6630 O O . PRO B 1 158 ? -32.648 17.139 23.250 1.00 16.74 159 PRO B O 1
ATOM 6641 N N . GLU B 1 159 ? -34.595 17.543 24.337 1.00 16.89 160 GLU B N 1
ATOM 6642 C CA . GLU B 1 159 ? -34.863 18.803 23.643 1.00 15.19 160 GLU B CA 1
ATOM 6643 C C . GLU B 1 159 ? -33.721 19.815 23.846 1.00 17.12 160 GLU B C 1
ATOM 6644 O O . GLU B 1 159 ? -33.506 20.706 23.009 1.00 17.06 160 GLU B O 1
ATOM 6648 N N . ASP B 1 160 ? -32.984 19.682 24.950 1.00 14.71 161 ASP B N 1
ATOM 6649 C CA . ASP B 1 160 ? -31.900 20.612 25.245 1.00 15.15 161 ASP B CA 1
ATOM 6650 C C . ASP B 1 160 ? -30.704 20.438 24.307 1.00 16.21 161 ASP B C 1
ATOM 6651 O O . ASP B 1 160 ? -29.860 21.329 24.215 1.00 16.34 161 ASP B O 1
ATOM 6660 N N . VAL B 1 161 ? -30.616 19.296 23.619 1.00 13.28 162 VAL B N 1
ATOM 6661 C CA . VAL B 1 161 ? -29.555 19.056 22.652 1.00 12.33 162 VAL B CA 1
ATOM 6662 C C . VAL B 1 161 ? -29.882 19.606 21.251 1.00 13.17 162 VAL B C 1
ATOM 6663 O O . VAL B 1 161 ? -29.007 19.698 20.386 1.00 12.94 162 VAL B O 1
ATOM 6676 N N . GLN B 1 162 ? -31.135 20.013 21.021 1.00 13.31 163 GLN B N 1
ATOM 6677 C CA . GLN B 1 162 ? -31.504 20.555 19.715 1.00 13.53 163 GLN B CA 1
ATOM 6678 C C . GLN B 1 162 ? -30.647 21.744 19.335 1.00 15.15 163 GLN B C 1
ATOM 6679 O O . GLN B 1 162 ? -30.543 22.708 20.087 1.00 16.56 163 GLN B O 1
ATOM 6693 N N . GLY B 1 163 ? -30.011 21.657 18.175 1.00 14.88 164 GLY B N 1
ATOM 6694 C CA . GLY B 1 163 ? -29.196 22.747 17.665 1.00 13.95 164 GLY B CA 1
ATOM 6695 C C . GLY B 1 163 ? -27.792 22.800 18.229 1.00 15.46 164 GLY B C 1
ATOM 6696 O O . GLY B 1 163 ? -26.976 23.610 17.783 1.00 17.63 164 GLY B O 1
ATOM 6717 N N . LYS B 1 165 ? -23.944 21.840 18.770 1.00 9.36 166 LYS B N 1
ATOM 6718 C CA . LYS B 1 165 ? -22.868 21.229 18.012 1.00 10.02 166 LYS B CA 1
ATOM 6719 C C . LYS B 1 165 ? -22.054 20.366 18.939 1.00 10.57 166 LYS B C 1
ATOM 6720 O O . LYS B 1 165 ? -21.386 20.870 19.825 1.00 10.27 166 LYS B O 1
ATOM 6739 N N . VAL B 1 166 ? -22.141 19.050 18.734 1.00 8.12 167 VAL B N 1
ATOM 6740 C CA . VAL B 1 166 ? -21.549 18.078 19.647 1.00 7.63 167 VAL B CA 1
ATOM 6741 C C . VAL B 1 166 ? -20.515 17.240 18.896 1.00 9.66 167 VAL B C 1
ATOM 6742 O O . VAL B 1 166 ? -20.820 16.646 17.850 1.00 9.20 167 VAL B O 1
ATOM 6755 N N . ARG B 1 167 ? -19.286 17.226 19.407 1.00 7.44 168 ARG B N 1
ATOM 6756 C CA . ARG B 1 167 ? -18.284 16.300 18.884 1.00 7.28 168 ARG B CA 1
ATOM 6757 C C . ARG B 1 167 ? -18.606 14.868 19.295 1.00 7.27 168 ARG B C 1
ATOM 6758 O O . ARG B 1 167 ? -18.995 14.623 20.445 1.00 7.44 168 ARG B O 1
ATOM 6779 N N . VAL B 1 168 ? -18.396 13.934 18.358 1.00 7.36 169 VAL B N 1
ATOM 6780 C CA . VAL B 1 168 ? -18.486 12.519 18.640 1.00 7.59 169 VAL B CA 1
ATOM 6781 C C . VAL B 1 168 ? -17.228 11.794 18.145 1.00 7.85 169 VAL B C 1
ATOM 6782 O O . VAL B 1 168 ? -16.459 12.336 17.312 1.00 7.93 169 VAL B O 1
ATOM 6812 N N . ASN B 1 170 ? -15.349 8.552 16.162 1.00 10.81 171 ASN B N 1
ATOM 6813 C CA . ASN B 1 170 ? -15.473 8.074 14.807 1.00 11.92 171 ASN B CA 1
ATOM 6814 C C . ASN B 1 170 ? -16.239 6.756 14.704 1.00 14.31 171 ASN B C 1
ATOM 6815 O O . ASN B 1 170 ? -15.660 5.698 14.464 1.00 16.38 171 ASN B O 1
ATOM 6826 N N . ASN B 1 171 ? -17.550 6.848 14.900 1.00 14.56 172 ASN B N 1
ATOM 6827 C CA . ASN B 1 171 ? -18.472 5.727 14.686 1.00 13.77 172 ASN B CA 1
ATOM 6828 C C . ASN B 1 171 ? -19.796 6.347 14.288 1.00 12.39 172 ASN B C 1
ATOM 6829 O O . ASN B 1 171 ? -20.315 7.230 14.981 1.00 13.12 172 ASN B O 1
ATOM 6840 N N . ASP B 1 172 ? -20.356 5.885 13.177 1.00 16.75 173 ASP B N 1
ATOM 6841 C CA . ASP B 1 172 ? -21.605 6.433 12.650 1.00 18.13 173 ASP B CA 1
ATOM 6842 C C . ASP B 1 172 ? -22.771 6.314 13.613 1.00 16.69 173 ASP B C 1
ATOM 6843 O O . ASP B 1 172 ? -23.720 7.105 13.559 1.00 16.98 173 ASP B O 1
ATOM 6852 N N . LEU B 1 173 ? -22.740 5.316 14.490 1.00 13.42 174 LEU B N 1
ATOM 6853 C CA . LEU B 1 173 ? -23.760 5.191 15.525 1.00 14.62 174 LEU B CA 1
ATOM 6854 C C . LEU B 1 173 ? -23.875 6.465 16.354 1.00 12.34 174 LEU B C 1
ATOM 6855 O O . LEU B 1 173 ? -24.976 6.836 16.763 1.00 14.89 174 LEU B O 1
ATOM 6871 N N . PHE B 1 174 ? -22.756 7.123 16.616 1.00 11.27 175 PHE B N 1
ATOM 6872 C CA . PHE B 1 174 ? -22.767 8.310 17.462 1.00 10.33 175 PHE B CA 1
ATOM 6873 C C . PHE B 1 174 ? -23.325 9.517 16.735 1.00 13.77 175 PHE B C 1
ATOM 6874 O O . PHE B 1 174 ? -23.922 10.399 17.354 1.00 11.62 175 PHE B O 1
ATOM 6891 N N . VAL B 1 175 ? -23.133 9.576 15.430 1.00 10.23 176 VAL B N 1
ATOM 6892 C CA . VAL B 1 175 ? -23.752 10.626 14.645 1.00 10.45 176 VAL B CA 1
ATOM 6893 C C . VAL B 1 175 ? -25.271 10.515 14.733 1.00 15.69 176 VAL B C 1
ATOM 6894 O O . VAL B 1 175 ? -25.962 11.511 15.005 1.00 14.17 176 VAL B O 1
ATOM 6907 N N . GLY B 1 176 ? -25.772 9.291 14.546 1.00 15.75 177 GLY B N 1
ATOM 6908 C CA . GLY B 1 176 ? -27.194 9.007 14.686 1.00 17.02 177 GLY B CA 1
ATOM 6909 C C . GLY B 1 176 ? -27.730 9.355 16.061 1.00 12.76 177 GLY B C 1
ATOM 6910 O O . GLY B 1 176 ? -28.849 9.869 16.191 1.00 13.29 177 GLY B O 1
ATOM 6931 N N . ILE B 1 178 ? -26.726 11.698 18.169 1.00 10.53 179 ILE B N 1
ATOM 6932 C CA . ILE B 1 178 ? -26.865 13.139 18.325 1.00 10.07 179 ILE B CA 1
ATOM 6933 C C . ILE B 1 178 ? -27.993 13.680 17.431 1.00 10.69 179 ILE B C 1
ATOM 6934 O O . ILE B 1 178 ? -28.809 14.510 17.862 1.00 11.02 179 ILE B O 1
ATOM 6950 N N . GLU B 1 179 ? -28.069 13.188 16.196 1.00 11.11 180 GLU B N 1
ATOM 6951 C CA . GLU B 1 179 ? -29.082 13.640 15.251 1.00 11.97 180 GLU B CA 1
ATOM 6952 C C . GLU B 1 179 ? -30.492 13.244 15.710 1.00 13.14 180 GLU B C 1
ATOM 6953 O O . GLU B 1 179 ? -31.456 13.966 15.447 1.00 13.84 180 GLU B O 1
ATOM 6965 N N . SER B 1 180 ? -30.615 12.115 16.401 1.00 13.57 181 SER B N 1
ATOM 6966 C CA . SER B 1 180 ? -31.914 11.695 16.934 1.00 14.96 181 SER B CA 1
ATOM 6967 C C . SER B 1 180 ? -32.502 12.727 17.909 1.00 15.01 181 SER B C 1
ATOM 6968 O O . SER B 1 180 ? -33.718 12.766 18.112 1.00 17.08 181 SER B O 1
ATOM 6993 N N . GLY B 1 182 ? -31.789 16.049 17.530 1.00 13.93 183 GLY B N 1
ATOM 6994 C CA . GLY B 1 182 ? -31.807 17.310 16.834 1.00 14.62 183 GLY B CA 1
ATOM 6995 C C . GLY B 1 182 ? -30.508 18.087 16.944 1.00 18.70 183 GLY B C 1
ATOM 6996 O O . GLY B 1 182 ? -30.451 19.264 16.584 1.00 15.11 183 GLY B O 1
ATOM 7000 N N . GLY B 1 183 ? -29.463 17.434 17.442 1.00 12.21 184 GLY B N 1
ATOM 7001 C CA . GLY B 1 183 ? -28.157 18.071 17.481 1.00 11.60 184 GLY B CA 1
ATOM 7002 C C . GLY B 1 183 ? -27.416 17.911 16.173 1.00 11.85 184 GLY B C 1
ATOM 7003 O O . GLY B 1 183 ? -27.859 17.205 15.257 1.00 13.63 184 GLY B O 1
ATOM 7007 N N . ASN B 1 184 ? -26.251 18.559 16.110 1.00 11.06 185 ASN B N 1
ATOM 7008 C CA . ASN B 1 184 ? -25.365 18.504 14.961 1.00 11.70 185 ASN B CA 1
ATOM 7009 C C . ASN B 1 184 ? -24.111 17.773 15.390 1.00 10.00 185 ASN B C 1
ATOM 7010 O O . ASN B 1 184 ? -23.431 18.237 16.289 1.00 11.96 185 ASN B O 1
ATOM 7021 N N . ALA B 1 185 ? -23.828 16.625 14.786 1.00 9.36 186 ALA B N 1
ATOM 7022 C CA . ALA B 1 185 ? -22.673 15.822 15.192 1.00 10.46 186 ALA B CA 1
ATOM 7023 C C . ALA B 1 185 ? -21.478 16.065 14.288 1.00 8.86 186 ALA B C 1
ATOM 7024 O O . ALA B 1 185 ? -21.623 16.159 13.082 1.00 12.62 186 ALA B O 1
ATOM 7031 N N . THR B 1 186 ? -20.297 16.163 14.898 1.00 8.41 187 THR B N 1
ATOM 7032 C CA . THR B 1 186 ? -19.056 16.207 14.146 1.00 7.68 187 THR B CA 1
ATOM 7033 C C . THR B 1 186 ? -18.118 15.128 14.658 1.00 8.57 187 THR B C 1
ATOM 7034 O O . THR B 1 186 ? -17.625 15.231 15.773 1.00 8.96 187 THR B O 1
ATOM 7045 N N . PRO B 1 187 ? -17.855 14.107 13.836 1.00 8.16 188 PRO B N 1
ATOM 7046 C CA . PRO B 1 187 ? -16.834 13.133 14.222 1.00 7.71 188 PRO B CA 1
ATOM 7047 C C . PRO B 1 187 ? -15.452 13.803 14.176 1.00 8.20 188 PRO B C 1
ATOM 7048 O O . PRO B 1 187 ? -15.098 14.473 13.202 1.00 10.13 188 PRO B O 1
ATOM 7076 N N . ALA B 1 189 ? -11.250 13.426 15.970 1.00 7.88 190 ALA B N 1
ATOM 7077 C CA . ALA B 1 189 ? -10.260 12.790 16.822 1.00 8.11 190 ALA B CA 1
ATOM 7078 C C . ALA B 1 189 ? -10.190 13.447 18.188 1.00 9.10 190 ALA B C 1
ATOM 7079 O O . ALA B 1 189 ? -10.296 14.671 18.332 1.00 9.79 190 ALA B O 1
ATOM 7086 N N . PHE B 1 190 ? -9.966 12.629 19.197 1.00 6.83 191 PHE B N 1
ATOM 7087 C CA . PHE B 1 190 ? -10.007 13.073 20.595 1.00 5.71 191 PHE B CA 1
ATOM 7088 C C . PHE B 1 190 ? -9.042 14.201 20.892 1.00 6.39 191 PHE B C 1
ATOM 7089 O O . PHE B 1 190 ? -9.349 15.105 21.656 1.00 7.54 191 PHE B O 1
ATOM 7106 N N . ALA B 1 191 ? -7.850 14.153 20.292 1.00 7.97 192 ALA B N 1
ATOM 7107 C CA . ALA B 1 191 ? -6.817 15.138 20.567 1.00 7.92 192 ALA B CA 1
ATOM 7108 C C . ALA B 1 191 ? -7.193 16.551 20.131 1.00 7.57 192 ALA B C 1
ATOM 7109 O O . ALA B 1 191 ? -6.625 17.517 20.619 1.00 11.51 192 ALA B O 1
ATOM 7116 N N . GLU B 1 192 ? -8.167 16.653 19.234 1.00 9.45 193 GLU B N 1
ATOM 7117 C CA . GLU B 1 192 ? -8.525 17.923 18.636 1.00 12.03 193 GLU B CA 1
ATOM 7118 C C . GLU B 1 192 ? -9.682 18.583 19.382 1.00 10.05 193 GLU B C 1
ATOM 7119 O O . GLU B 1 192 ? -10.014 19.744 19.121 1.00 11.02 193 GLU B O 1
ATOM 7131 N N . VAL B 1 193 ? -10.288 17.865 20.331 1.00 9.38 194 VAL B N 1
ATOM 7132 C CA . VAL B 1 193 ? -11.529 18.322 20.972 1.00 8.62 194 VAL B CA 1
ATOM 7133 C C . VAL B 1 193 ? -11.311 19.575 21.821 1.00 11.18 194 VAL B C 1
ATOM 7134 O O . VAL B 1 193 ? -12.126 20.499 21.754 1.00 10.51 194 VAL B O 1
ATOM 7147 N N . TYR B 1 194 ? -10.231 19.626 22.602 1.00 8.07 195 TYR B N 1
ATOM 7148 C CA . TYR B 1 194 ? -10.006 20.745 23.507 1.00 9.03 195 TYR B CA 1
ATOM 7149 C C . TYR B 1 194 ? -10.017 22.070 22.737 1.00 8.55 195 TYR B C 1
ATOM 7150 O O . TYR B 1 194 ? -10.734 23.010 23.096 1.00 9.81 195 TYR B O 1
ATOM 7168 N N . GLN B 1 195 ? -9.228 22.150 21.673 1.00 10.04 196 GLN B N 1
ATOM 7169 C CA . GLN B 1 195 ? -9.164 23.386 20.880 1.00 10.34 196 GLN B CA 1
ATOM 7170 C C . GLN B 1 195 ? -10.502 23.720 20.243 1.00 9.30 196 GLN B C 1
ATOM 7171 O O . GLN B 1 195 ? -10.879 24.906 20.142 1.00 11.58 196 GLN B O 1
ATOM 7185 N N . SER B 1 196 ? -11.227 22.706 19.786 1.00 8.72 197 SER B N 1
ATOM 7186 C CA . SER B 1 196 ? -12.493 22.984 19.124 1.00 9.61 197 SER B CA 1
ATOM 7187 C C . SER B 1 196 ? -13.552 23.492 20.105 1.00 8.76 197 SER B C 1
ATOM 7188 O O . SER B 1 196 ? -14.354 24.342 19.732 1.00 9.43 197 SER B O 1
ATOM 7196 N N . ILE B 1 197 ? -13.564 23.002 21.346 1.00 9.02 198 ILE B N 1
ATOM 7197 C CA . ILE B 1 197 ? -14.465 23.540 22.360 1.00 8.82 198 ILE B CA 1
ATOM 7198 C C . ILE B 1 197 ? -13.995 24.926 22.802 1.00 9.34 198 ILE B C 1
ATOM 7199 O O . ILE B 1 197 ? -14.769 25.873 22.883 1.00 11.45 198 ILE B O 1
ATOM 7215 N N . LYS B 1 198 ? -12.702 25.062 23.048 1.00 9.58 199 LYS B N 1
ATOM 7216 C CA . LYS B 1 198 ? -12.148 26.335 23.488 1.00 10.37 199 LYS B CA 1
ATOM 7217 C C . LYS B 1 198 ? -12.472 27.462 22.523 1.00 11.72 199 LYS B C 1
ATOM 7218 O O . LYS B 1 198 ? -12.830 28.572 22.934 1.00 14.41 199 LYS B O 1
ATOM 7237 N N . THR B 1 199 ? -12.299 27.194 21.234 1.00 10.83 200 THR B N 1
ATOM 7238 C CA . THR B 1 199 ? -12.491 28.226 20.224 1.00 11.46 200 THR B CA 1
ATOM 7239 C C . THR B 1 199 ? -13.949 28.361 19.755 1.00 12.02 200 THR B C 1
ATOM 7240 O O . THR B 1 199 ? -14.250 29.177 18.865 1.00 15.20 200 THR B O 1
ATOM 7251 N N . GLY B 1 200 ? -14.853 27.589 20.337 1.00 13.93 201 GLY B N 1
ATOM 7252 C CA . GLY B 1 200 ? -16.272 27.738 20.033 1.00 14.30 201 GLY B CA 1
ATOM 7253 C C . GLY B 1 200 ? -16.793 27.027 18.791 1.00 14.42 201 GLY B C 1
ATOM 7254 O O . GLY B 1 200 ? -17.952 27.229 18.390 1.00 18.65 201 GLY B O 1
ATOM 7258 N N . VAL B 1 201 ? -15.952 26.208 18.172 1.00 12.11 202 VAL B N 1
ATOM 7259 C CA . VAL B 1 201 ? -16.287 25.469 16.958 1.00 12.97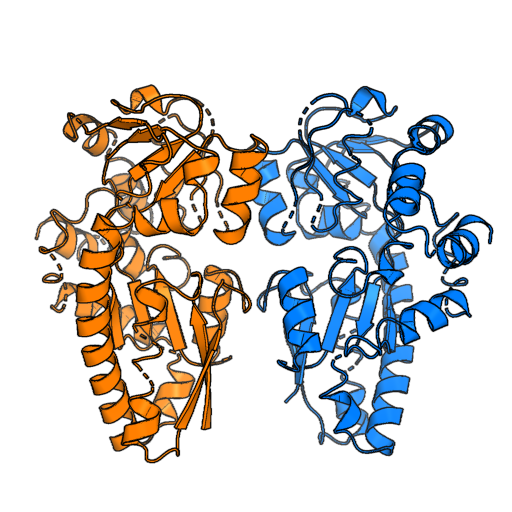 202 VAL B CA 1
ATOM 7260 C C . VAL B 1 201 ? -17.376 24.435 17.275 1.00 10.64 202 VAL B C 1
ATOM 7261 O O . VAL B 1 201 ? -18.330 24.275 16.511 1.00 12.66 202 VAL B O 1
ATOM 7274 N N . VAL B 1 202 ? -17.231 23.738 18.397 1.00 9.28 203 VAL B N 1
ATOM 7275 C CA . VAL B 1 202 ? -18.286 22.866 18.892 1.00 9.68 203 VAL B CA 1
ATOM 7276 C C . VAL B 1 202 ? -18.678 23.345 20.274 1.00 10.74 203 VAL B C 1
ATOM 7277 O O . VAL B 1 202 ? -17.893 23.973 20.991 1.00 13.16 203 VAL B O 1
ATOM 7290 N N . ASP B 1 203 ? -19.919 23.063 20.645 1.00 9.41 204 ASP B N 1
ATOM 7291 C CA . ASP B 1 203 ? -20.439 23.487 21.919 1.00 10.15 204 ASP B CA 1
ATOM 7292 C C . ASP B 1 203 ? -20.020 22.516 23.001 1.00 9.78 204 ASP B C 1
ATOM 7293 O O . ASP B 1 203 ? -19.906 22.881 24.156 1.00 10.45 204 ASP B O 1
ATOM 7302 N N . GLY B 1 204 ? -19.753 21.265 22.633 1.00 9.00 205 GLY B N 1
ATOM 7303 C CA . GLY B 1 204 ? -19.422 20.283 23.636 1.00 9.98 205 GLY B CA 1
ATOM 7304 C C . GLY B 1 204 ? -19.151 18.912 23.041 1.00 8.56 205 GLY B C 1
ATOM 7305 O O . GLY B 1 204 ? -18.902 18.742 21.838 1.00 8.11 205 GLY B O 1
ATOM 7309 N N . ALA B 1 205 ? -19.188 17.917 23.918 1.00 8.17 206 ALA B N 1
ATOM 7310 C CA . ALA B 1 205 ? -18.856 16.549 23.565 1.00 6.19 206 ALA B CA 1
ATOM 7311 C C . ALA B 1 205 ? -19.438 15.664 24.652 1.00 8.53 206 ALA B C 1
ATOM 7312 O O . ALA B 1 205 ? -20.284 16.100 25.427 1.00 6.59 206 ALA B O 1
ATOM 7319 N N . GLU B 1 206 ? -19.002 14.420 24.724 1.00 6.10 207 GLU B N 1
ATOM 7320 C CA . GLU B 1 206 ? -19.512 13.538 25.766 1.00 6.70 207 GLU B CA 1
ATOM 7321 C C . GLU B 1 206 ? -18.429 12.552 26.145 1.00 7.65 207 GLU B C 1
ATOM 7322 O O . GLU B 1 206 ? -17.663 12.106 25.307 1.00 7.90 207 GLU B O 1
ATOM 7334 N N . ASN B 1 207 ? -18.357 12.234 27.426 1.00 6.09 208 ASN B N 1
ATOM 7335 C CA . ASN B 1 207 ? -17.319 11.364 27.917 1.00 5.50 208 ASN B CA 1
ATOM 7336 C C . ASN B 1 207 ? -17.481 11.072 29.401 1.00 5.70 208 ASN B C 1
ATOM 7337 O O . ASN B 1 207 ? -18.339 11.659 30.063 1.00 6.16 208 ASN B O 1
ATOM 7348 N N . ASN B 1 208 ? -16.665 10.148 29.879 1.00 6.46 209 ASN B N 1
ATOM 7349 C CA . ASN B 1 208 ? -16.624 9.821 31.291 1.00 7.59 209 ASN B CA 1
ATOM 7350 C C . ASN B 1 208 ? -15.877 10.911 32.088 1.00 7.77 209 ASN B C 1
ATOM 7351 O O . ASN B 1 208 ? -15.247 11.819 31.530 1.00 6.52 209 ASN B O 1
ATOM 7362 N N . PRO B 1 209 ? -15.971 10.857 33.416 1.00 8.33 210 PRO B N 1
ATOM 7363 C CA . PRO B 1 209 ? -15.404 11.974 34.169 1.00 8.10 210 PRO B CA 1
ATOM 7364 C C . PRO B 1 209 ? -13.888 12.099 34.080 1.00 8.81 210 PRO B C 1
ATOM 7365 O O . PRO B 1 209 ? -13.395 13.196 33.905 1.00 8.53 210 PRO B O 1
ATOM 7376 N N . PRO B 1 210 ? -13.151 10.991 34.168 1.00 6.96 211 PRO B N 1
ATOM 7377 C CA . PRO B 1 210 ? -11.700 11.140 34.045 1.00 6.89 211 PRO B CA 1
ATOM 7378 C C . PRO B 1 210 ? -11.262 11.685 32.664 1.00 8.03 211 PRO B C 1
ATOM 7379 O O . PRO B 1 210 ? -10.273 12.412 32.615 1.00 9.50 211 PRO B O 1
ATOM 7390 N N . SER B 1 211 ? -11.961 11.371 31.590 1.00 6.43 212 SER B N 1
ATOM 7391 C CA . SER B 1 211 ? -11.587 11.920 30.285 1.00 6.67 212 SER B CA 1
ATOM 7392 C C . SER B 1 211 ? -11.894 13.419 30.243 1.00 10.04 212 SER B C 1
ATOM 7393 O O . SER B 1 211 ? -11.080 14.215 29.805 1.00 9.43 212 SER B O 1
ATOM 7401 N N . TYR B 1 212 ? -13.078 13.785 30.702 1.00 7.68 213 TYR B N 1
ATOM 7402 C CA . TYR B 1 212 ? -13.517 15.183 30.748 1.00 7.90 213 TYR B CA 1
ATOM 7403 C C . TYR B 1 212 ? -12.552 16.032 31.585 1.00 9.57 213 TYR B C 1
ATOM 7404 O O . TYR B 1 212 ? -12.251 17.169 31.252 1.00 9.03 213 TYR B O 1
ATOM 7422 N N . GLU B 1 213 ? -12.056 15.464 32.669 1.00 7.32 214 GLU B N 1
ATOM 7423 C CA . GLU B 1 213 ? -11.140 16.151 33.546 1.00 9.80 214 GLU B CA 1
ATOM 7424 C C . GLU B 1 213 ? -9.707 16.162 33.012 1.00 11.29 214 GLU B C 1
ATOM 7425 O O . GLU B 1 213 ? -9.069 17.233 32.921 1.00 10.59 214 GLU B O 1
ATOM 7437 N N . SER B 1 214 ? -9.193 14.984 32.641 1.00 8.11 215 SER B N 1
ATOM 7438 C CA . SER B 1 214 ? -7.771 14.868 32.344 1.00 10.49 215 SER B CA 1
ATOM 7439 C C . SER B 1 214 ? -7.340 15.666 31.113 1.00 10.11 215 SER B C 1
ATOM 7440 O O . SER B 1 214 ? -6.189 16.102 31.015 1.00 11.82 215 SER B O 1
ATOM 7448 N N . THR B 1 215 ? -8.260 15.844 30.177 1.00 8.94 216 THR B N 1
ATOM 7449 C CA . THR B 1 215 ? -8.012 16.597 28.948 1.00 8.26 216 THR B CA 1
ATOM 7450 C C . THR B 1 215 ? -8.209 18.112 29.090 1.00 10.67 216 THR B C 1
ATOM 7451 O O . THR B 1 215 ? -8.008 18.856 28.122 1.00 11.21 216 THR B O 1
ATOM 7462 N N . SER B 1 216 ? -8.640 18.547 30.265 1.00 9.62 217 SER B N 1
ATOM 7463 C CA . SER B 1 216 ? -9.010 19.925 30.528 1.00 10.45 217 SER B CA 1
ATOM 7464 C C . SER B 1 216 ? -10.250 20.395 29.772 1.00 8.48 217 SER B C 1
ATOM 7465 O O . SER B 1 216 ? -10.531 21.588 29.746 1.00 10.68 217 SER B O 1
ATOM 7473 N N . HIS B 1 217 ? -11.027 19.466 29.227 1.00 8.85 218 HIS B N 1
ATOM 7474 C CA . HIS B 1 217 ? -12.285 19.871 28.590 1.00 8.56 218 HIS B CA 1
ATOM 7475 C C . HIS B 1 217 ? -13.193 20.586 29.581 1.00 11.39 218 HIS B C 1
ATOM 7476 O O . HIS B 1 217 ? -13.959 21.469 29.189 1.00 10.45 218 HIS B O 1
ATOM 7491 N N . PHE B 1 218 ? -13.126 20.187 30.848 1.00 10.50 219 PHE B N 1
ATOM 7492 C CA . PHE B 1 218 ? -13.969 20.798 31.887 1.00 10.48 219 PHE B CA 1
ATOM 7493 C C . PHE B 1 218 ? -13.671 22.274 32.122 1.00 12.09 219 PHE B C 1
ATOM 7494 O O . PHE B 1 218 ? -14.492 22.984 32.716 1.00 14.27 219 PHE B O 1
ATOM 7511 N N . GLU B 1 219 ? -12.505 22.739 31.679 1.00 10.16 220 GLU B N 1
ATOM 7512 C CA . GLU B 1 219 ? -12.116 24.136 31.823 1.00 11.54 220 GLU B CA 1
ATOM 7513 C C . GLU B 1 219 ? -12.760 24.999 30.747 1.00 11.63 220 GLU B C 1
ATOM 7514 O O . GLU B 1 219 ? -12.874 26.216 30.917 1.00 14.59 220 GLU B O 1
ATOM 7526 N N . VAL B 1 220 ? -13.198 24.365 29.661 1.00 11.88 221 VAL B N 1
ATOM 7527 C CA . VAL B 1 220 ? -13.785 25.079 28.522 1.00 11.04 221 VAL B CA 1
ATOM 7528 C C . VAL B 1 220 ? -15.264 24.726 28.245 1.00 11.28 221 VAL B C 1
ATOM 7529 O O . VAL B 1 220 ? -15.922 25.408 27.455 1.00 15.03 221 VAL B O 1
ATOM 7542 N N . ALA B 1 221 ? -15.778 23.686 28.894 1.00 10.91 222 ALA B N 1
ATOM 7543 C CA . ALA B 1 221 ? -17.200 23.297 28.799 1.00 10.83 222 ALA B CA 1
ATOM 7544 C C . ALA B 1 221 ? -17.687 23.014 30.226 1.00 11.98 222 ALA B C 1
ATOM 7545 O O . ALA B 1 221 ? -17.530 21.896 30.729 1.00 12.94 222 ALA B O 1
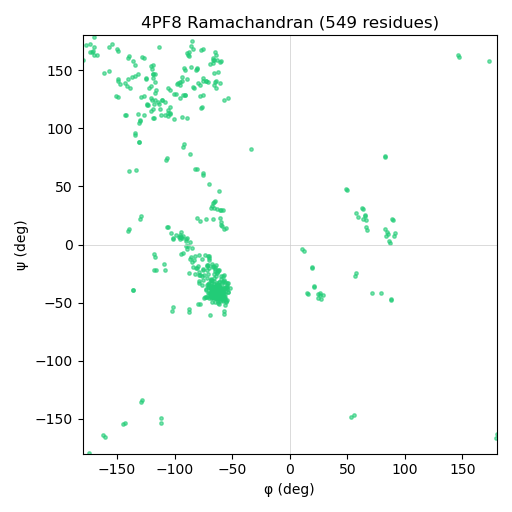ATOM 7552 N N . LYS B 1 222 ? -18.276 24.023 30.864 1.00 12.48 223 LYS B N 1
ATOM 7553 C CA . LYS B 1 222 ? -18.518 23.976 32.301 1.00 14.86 223 LYS B CA 1
ATOM 7554 C C . LYS B 1 222 ? -19.845 23.384 32.763 1.00 17.40 223 LYS B C 1
ATOM 7555 O O . LYS B 1 222 ? -20.140 23.418 33.956 1.00 20.02 223 LYS B O 1
ATOM 7574 N N . TYR B 1 223 ? -20.643 22.871 31.839 1.00 10.91 224 TYR B N 1
ATOM 7575 C CA . TYR B 1 223 ? -21.870 22.157 32.179 1.00 11.85 224 TYR B CA 1
ATOM 7576 C C . TYR B 1 223 ? -21.669 20.684 31.913 1.00 10.99 224 TYR B C 1
ATOM 7577 O O . TYR B 1 223 ? -21.326 20.308 30.806 1.00 12.36 224 TYR B O 1
ATOM 7595 N N . TYR B 1 224 ? -21.859 19.845 32.928 1.00 10.60 225 TYR B N 1
ATOM 7596 C CA . TYR B 1 224 ? -21.696 18.392 32.777 1.00 9.29 225 TYR B CA 1
ATOM 7597 C C . TYR B 1 224 ? -23.023 17.786 33.218 1.00 11.17 225 TYR B C 1
ATOM 7598 O O . TYR B 1 224 ? -23.464 18.021 34.341 1.00 11.71 225 TYR B O 1
ATOM 7616 N N . SER B 1 225 ? -23.666 17.044 32.320 1.00 8.54 226 SER B N 1
ATOM 7617 C CA . SER B 1 225 ? -25.027 16.545 32.523 1.00 9.27 226 SER B CA 1
ATOM 7618 C C . SER B 1 225 ? -24.957 15.010 32.459 1.00 11.22 226 SER B C 1
ATOM 7619 O O . SER B 1 225 ? -24.648 14.464 31.411 1.00 10.19 226 SER B O 1
ATOM 7627 N N . LEU B 1 226 ? -25.252 14.344 33.577 1.00 9.28 227 LEU B N 1
ATOM 7628 C CA . LEU B 1 226 ? -24.958 12.921 33.743 1.00 10.19 227 LEU B CA 1
ATOM 7629 C C . LEU B 1 226 ? -25.994 12.003 33.092 1.00 9.86 227 LEU B C 1
ATOM 7630 O O . LEU B 1 226 ? -26.679 11.212 33.746 1.00 11.46 227 LEU B O 1
ATOM 7646 N N . THR B 1 227 ? -26.059 12.088 31.774 1.00 9.91 228 THR B N 1
ATOM 7647 C CA . THR B 1 227 ? -26.918 11.219 30.981 1.00 10.37 228 THR B CA 1
ATOM 7648 C C . THR B 1 227 ? -26.469 9.749 31.009 1.00 9.77 228 THR B C 1
ATOM 7649 O O . THR B 1 227 ? -27.298 8.850 30.893 1.00 10.48 228 THR B O 1
ATOM 7660 N N . GLN B 1 228 ? -25.162 9.509 31.125 1.00 8.37 229 GLN B N 1
ATOM 7661 C CA . GLN B 1 228 ? -24.634 8.157 31.230 1.00 8.44 229 GLN B CA 1
ATOM 7662 C C . GLN B 1 228 ? -25.230 7.285 30.132 1.00 7.56 229 GLN B C 1
ATOM 7663 O O . GLN B 1 228 ? -25.649 6.153 30.365 1.00 10.05 229 GLN B O 1
ATOM 7677 N N . HIS B 1 229 ? -25.189 7.827 28.909 1.00 8.06 230 HIS B N 1
ATOM 7678 C CA . HIS B 1 229 ? -25.896 7.249 27.772 1.00 6.87 230 HIS B CA 1
ATOM 7679 C C . HIS B 1 229 ? -25.130 6.143 27.051 1.00 9.14 230 HIS B C 1
ATOM 7680 O O . HIS B 1 229 ? -25.714 5.433 26.235 1.00 10.05 230 HIS B O 1
ATOM 7695 N N . LEU B 1 230 ? -23.834 6.027 27.317 1.00 7.60 231 LEU B N 1
ATOM 7696 C CA . LEU B 1 230 ? -23.012 4.982 26.729 1.00 7.40 231 LEU B CA 1
ATOM 7697 C C . LEU B 1 230 ? -22.119 4.443 27.826 1.00 7.06 231 LEU B C 1
ATOM 7698 O O . LEU B 1 230 ? -21.642 5.202 28.669 1.00 8.64 231 LEU B O 1
ATOM 7714 N N . ILE B 1 231 ? -21.878 3.143 27.767 1.00 6.75 232 ILE B N 1
ATOM 7715 C CA . ILE B 1 231 ? -20.871 2.456 28.576 1.00 7.08 232 ILE B CA 1
ATOM 7716 C C . ILE B 1 231 ? -20.081 1.631 27.560 1.00 6.75 232 ILE B C 1
ATOM 7717 O O . ILE B 1 231 ? -20.592 0.654 27.011 1.00 8.87 232 ILE B O 1
ATOM 7733 N N . ILE B 1 232 ? -18.861 2.061 27.276 1.00 8.25 233 ILE B N 1
ATOM 7734 C CA . ILE B 1 232 ? -18.083 1.487 26.180 1.00 8.78 233 ILE B CA 1
ATOM 7735 C C . ILE B 1 232 ? -16.819 0.868 26.739 1.00 5.97 233 ILE B C 1
ATOM 7736 O O . ILE B 1 232 ? -15.913 1.580 27.185 1.00 7.64 233 ILE B O 1
ATOM 7752 N N . PRO B 1 233 ? -16.768 -0.466 26.736 1.00 7.85 234 PRO B N 1
ATOM 7753 C CA . PRO B 1 233 ? -15.569 -1.132 27.225 1.00 7.26 234 PRO B CA 1
ATOM 7754 C C . PRO B 1 233 ? -14.376 -0.797 26.366 1.00 8.25 234 PRO B C 1
ATOM 7755 O O . PRO B 1 233 ? -14.496 -0.423 25.183 1.00 8.01 234 PRO B O 1
ATOM 7766 N N . GLU B 1 234 ? -13.204 -0.976 26.958 1.00 8.33 235 GLU B N 1
ATOM 7767 C CA . GLU B 1 234 ? -11.963 -0.812 26.212 1.00 7.38 235 GLU B CA 1
ATOM 7768 C C . GLU B 1 234 ? -11.220 -2.117 26.239 1.00 9.55 235 GLU B C 1
ATOM 7769 O O . GLU B 1 234 ? -11.357 -2.906 27.150 1.00 14.33 235 GLU B O 1
ATOM 7781 N N . CYS B 1 235 ? -10.447 -2.364 25.209 1.00 7.97 236 CYS B N 1
ATOM 7782 C CA . CYS B 1 235 ? -9.786 -3.636 25.073 1.00 9.77 236 CYS B CA 1
ATOM 7783 C C . CYS B 1 235 ? -8.280 -3.435 25.097 1.00 9.49 236 CYS B C 1
ATOM 7784 O O . CYS B 1 235 ? -7.739 -2.693 24.276 1.00 9.18 236 CYS B O 1
ATOM 7792 N N . LEU B 1 236 ? -7.633 -4.074 26.062 1.00 8.79 237 LEU B N 1
ATOM 7793 C CA . LEU B 1 236 ? -6.195 -4.277 26.038 1.00 7.27 237 LEU B CA 1
ATOM 7794 C C . LEU B 1 236 ? -5.983 -5.406 25.047 1.00 10.00 237 LEU B C 1
ATOM 7795 O O . LEU B 1 236 ? -6.477 -6.523 25.240 1.00 9.33 237 LEU B O 1
ATOM 7811 N N . CYS B 1 237 ? -5.270 -5.117 23.968 1.00 8.77 238 CYS B N 1
ATOM 7812 C CA . CYS B 1 237 ? -5.085 -6.139 22.970 1.00 10.41 238 CYS B CA 1
ATOM 7813 C C . CYS B 1 237 ? -3.712 -6.092 22.356 1.00 11.75 238 CYS B C 1
ATOM 7814 O O . CYS B 1 237 ? -2.961 -5.120 22.494 1.00 10.81 238 CYS B O 1
ATOM 7839 N N . SER B 1 239 ? -1.502 -7.116 18.674 1.00 8.60 240 SER B N 1
ATOM 7840 C CA . SER B 1 239 ? -1.520 -7.513 17.291 1.00 8.91 240 SER B CA 1
ATOM 7841 C C . SER B 1 239 ? -1.443 -9.033 17.211 1.00 9.51 240 SER B C 1
ATOM 7842 O O . SER B 1 239 ? -0.564 -9.631 17.799 1.00 9.81 240 SER B O 1
ATOM 7850 N N . LYS B 1 240 ? -2.349 -9.651 16.465 1.00 9.77 241 LYS B N 1
ATOM 7851 C CA . LYS B 1 240 ? -2.272 -11.100 16.299 1.00 10.45 241 LYS B CA 1
ATOM 7852 C C . LYS B 1 240 ? -0.963 -11.516 15.629 1.00 10.93 241 LYS B C 1
ATOM 7853 O O . LYS B 1 240 ? -0.406 -12.578 15.930 1.00 11.76 241 LYS B O 1
ATOM 7872 N N . LYS B 1 241 ? -0.467 -10.708 14.702 1.00 10.81 242 LYS B N 1
ATOM 7873 C CA . LYS B 1 241 ? 0.830 -11.000 14.095 1.00 12.08 242 LYS B CA 1
ATOM 7874 C C . LYS B 1 241 ? 1.925 -11.102 15.172 1.00 11.31 242 LYS B C 1
ATOM 7875 O O . LYS B 1 241 ? 2.725 -12.045 15.182 1.00 14.55 242 LYS B O 1
ATOM 7894 N N . THR B 1 242 ? 1.935 -10.158 16.112 1.00 10.75 243 THR B N 1
ATOM 7895 C CA . THR B 1 242 ? 2.936 -10.204 17.166 1.00 12.09 243 THR B CA 1
ATOM 7896 C C . THR B 1 242 ? 2.701 -11.383 18.115 1.00 12.36 243 THR B C 1
ATOM 7897 O O . THR B 1 242 ? 3.638 -12.121 18.465 1.00 12.87 243 THR B O 1
ATOM 7908 N N . PHE B 1 243 ? 1.450 -11.585 18.505 1.00 10.92 244 PHE B N 1
ATOM 7909 C CA . PHE B 1 243 ? 1.103 -12.688 19.386 1.00 11.28 244 PHE B CA 1
ATOM 7910 C C . PHE B 1 243 ? 1.486 -14.039 18.790 1.00 12.10 244 PHE B C 1
ATOM 7911 O O . PHE B 1 243 ? 1.973 -14.919 19.503 1.00 12.58 244 PHE B O 1
ATOM 7928 N N . ASP B 1 244 ? 1.261 -14.212 17.495 1.00 12.31 245 ASP B N 1
ATOM 7929 C CA . ASP B 1 244 ? 1.542 -15.500 16.835 1.00 13.17 245 ASP B CA 1
ATOM 7930 C C . ASP B 1 244 ? 3.043 -15.808 16.700 1.00 13.63 245 ASP B C 1
ATOM 7931 O O . ASP B 1 244 ? 3.410 -16.939 16.420 1.00 14.57 245 ASP B O 1
ATOM 7940 N N . GLY B 1 245 ? 3.882 -14.801 16.921 1.00 13.22 246 GLY B N 1
ATOM 7941 C CA . GLY B 1 245 ? 5.324 -14.954 16.881 1.00 13.65 246 GLY B CA 1
ATOM 7942 C C . GLY B 1 245 ? 5.890 -15.326 18.239 1.00 13.81 246 GLY B C 1
ATOM 7943 O O . GLY B 1 245 ? 7.099 -15.538 18.403 1.00 14.23 246 GLY B O 1
ATOM 7947 N N . LEU B 1 246 ? 5.015 -15.432 19.228 1.00 14.31 247 LEU B N 1
ATOM 7948 C CA . LEU B 1 246 ? 5.435 -15.807 20.577 1.00 16.17 247 LEU B CA 1
ATOM 7949 C C . LEU B 1 246 ? 5.376 -17.309 20.809 1.00 16.76 247 LEU B C 1
ATOM 7950 O O . LEU B 1 246 ? 4.535 -18.008 20.253 1.00 18.18 247 LEU B O 1
ATOM 7966 N N . THR B 1 247 ? 6.246 -17.804 21.674 1.00 19.98 248 THR B N 1
ATOM 7967 C CA . THR B 1 247 ? 6.180 -19.208 22.052 1.00 22.48 248 THR B CA 1
ATOM 7968 C C . THR B 1 247 ? 4.898 -19.460 22.834 1.00 22.39 248 THR B C 1
ATOM 7969 O O . THR B 1 247 ? 4.302 -18.526 23.375 1.00 19.30 248 THR B O 1
ATOM 7980 N N . PRO B 1 248 ? 4.465 -20.723 22.918 1.00 24.38 249 PRO B N 1
ATOM 7981 C CA . PRO B 1 248 ? 3.266 -20.990 23.721 1.00 24.19 249 PRO B CA 1
ATOM 7982 C C . PRO B 1 248 ? 3.422 -20.491 25.163 1.00 23.41 249 PRO B C 1
ATOM 7983 O O . PRO B 1 248 ? 2.460 -19.964 25.744 1.00 22.40 249 PRO B O 1
ATOM 7994 N N . GLU B 1 249 ? 4.620 -20.639 25.732 1.00 26.22 250 GLU B N 1
ATOM 7995 C CA . GLU B 1 249 ? 4.881 -20.157 27.090 1.00 23.55 250 GLU B CA 1
ATOM 7996 C C . GLU B 1 249 ? 4.765 -18.624 27.185 1.00 21.59 250 GLU B C 1
ATOM 7997 O O . GLU B 1 249 ? 4.196 -18.085 28.156 1.00 21.62 250 GLU B O 1
ATOM 8009 N N . GLN B 1 250 ? 5.322 -17.919 26.207 1.00 20.97 251 GLN B N 1
ATOM 8010 C CA . GLN B 1 250 ? 5.195 -16.457 26.159 1.00 19.30 251 GLN B CA 1
ATOM 8011 C C . GLN B 1 250 ? 3.740 -16.041 25.979 1.00 18.16 251 GLN B C 1
ATOM 8012 O O . GLN B 1 250 ? 3.304 -15.045 26.562 1.00 16.95 251 GLN B O 1
ATOM 8026 N N . GLN B 1 251 ? 2.990 -16.794 25.179 1.00 18.72 252 GLN B N 1
ATOM 8027 C CA . GLN B 1 251 ? 1.573 -16.501 24.993 1.00 17.98 252 GLN B CA 1
ATOM 8028 C C . GLN B 1 251 ? 0.837 -16.600 26.319 1.00 17.85 252 GLN B C 1
ATOM 8029 O O . GLN B 1 251 ? 0.027 -15.741 26.638 1.00 16.73 252 GLN B O 1
ATOM 8043 N N . GLU B 1 252 ? 1.104 -17.635 27.106 1.00 19.14 253 GLU B N 1
ATOM 8044 C CA . GLU B 1 252 ? 0.461 -17.727 28.423 1.00 19.26 253 GLU B CA 1
ATOM 8045 C C . GLU B 1 252 ? 0.881 -16.591 29.362 1.00 18.44 253 GLU B C 1
ATOM 8046 O O . GLU B 1 252 ? 0.066 -16.081 30.134 1.00 17.57 253 GLU B O 1
ATOM 8058 N N . ILE B 1 253 ? 2.152 -16.209 29.321 1.00 18.06 254 ILE B N 1
ATOM 8059 C CA . ILE B 1 253 ? 2.623 -15.083 30.136 1.00 17.20 254 ILE B CA 1
ATOM 8060 C C . ILE B 1 253 ? 1.880 -13.775 29.793 1.00 15.54 254 ILE B C 1
ATOM 8061 O O . ILE B 1 253 ? 1.467 -13.009 30.668 1.00 15.62 254 ILE B O 1
ATOM 8077 N N . VAL B 1 254 ? 1.727 -13.524 28.503 1.00 15.01 255 VAL B N 1
ATOM 8078 C CA . VAL B 1 254 ? 1.024 -12.349 28.022 1.00 13.66 255 VAL B CA 1
ATOM 8079 C C . VAL B 1 254 ? -0.438 -12.378 28.444 1.00 13.35 255 VAL B C 1
ATOM 8080 O O . VAL B 1 254 ? -0.963 -11.372 28.905 1.00 12.42 255 VAL B O 1
ATOM 8093 N N . LYS B 1 255 ? -1.088 -13.527 28.326 1.00 14.33 256 LYS B N 1
ATOM 8094 C CA . LYS B 1 255 ? -2.479 -13.624 28.734 1.00 14.36 256 LYS B CA 1
ATOM 8095 C C . LYS B 1 255 ? -2.654 -13.369 30.228 1.00 14.36 256 LYS B C 1
ATOM 8096 O O . LYS B 1 255 ? -3.575 -12.645 30.642 1.00 13.72 256 LYS B O 1
ATOM 8115 N N . THR B 1 256 ? -1.772 -13.956 31.032 1.00 15.24 257 THR B N 1
ATOM 8116 C CA . THR B 1 256 ? -1.828 -13.761 32.474 1.00 15.52 257 THR B CA 1
ATOM 8117 C C . THR B 1 256 ? -1.578 -12.302 32.836 1.00 14.24 257 THR B C 1
ATOM 8118 O O . THR B 1 256 ? -2.286 -11.733 33.662 1.00 13.98 257 THR B O 1
ATOM 8129 N N . ALA B 1 257 ? -0.568 -11.704 32.220 1.00 13.63 258 ALA B N 1
ATOM 8130 C CA . ALA B 1 257 ? -0.229 -10.321 32.503 1.00 12.66 258 ALA B CA 1
ATOM 8131 C C . ALA B 1 257 ? -1.385 -9.403 32.098 1.00 11.52 258 ALA B C 1
ATOM 8132 O O . ALA B 1 257 ? -1.653 -8.393 32.756 1.00 12.11 258 ALA B O 1
ATOM 8139 N N . GLY B 1 258 ? -2.056 -9.749 31.006 1.00 11.33 259 GLY B N 1
ATOM 8140 C CA . GLY B 1 258 ? -3.197 -8.967 30.540 1.00 10.48 259 GLY B CA 1
ATOM 8141 C C . GLY B 1 258 ? -4.332 -8.966 31.548 1.00 15.70 259 GLY B C 1
ATOM 8142 O O . GLY B 1 258 ? -4.917 -7.911 31.836 1.00 13.88 259 GLY B O 1
ATOM 8146 N N . LYS B 1 259 ? -4.650 -10.145 32.074 1.00 13.26 260 LYS B N 1
ATOM 8147 C CA . LYS B 1 259 ? -5.717 -10.265 33.064 1.00 13.31 260 LYS B CA 1
ATOM 8148 C C . LYS B 1 259 ? -5.321 -9.528 34.342 1.00 15.88 260 LYS B C 1
ATOM 8149 O O . LYS B 1 259 ? -6.127 -8.827 34.946 1.00 13.64 260 LYS B O 1
ATOM 8168 N N . ASN B 1 260 ? -4.087 -9.693 34.795 1.00 12.98 261 ASN B N 1
ATOM 8169 C CA . ASN B 1 260 ? -3.668 -8.980 36.011 1.00 12.75 261 ASN B CA 1
ATOM 8170 C C . ASN B 1 260 ? -3.746 -7.467 35.826 1.00 11.51 261 ASN B C 1
ATOM 8171 O O . ASN B 1 260 ? -4.140 -6.738 36.736 1.00 11.54 261 ASN B O 1
ATOM 8182 N N . SER B 1 261 ? -3.364 -6.985 34.650 1.00 10.58 262 SER B N 1
ATOM 8183 C CA . SER B 1 261 ? -3.374 -5.538 34.398 1.00 9.57 262 SER B CA 1
ATOM 8184 C C . SER B 1 261 ? -4.804 -5.000 34.352 1.00 9.12 262 SER B C 1
ATOM 8185 O O . SER B 1 261 ? -5.042 -3.839 34.678 1.00 10.02 262 SER B O 1
ATOM 8193 N N . THR B 1 262 ? -5.741 -5.843 33.939 1.00 9.70 263 THR B N 1
ATOM 8194 C CA . THR B 1 262 ? -7.156 -5.488 33.903 1.00 9.30 263 THR B CA 1
ATOM 8195 C C . THR B 1 262 ? -7.719 -5.357 35.326 1.00 11.51 263 THR B C 1
ATOM 8196 O O . THR B 1 262 ? -8.457 -4.407 35.642 1.00 11.51 263 THR B O 1
ATOM 8207 N N . ASP B 1 263 ? -7.332 -6.277 36.205 1.00 11.02 264 ASP B N 1
ATOM 8208 C CA . ASP B 1 263 ? -7.734 -6.202 37.620 1.00 11.94 264 ASP B CA 1
ATOM 8209 C C . ASP B 1 263 ? -7.237 -4.884 38.203 1.00 13.68 264 ASP B C 1
ATOM 8210 O O . ASP B 1 263 ? -7.969 -4.167 38.886 1.00 12.11 264 ASP B O 1
ATOM 8219 N N . LEU B 1 264 ? -5.983 -4.555 37.916 1.00 13.86 265 LEU B N 1
ATOM 8220 C CA . LEU B 1 264 ? -5.407 -3.301 38.381 1.00 11.15 265 LEU B CA 1
ATOM 8221 C C . LEU B 1 264 ? -6.141 -2.097 37.813 1.00 11.19 265 LEU B C 1
ATOM 8222 O O . LEU B 1 264 ? -6.513 -1.170 38.547 1.00 11.08 265 LEU B O 1
ATOM 8238 N N . GLN B 1 265 ? -6.339 -2.077 36.501 1.00 10.09 266 GLN B N 1
ATOM 8239 C CA . GLN B 1 265 ? -6.927 -0.900 35.886 1.00 8.04 266 GLN B CA 1
ATOM 8240 C C . GLN B 1 265 ? -8.339 -0.630 36.408 1.00 9.34 266 GLN B C 1
ATOM 8241 O O . GLN B 1 265 ? -8.714 0.532 36.631 1.00 8.97 266 GLN B O 1
ATOM 8255 N N . ARG B 1 266 ? -9.114 -1.687 36.631 1.00 9.00 267 ARG B N 1
ATOM 8256 C CA . ARG B 1 266 ? -10.473 -1.495 37.102 1.00 9.53 267 ARG B CA 1
ATOM 8257 C C . ARG B 1 266 ? -10.478 -0.891 38.511 1.00 11.26 267 ARG B C 1
ATOM 8258 O O . ARG B 1 266 ? -11.344 -0.055 38.839 1.00 10.37 267 ARG B O 1
ATOM 8279 N N . LYS B 1 267 ? -9.521 -1.292 39.344 1.00 10.76 268 LYS B N 1
ATOM 8280 C CA . LYS B 1 267 ? -9.406 -0.698 40.679 1.00 11.59 268 LYS B CA 1
ATOM 8281 C C . LYS B 1 267 ? -8.974 0.768 40.600 1.00 10.95 268 LYS B C 1
ATOM 8282 O O . LYS B 1 267 ? -9.532 1.650 41.283 1.00 11.39 268 LYS B O 1
ATOM 8301 N N . LEU B 1 268 ? -7.986 1.044 39.760 1.00 10.58 269 LEU B N 1
ATOM 8302 C CA . LEU B 1 268 ? -7.573 2.432 39.560 1.00 10.66 269 LEU B CA 1
ATOM 8303 C C . LEU B 1 268 ? -8.682 3.280 38.971 1.00 9.98 269 LEU B C 1
ATOM 8304 O O . LEU B 1 268 ? -8.799 4.470 39.299 1.00 10.81 269 LEU B O 1
ATOM 8320 N N . TRP B 1 269 ? -9.493 2.688 38.107 1.00 8.77 270 TRP B N 1
ATOM 8321 C CA . TRP B 1 269 ? -10.598 3.416 37.478 1.00 9.30 270 TRP B CA 1
ATOM 8322 C C . TRP B 1 269 ? -11.579 3.943 38.530 1.00 10.56 270 TRP B C 1
ATOM 8323 O O . TRP B 1 269 ? -11.954 5.123 38.523 1.00 11.19 270 TRP B O 1
ATOM 8344 N N . GLY B 1 270 ? -11.987 3.089 39.457 1.00 12.73 271 GLY B N 1
ATOM 8345 C CA . GLY B 1 270 ? -12.903 3.521 40.506 1.00 15.97 271 GLY B CA 1
ATOM 8346 C C . GLY B 1 270 ? -12.347 4.690 41.304 1.00 13.85 271 GLY B C 1
ATOM 8347 O O . GLY B 1 270 ? -13.055 5.663 41.615 1.00 16.12 271 GLY B O 1
ATOM 8351 N N . GLU B 1 271 ? -11.058 4.614 41.617 1.00 11.43 272 GLU B N 1
ATOM 8352 C CA . GLU B 1 271 ? -10.380 5.672 42.358 1.00 11.95 272 GLU B CA 1
ATOM 8353 C C . GLU B 1 271 ? -10.386 6.962 41.551 1.00 11.25 272 GLU B C 1
ATOM 8354 O O . GLU B 1 271 ? -10.650 8.047 42.077 1.00 12.81 272 GLU B O 1
ATOM 8366 N N . ARG B 1 272 ? -10.070 6.852 40.271 1.00 10.14 273 ARG B N 1
ATOM 8367 C CA . ARG B 1 272 ? -9.955 8.036 39.446 1.00 9.64 273 ARG B CA 1
ATOM 8368 C C . ARG B 1 272 ? -11.301 8.678 39.168 1.00 11.31 273 ARG B C 1
ATOM 8369 O O . ARG B 1 272 ? -11.389 9.904 39.081 1.00 10.59 273 ARG B O 1
ATOM 8390 N N . GLU B 1 273 ? -12.353 7.894 38.988 1.00 9.66 274 GLU B N 1
ATOM 8391 C CA . GLU B 1 273 ? -13.657 8.525 38.780 1.00 13.17 274 GLU B CA 1
ATOM 8392 C C . GLU B 1 273 ? -13.993 9.459 39.924 1.00 13.71 274 GLU B C 1
ATOM 8393 O O . GLU B 1 273 ? -14.445 10.588 39.714 1.00 13.96 274 GLU B O 1
ATOM 8405 N N . ALA B 1 274 ? -13.798 8.985 41.142 1.00 13.22 275 ALA B N 1
ATOM 8406 C CA . ALA B 1 274 ? -14.094 9.799 42.305 1.00 14.16 275 ALA B CA 1
ATOM 8407 C C . ALA B 1 274 ? -13.186 11.018 42.357 1.00 13.15 275 ALA B C 1
ATOM 8408 O O . ALA B 1 274 ? -13.650 12.145 42.625 1.00 15.85 275 ALA B O 1
ATOM 8415 N N . ALA B 1 275 ? -11.895 10.818 42.102 1.00 12.62 276 ALA B N 1
ATOM 8416 C CA . ALA B 1 275 ? -10.945 11.919 42.165 1.00 13.91 276 ALA B CA 1
ATOM 8417 C C . ALA B 1 275 ? -11.273 12.978 41.097 1.00 12.63 276 ALA B C 1
ATOM 8418 O O . ALA B 1 275 ? -11.239 14.177 41.381 1.00 13.29 276 ALA B O 1
ATOM 8425 N N . SER B 1 276 ? -11.588 12.534 39.892 1.00 11.39 277 SER B N 1
ATOM 8426 C CA . SER B 1 276 ? -11.939 13.460 38.806 1.00 11.08 277 SER B CA 1
ATOM 8427 C C . SER B 1 276 ? -13.195 14.256 39.116 1.00 12.16 277 SER B C 1
ATOM 8428 O O . SER B 1 276 ? -13.253 15.465 38.868 1.00 12.49 277 SER B O 1
ATOM 8453 N N . LYS B 1 278 ? -14.259 15.188 41.972 1.00 14.98 279 LYS B N 1
ATOM 8454 C CA . LYS B 1 278 ? -13.906 16.210 42.947 1.00 16.83 279 LYS B CA 1
ATOM 8455 C C . LYS B 1 278 ? -13.179 17.380 42.285 1.00 16.39 279 LYS B C 1
ATOM 8456 O O . LYS B 1 278 ? -13.451 18.543 42.589 1.00 19.10 279 LYS B O 1
ATOM 8475 N N . ILE B 1 279 ? -12.255 17.078 41.385 1.00 16.91 280 ILE B N 1
ATOM 8476 C CA . ILE B 1 279 ? -11.550 18.126 40.636 1.00 15.29 280 ILE B CA 1
ATOM 8477 C C . ILE B 1 279 ? -12.537 18.965 39.801 1.00 17.82 280 ILE B C 1
ATOM 8478 O O . ILE B 1 279 ? -12.469 20.193 39.776 1.00 17.43 280 ILE B O 1
ATOM 8494 N N . ILE B 1 280 ? -13.458 18.286 39.130 1.00 14.43 281 ILE B N 1
ATOM 8495 C CA . ILE B 1 280 ? -14.484 18.934 38.315 1.00 15.44 281 ILE B CA 1
ATOM 8496 C C . ILE B 1 280 ? -15.338 19.893 39.142 1.00 16.04 281 ILE B C 1
ATOM 8497 O O . ILE B 1 280 ? -15.532 21.077 38.780 1.00 18.47 281 ILE B O 1
ATOM 8530 N N . ASP B 1 282 ? -14.708 21.140 42.124 1.00 20.54 283 ASP B N 1
ATOM 8531 C CA . ASP B 1 282 ? -13.875 22.214 42.672 1.00 24.67 283 ASP B CA 1
ATOM 8532 C C . ASP B 1 282 ? -13.453 23.245 41.610 1.00 28.82 283 ASP B C 1
ATOM 8533 O O . ASP B 1 282 ? -13.101 24.376 41.944 1.00 30.44 283 ASP B O 1
ATOM 8542 N N . GLY B 1 283 ? -13.520 22.870 40.333 1.00 20.18 284 GLY B N 1
ATOM 8543 C CA . GLY B 1 283 ? -13.077 23.723 39.246 1.00 23.05 284 GLY B CA 1
ATOM 8544 C C . GLY B 1 283 ? -14.202 24.540 38.633 1.00 28.02 284 GLY B C 1
ATOM 8545 O O . GLY B 1 283 ? -14.047 25.140 37.576 1.00 37.93 284 GLY B O 1
ATOM 8549 N N . GLY B 1 284 ? -15.346 24.539 39.294 1.00 22.24 285 GLY B N 1
ATOM 8550 C CA . GLY B 1 284 ? -16.437 25.425 38.932 1.00 26.14 285 GLY B CA 1
ATOM 8551 C C . GLY B 1 284 ? -17.437 24.849 37.948 1.00 21.18 285 GLY B C 1
ATOM 8552 O O . GLY B 1 284 ? -18.304 25.572 37.439 1.00 25.93 285 GLY B O 1
ATOM 8556 N N . VAL B 1 285 ? -17.351 23.557 37.675 1.00 16.77 286 VAL B N 1
ATOM 8557 C CA . VAL B 1 285 ? -18.295 22.950 36.762 1.00 15.67 286 VAL B CA 1
ATOM 8558 C C . VAL B 1 285 ? -19.670 22.821 37.419 1.00 15.82 286 VAL B C 1
ATOM 8559 O O . VAL B 1 285 ? -19.774 22.513 38.608 1.00 17.24 286 VAL B O 1
ATOM 8572 N N . GLU B 1 286 ? -20.717 23.078 36.641 1.00 15.56 287 GLU B N 1
ATOM 8573 C CA . GLU B 1 286 ? -22.081 22.862 37.090 1.00 15.86 287 GLU B CA 1
ATOM 8574 C C . GLU B 1 286 ? -22.501 21.483 36.638 1.00 17.19 287 GLU B C 1
ATOM 8575 O O . GLU B 1 286 ? -22.678 21.252 35.450 1.00 15.40 287 GLU B O 1
ATOM 8579 N N . VAL B 1 287 ? -22.632 20.571 37.590 1.00 15.36 288 VAL B N 1
ATOM 8580 C CA . VAL B 1 287 ? -23.008 19.197 37.309 1.00 14.23 288 VAL B CA 1
ATOM 8581 C C . VAL B 1 287 ? -24.473 18.984 37.601 1.00 14.87 288 VAL B C 1
ATOM 8582 O O . VAL B 1 287 ? -24.962 19.371 38.668 1.00 16.14 288 VAL B O 1
ATOM 8595 N N . ASN B 1 288 ? -25.197 18.409 36.657 1.00 14.22 289 ASN B N 1
ATOM 8596 C CA . ASN B 1 288 ? -26.573 18.037 36.937 1.00 15.03 289 ASN B CA 1
ATOM 8597 C C . ASN B 1 288 ? -26.828 16.570 36.667 1.00 14.55 289 ASN B C 1
ATOM 8598 O O . ASN B 1 288 ? -26.275 15.996 35.732 1.00 13.35 289 ASN B O 1
ATOM 8609 N N . GLU B 1 289 ? -27.650 15.962 37.515 1.00 15.93 290 GLU B N 1
ATOM 8610 C CA . GLU B 1 289 ? -28.103 14.610 37.268 1.00 15.88 290 GLU B CA 1
ATOM 8611 C C . GLU B 1 289 ? -29.361 14.602 36.412 1.00 20.67 290 GLU B C 1
ATOM 8612 O O . GLU B 1 289 ? -30.021 15.623 36.245 1.00 21.10 290 GLU B O 1
ATOM 8624 N N . ILE B 1 290 ? -29.694 13.434 35.877 1.00 16.81 291 ILE B N 1
ATOM 8625 C CA . ILE B 1 290 ? -30.867 13.278 35.037 1.00 21.16 291 ILE B CA 1
ATOM 8626 C C . ILE B 1 290 ? -31.860 12.384 35.780 1.00 32.78 291 ILE B C 1
ATOM 8627 O O . ILE B 1 290 ? -31.572 11.205 36.015 1.00 33.69 291 ILE B O 1
ATOM 8643 N N . ASP B 1 292 ? -35.008 12.149 34.449 1.00 42.40 293 ASP B N 1
ATOM 8644 C CA . ASP B 1 292 ? -35.807 11.293 33.572 1.00 38.94 293 ASP B CA 1
ATOM 8645 C C . ASP B 1 292 ? -34.958 10.683 32.477 1.00 31.27 293 ASP B C 1
ATOM 8646 O O . ASP B 1 292 ? -34.942 11.194 31.334 1.00 41.45 293 ASP B O 1
ATOM 8655 N N . LYS B 1 293 ? -34.249 9.590 32.761 1.00 31.52 294 LYS B N 1
ATOM 8656 C CA . LYS B 1 293 ? -33.419 9.019 31.682 1.00 21.84 294 LYS B CA 1
ATOM 8657 C C . LYS B 1 293 ? -34.283 8.350 30.621 1.00 16.09 294 LYS B C 1
ATOM 8658 O O . LYS B 1 293 ? -33.815 8.138 29.497 1.00 15.72 294 LYS B O 1
ATOM 8677 N N . SER B 1 294 ? -35.539 8.056 30.957 1.00 18.80 295 SER B N 1
ATOM 8678 C CA . SER B 1 294 ? -36.466 7.441 30.014 1.00 22.50 295 SER B CA 1
ATOM 8679 C C . SER B 1 294 ? -36.601 8.233 28.714 1.00 18.20 295 SER B C 1
ATOM 8680 O O . SER B 1 294 ? -36.711 7.646 27.646 1.00 18.35 295 SER B O 1
ATOM 8688 N N . ALA B 1 295 ? -36.606 9.558 28.802 1.00 18.58 296 ALA B N 1
ATOM 8689 C CA . ALA B 1 295 ? -36.773 10.371 27.599 1.00 17.74 296 ALA B CA 1
ATOM 8690 C C . ALA B 1 295 ? -35.564 10.257 26.685 1.00 14.92 296 ALA B C 1
ATOM 8691 O O . ALA B 1 295 ? -35.724 10.259 25.465 1.00 15.47 296 ALA B O 1
ATOM 8698 N N . PHE B 1 296 ? -34.371 10.141 27.267 1.00 13.81 297 PHE B N 1
ATOM 8699 C CA . PHE B 1 296 ? -33.154 9.965 26.468 1.00 12.21 297 PHE B CA 1
ATOM 8700 C C . PHE B 1 296 ? -33.145 8.568 25.845 1.00 12.98 297 PHE B C 1
ATOM 8701 O O . PHE B 1 296 ? -32.821 8.409 24.679 1.00 12.65 297 PHE B O 1
ATOM 8718 N N . GLN B 1 297 ? -33.546 7.562 26.608 1.00 14.29 298 GLN B N 1
ATOM 8719 C CA . GLN B 1 297 ? -33.602 6.208 26.068 1.00 16.08 298 GLN B CA 1
ATOM 8720 C C . GLN B 1 297 ? -34.588 6.117 24.900 1.00 15.95 298 GLN B C 1
ATOM 8721 O O . GLN B 1 297 ? -34.307 5.480 23.883 1.00 17.05 298 GLN B O 1
ATOM 8735 N N . GLU B 1 298 ? -35.741 6.765 25.031 1.00 16.44 299 GLU B N 1
ATOM 8736 C CA . GLU B 1 298 ? -36.763 6.709 23.995 1.00 15.41 299 GLU B CA 1
ATOM 8737 C C . GLU B 1 298 ? -36.273 7.441 22.749 1.00 14.54 299 GLU B C 1
ATOM 8738 O O . GLU B 1 298 ? -36.508 7.005 21.613 1.00 17.25 299 GLU B O 1
ATOM 8742 N N . ALA B 1 299 ? -35.567 8.543 22.958 1.00 15.64 300 ALA B N 1
ATOM 8743 C CA . ALA B 1 299 ? -35.081 9.351 21.837 1.00 15.04 300 ALA B CA 1
ATOM 8744 C C . ALA B 1 299 ? -34.042 8.588 21.011 1.00 17.00 300 ALA B C 1
ATOM 8745 O O . ALA B 1 299 ? -33.877 8.874 19.823 1.00 18.70 300 ALA B O 1
ATOM 8769 N N . VAL B 1 301 ? -34.037 5.216 20.299 1.00 19.47 302 VAL B N 1
ATOM 8770 C CA . VAL B 1 301 ? -34.559 4.024 19.670 1.00 22.09 302 VAL B CA 1
ATOM 8771 C C . VAL B 1 301 ? -34.130 3.974 18.208 1.00 22.55 302 VAL B C 1
ATOM 8772 O O . VAL B 1 301 ? -33.740 2.922 17.708 1.00 19.11 302 VAL B O 1
ATOM 8785 N N . PRO B 1 302 ? -34.169 5.115 17.514 1.00 15.78 303 PRO B N 1
ATOM 8786 C CA . PRO B 1 302 ? -33.827 5.022 16.094 1.00 15.52 303 PRO B CA 1
ATOM 8787 C C . PRO B 1 302 ? -32.398 4.570 15.801 1.00 14.32 303 PRO B C 1
ATOM 8788 O O . PRO B 1 302 ? -32.180 4.043 14.725 1.00 14.79 303 PRO B O 1
ATOM 8799 N N . VAL B 1 303 ? -31.460 4.767 16.718 1.00 13.33 304 VAL B N 1
ATOM 8800 C CA . VAL B 1 303 ? -30.095 4.301 16.525 1.00 13.20 304 VAL B CA 1
ATOM 8801 C C . VAL B 1 303 ? -30.078 2.779 16.389 1.00 13.23 304 VAL B C 1
ATOM 8802 O O . VAL B 1 303 ? -29.372 2.223 15.532 1.00 12.98 304 VAL B O 1
ATOM 8815 N N . TYR B 1 304 ? -30.855 2.105 17.234 1.00 12.27 305 TYR B N 1
ATOM 8816 C CA . TYR B 1 304 ? -30.969 0.655 17.167 1.00 11.56 305 TYR B CA 1
ATOM 8817 C C . TYR B 1 304 ? -31.644 0.216 15.880 1.00 12.63 305 TYR B C 1
ATOM 8818 O O . TYR B 1 304 ? -31.230 -0.753 15.238 1.00 13.12 305 TYR B O 1
ATOM 8836 N N . GLU B 1 305 ? -32.726 0.898 15.527 1.00 12.72 306 GLU B N 1
ATOM 8837 C CA . GLU B 1 305 ? -33.458 0.548 14.318 1.00 15.35 306 GLU B CA 1
ATOM 8838 C C . GLU B 1 305 ? -32.579 0.705 13.087 1.00 14.10 306 GLU B C 1
ATOM 8839 O O . GLU B 1 305 ? -32.566 -0.187 12.223 1.00 15.85 306 GLU B O 1
ATOM 8851 N N . LYS B 1 306 ? -31.829 1.802 13.022 1.00 13.16 307 LYS B N 1
ATOM 8852 C CA . LYS B 1 306 ? -30.966 2.038 11.876 1.00 13.37 307 LYS B CA 1
ATOM 8853 C C . LYS B 1 306 ? -29.849 0.998 11.786 1.00 12.54 307 LYS B C 1
ATOM 8854 O O . LYS B 1 306 ? -29.540 0.495 10.702 1.00 14.83 307 LYS B O 1
ATOM 8873 N N . TYR B 1 307 ? -29.241 0.687 12.921 1.00 11.89 308 TYR B N 1
ATOM 8874 C CA . TYR B 1 307 ? -28.143 -0.258 12.916 1.00 12.59 308 TYR B CA 1
ATOM 8875 C C . TYR B 1 307 ? -28.611 -1.624 12.436 1.00 13.81 308 TYR B C 1
ATOM 8876 O O . TYR B 1 307 ? -27.953 -2.274 11.616 1.00 13.92 308 TYR B O 1
ATOM 8894 N N . LEU B 1 308 ? -29.747 -2.082 12.933 1.00 13.56 309 LEU B N 1
ATOM 8895 C CA . LEU B 1 308 ? -30.223 -3.396 12.535 1.00 17.92 309 LEU B CA 1
ATOM 8896 C C . LEU B 1 308 ? -30.839 -3.409 11.137 1.00 15.43 309 LEU B C 1
ATOM 8897 O O . LEU B 1 308 ? -30.823 -4.433 10.477 1.00 19.78 309 LEU B O 1
ATOM 8913 N N . ALA B 1 309 ? -31.368 -2.283 10.679 1.00 16.21 310 ALA B N 1
ATOM 8914 C CA . ALA B 1 309 ? -31.787 -2.187 9.280 1.00 19.72 310 ALA B CA 1
ATOM 8915 C C . ALA B 1 309 ? -30.606 -2.321 8.313 1.00 18.35 310 ALA B C 1
ATOM 8916 O O . ALA B 1 309 ? -30.745 -2.921 7.248 1.00 21.64 310 ALA B O 1
ATOM 8923 N N . ALA B 1 310 ? -29.465 -1.744 8.672 1.00 17.01 311 ALA B N 1
ATOM 8924 C CA . ALA B 1 310 ? -28.269 -1.840 7.835 1.00 17.41 311 ALA B CA 1
ATOM 8925 C C . ALA B 1 310 ? -27.582 -3.186 7.999 1.00 19.51 311 ALA B C 1
ATOM 8926 O O . ALA B 1 310 ? -26.990 -3.693 7.048 1.00 22.63 311 ALA B O 1
ATOM 8933 N N . ASN B 1 311 ? -27.684 -3.771 9.195 1.00 16.81 312 ASN B N 1
ATOM 8934 C CA . ASN B 1 311 ? -26.922 -4.968 9.539 1.00 17.21 312 ASN B CA 1
ATOM 8935 C C . ASN B 1 311 ? -27.780 -6.038 10.210 1.00 16.53 312 ASN B C 1
ATOM 8936 O O . ASN B 1 311 ? -27.560 -6.368 11.376 1.00 18.54 312 ASN B O 1
ATOM 8947 N N . PRO B 1 312 ? -28.769 -6.577 9.488 1.00 20.14 313 PRO B N 1
ATOM 8948 C CA . PRO B 1 312 ? -29.725 -7.500 10.111 1.00 17.64 313 PRO B CA 1
ATOM 8949 C C . PRO B 1 312 ? -29.072 -8.766 10.637 1.00 18.91 313 PRO B C 1
ATOM 8950 O O . PRO B 1 312 ? -29.611 -9.416 11.530 1.00 22.47 313 PRO B O 1
ATOM 8961 N N . GLU B 1 313 ? -27.904 -9.107 10.104 1.00 20.70 314 GLU B N 1
ATOM 8962 C CA . GLU B 1 313 ? -27.215 -10.304 10.564 1.00 20.24 314 GLU B CA 1
ATOM 8963 C C . GLU B 1 313 ? -26.682 -10.117 11.990 1.00 20.31 314 GLU B C 1
ATOM 8964 O O . GLU B 1 313 ? -26.284 -11.086 12.641 1.00 22.61 314 GLU B O 1
ATOM 8993 N N . THR B 1 315 ? -28.519 -9.104 14.427 1.00 17.14 316 THR B N 1
ATOM 8994 C CA . THR B 1 315 ? -29.654 -9.091 15.331 1.00 17.91 316 THR B CA 1
ATOM 8995 C C . THR B 1 315 ? -29.436 -10.000 16.556 1.00 18.40 316 THR B C 1
ATOM 8996 O O . THR B 1 315 ? -29.671 -9.575 17.695 1.00 18.21 316 THR B O 1
ATOM 9007 N N . ASP B 1 316 ? -28.967 -11.226 16.344 1.00 19.39 317 ASP B N 1
ATOM 9008 C CA . ASP B 1 316 ? -28.813 -12.148 17.472 1.00 20.38 317 ASP B CA 1
ATOM 9009 C C . ASP B 1 316 ? -27.801 -11.611 18.480 1.00 20.38 317 ASP B C 1
ATOM 9010 O O . ASP B 1 316 ? -28.004 -11.690 19.686 1.00 22.34 317 ASP B O 1
ATOM 9019 N N . LEU B 1 317 ? -26.709 -11.063 17.975 1.00 18.14 318 LEU B N 1
ATOM 9020 C CA . LEU B 1 317 ? -25.662 -10.522 18.827 1.00 19.72 318 LEU B CA 1
ATOM 9021 C C . LEU B 1 317 ? -26.177 -9.316 19.615 1.00 18.29 318 LEU B C 1
ATOM 9022 O O . LEU B 1 317 ? -25.938 -9.207 20.822 1.00 18.77 318 LEU B O 1
ATOM 9038 N N . VAL B 1 318 ? -26.888 -8.415 18.950 1.00 16.32 319 VAL B N 1
ATOM 9039 C CA . VAL B 1 318 ? -27.435 -7.256 19.658 1.00 16.54 319 VAL B CA 1
ATOM 9040 C C . VAL B 1 318 ? -28.389 -7.713 20.761 1.00 17.52 319 VAL B C 1
ATOM 9041 O O . VAL B 1 318 ? -28.354 -7.193 21.875 1.00 18.72 319 VAL B O 1
ATOM 9054 N N . ASN B 1 319 ? -29.208 -8.717 20.462 1.00 18.37 320 ASN B N 1
ATOM 9055 C CA . ASN B 1 319 ? -30.156 -9.236 21.446 1.00 21.65 320 ASN B CA 1
ATOM 9056 C C . ASN B 1 319 ? -29.455 -9.864 22.644 1.00 23.04 320 ASN B C 1
ATOM 9057 O O . ASN B 1 319 ? -29.906 -9.763 23.785 1.00 22.14 320 ASN B O 1
ATOM 9068 N N . LEU B 1 320 ? -28.323 -10.489 22.379 1.00 21.88 321 LEU B N 1
ATOM 9069 C CA . LEU B 1 320 ? -27.552 -11.135 23.411 1.00 23.56 321 LEU B CA 1
ATOM 9070 C C . LEU B 1 320 ? -27.091 -10.128 24.468 1.00 25.79 321 LEU B C 1
ATOM 9071 O O . LEU B 1 320 ? -26.961 -10.446 25.646 1.00 29.48 321 LEU B O 1
ATOM 9087 N N . PHE B 1 321 ? -26.843 -8.899 24.037 1.00 17.29 322 PHE B N 1
ATOM 9088 C CA . PHE B 1 321 ? -26.467 -7.827 24.947 1.00 16.69 322 PHE B CA 1
ATOM 9089 C C . PHE B 1 321 ? -27.698 -7.104 25.515 1.00 20.44 322 PHE B C 1
ATOM 9090 O O . PHE B 1 321 ? -27.870 -7.010 26.728 1.00 19.41 322 PHE B O 1
ATOM 9107 N N . ARG B 1 322 ? -28.567 -6.603 24.651 1.00 18.68 323 ARG B N 1
ATOM 9108 C CA . ARG B 1 322 ? -29.621 -5.707 25.122 1.00 19.66 323 ARG B CA 1
ATOM 9109 C C . ARG B 1 322 ? -30.690 -6.425 25.934 1.00 25.61 323 ARG B C 1
ATOM 9110 O O . ARG B 1 322 ? -31.354 -5.802 26.770 1.00 23.61 323 ARG B O 1
ATOM 9131 N N . ASN B 1 323 ? -30.860 -7.725 25.707 1.00 20.23 324 ASN B N 1
ATOM 9132 C CA . ASN B 1 323 ? -31.857 -8.485 26.456 1.00 22.30 324 ASN B CA 1
ATOM 9133 C C . ASN B 1 323 ? -31.264 -9.266 27.634 1.00 22.98 324 ASN B C 1
ATOM 9134 O O . ASN B 1 323 ? -31.949 -10.070 28.268 1.00 25.90 324 ASN B O 1
ATOM 9145 N N . ALA B 1 324 ? -29.993 -9.031 27.939 1.00 21.66 325 ALA B N 1
ATOM 9146 C CA . ALA B 1 324 ? -29.358 -9.752 29.047 1.00 22.43 325 ALA B CA 1
ATOM 9147 C C . ALA B 1 324 ? -29.991 -9.341 30.367 1.00 28.40 325 ALA B C 1
ATOM 9148 O O . ALA B 1 324 ? -30.269 -8.157 30.564 1.00 25.99 325 ALA B O 1
#

Nearest PDB structures (foldseek):
  4pf8-assembly1_A  TM=1.002E+00  e=3.232E-52  Sulfitobacter sp. NAS-14.1
  4pf8-assembly2_B  TM=9.984E-01  e=8.757E-51  Sulfitobacter sp. NAS-14.1
  4ovq-assembly1_A  TM=9.808E-01  e=2.928E-37  Roseobacter denitrificans OCh 114
  4p1l-assembly2_B  TM=9.862E-01  e=2.096E-36  Chromohalobacter israelensis DSM 3043
  4n8y-assembly2_B  TM=9.447E-01  e=1.989E-31  Bradyrhizobium sp. BTAi1

Foldseek 3Di:
DDEEEEQADCPALQNQLVLLVLLCVVVVNPDDYDYDYNQPVHFQLVVLVCLQVVVPWYKHWLQNCPLQVLSCLQFAWCLAVAQVVLVVCDDLVVVSQVSQVVSFKHFQAWAWFGFKWKFFAPDADQFLVVQAEFEEDPDVLVCCSVLRHHYDYGLLCVQVCLQVPVGGIYMGALLSCLRSCVCVRGQETEPLSTGTIIITTMGNVNLVPDDPVSNVSSSVSSVVSRVSSRVVVVVSSVVSCVNCSRRHYHYHPCSVRVVVSPVSVVVSCVVPVVPPSSCSRNVD/DEDEEEEQADCPALQNQLCLLVLLCVVVVNPYYYDYDYNQPVHFQLVVLVCLLVVVPWYKHWLQNCPQQVLSCLQVAWPLAVAPVSLVVCDDLVVVSQVSQVVSFKHFQAWAWFAFKWKFFAPDADAFLVVLAEEEEDPDVLVCCSVLRHGYDYTLSCQQVCLQVVVGGIYMGALLSCLRSCVCVRGQETEPLSTGTIIMTTMGNVNLVPDDPVSNVSSSVSSVVSRVSSRVVVVVSSVVSVVNCSRHHYHYYVSVNVVVSPVSVVVSCVVPVVPPSSCSRNVD

Solvent-accessible surface area: 22743 Å² total

B-factor: mean 18.79, std 10.07, range [4.75, 56.58]

Secondary structure (DSSP, 8-state):
-EEEE--S-SSSHHHH-----HHHHHTTTSS-EEEE-TTTT--HHHHHHHHHHT--EEEEES----S-GGGGGGGSTT-SS-S-------HHHHHHHHHHHHTT----EEE----EEEEESS----SGGGG---EE---HHHH-------EE--GGGHHHHHHTTSS-EEEE-HHHHHHTTHHHH--EEEEEEEE---EEE--HHHHHTS-HHHHHHHHHHHHHHHHHHHHHHHHHHHH--------EEEE-S-HHHHHH--HHHHHHHHH----HHHHHHHT-/-EEEEE--S-SSSHHHH-----HHHHHTTTSSEEEEE-TTTT--HHHHHHHHHHT--EEEEES----S-GGGGGGGSTT-SS-S-------HHHHHHHHHHHHTT----EEE----EEEEESS----SGGGG---EE---HHHH-------EE--GGGHHHHHHTTSSSEEEE-HHHHHHTSHHHH--EEEEEEEE---EEE--HHHHHTS-HHHHHHHHHHHHHHHHHHHHHHHHHHHH--------EEEE--HHHHHH--HHHHHHHHH----HHHHHHHT-

CATH classification: 3.40.190.170

Radius of gyration: 25.09 Å; Cα contacts (8 Å, |Δi|>4): 1100; chains: 2; bounding box: 66×66×56 Å

Sequence (568 aa):
DWRGWNIHVEDYPVSHGEAFEEVTEKTGGEIKGKVFHAGVLGSQPDAIEQLRLGIDFGVFSLGPGQAVPATNVVVSLPFVFKSVPQYELDGEPGAALGKALLEEKGIVALGYYDAGARSFYNSVKPINTPEDVQGKVRVNNDLLFVGIESGGNNATPAFAEVYQSIKTGVVDGAENNPPSYESTSHFEVAKYYSLTQHLIIPECLCSKKKTFDGLTPEQQEIVKTAGKNSTDLQRKLWGEREAASKIIDGGVEVNEIADKSAFQEAVPVYEKYLAANPETDLVNLFRNAKDWRGWNIHVEDYPVSHGEAFEEVTEKTGGEIKGKVFHAGVLGSQPDAIEQLRLGIDFGVFSLGPGQAVPATNVVSLPFVFKSVPQYELDGEPGAALGKALEEKGIVALGYYDAGARSFYNSVKPINTPEDVQGKVRVNNDLFVGIESGGNATPAFAEVYQSIKTGVVDGAENNPPSYESTSHFEVAKYYSLTQHLIIPECLCSKKTFDGLTPEQQEIVKTAGKNSTDLQRKLWGEREAASKIIDGGVEVNEIDKSAFQEAVPVYEKYLAANPETDLVNLFRNA